Protein AF-0000000078831293 (afdb_homodimer)

Nearest PDB structures (foldseek):
  7wx5-assembly1_A  TM=5.987E-01  e=1.456E-10  Legionella pneumophila
  6wqb-assembly1_A  TM=5.644E-01  e=2.521E-11  Legionella hackeliae
  6wqc-assembly1_A  TM=5.379E-01  e=1.547E-10  Legionella hackeliae
  1q2y-assembly1_A  TM=7.445E-01  e=3.528E-05  Bacillus subtilis
  4crz-assembly1_B  TM=7.657E-01  e=1.798E-03  Escherichia coli K-12

Foldseek 3Di:
DPPPDDPDPPPPPPAFDPVVLLVLQLLVLQVLQLLQVLAPNWDWDDDPQKTWTCSQFQPAASTEIEGPAADEDLVSLLVHLVVSLVVQLVGFYKYKYKDFLVSYDPVNSVCVQVSNVVSQWHWDFKWFKKKFQAWDDDPCPDFQWDKDKPDDQVQQLLLQQQLCVQVVHDSVRSCNRRSGNSSDDLQKIKMFIDHPNHTFWIWIWGDRPQAIEIDSTGGDPVCPPRCRSVVHVVVNQVVCCVSPVGRMYMYIGGPVCVVVVVNGPMDTHTMMTMIMHGTPPPD/DPPPDDPDPPPPPPAFDPVVLLVLQLLVLQVLQLLQVLAPNWDWDDDPQKTWTCSQFQPAASTEIEGPAADEDLVSLLVHLVVSLVVQLVGFYKYKYKDFLVSYDPVNSVCVQVSNVVSQWHWDFKWFKKKFQAWDDDPCPDFQWDKDKPDDQVQQLLLQQQLCVQVVHDSVRSCNRRSGNSSDDLQKIKMFIDHPNHTFWIWIWGDRPQAIEIDSTGGDPVCPPRCRSVVHVVVNQVVCCVSPVGRMYMYIGGPVCVVVVVNGPMDTHTMMTMIMHGTPPPD

InterPro domains:
  IPR000182 GNAT domain [PF13673] (191-269)
  IPR000182 GNAT domain [PS51186] (145-283)
  IPR016181 Acyl-CoA N-acyltransferase [SSF55729] (156-279)
  IPR051554 Acetyltransferase Eis [PTHR37817] (186-275)

Radius of gyration: 26.4 Å; Cα contacts (8 Å, |Δi|>4): 1225; chains: 2; bounding box: 56×84×77 Å

Organism: Myxococcus xanthus (strain DK1622) (NCBI:txid246197)

Sequence (566 aa):
MLADSLPPPGAAMPAPSRVEIDESNAQFRGAWRLFALGSKSGEVVERPEVYITACHVAWSMMNSAFLRAPVETEQALAASAASAARYFSAGKHGWSFVICDDWLAPSVRDNAPSILAWYGLKSEMDVTGMVADRLAPSIHPRHPFAVRPVTDTWGRQAVADINANVYDVPRHFGREAFDEDTLYTPDCQGFVACRDEEAAASTVVLRVDAAAYVALVATQPQHRRQGAAEAVMRHALAKAHQDWGTERTVLHATSAGEPVYTRMGYRPVTRFRMYMAPPPGQGMLADSLPPPGAAMPAPSRVEIDESNAQFRGAWRLFALGSKSGEVVERPEVYITACHVAWSMMNSAFLRAPVETEQALAASAASAARYFSAGKHGWSFVICDDWLAPSVRDNAPSILAWYGLKSEMDVTGMVADRLAPSIHPRHPFAVRPVTDTWGRQAVADINANVYDVPRHFGREAFDEDTLYTPDCQGFVACRDEEAAASTVVLRVDAAAYVALVATQPQHRRQGAAEAVMRHALAKAHQDWGTERTVLHATSAGEPVYTRMGYRPVTRFRMYMAPPPGQG

Secondary structure (DSSP, 8-state):
--------TT-------HHHHHHHHHHHHHHHHHHHHHSTT-EEEE-SS-EEEE--SSSGGGEEEE-SS-B-SHHHHHHHHHHHHHHHHTSSS-EEEEEEGGGB-HHHHHHHHHHHHTTT-EEEEEEEEEEESSPPPPS-SS--PEEEE--SHHHHHHHHHHHHHHTT--HHHHHHHH--GGG-BTTEEEEEEEETTEEEEEEEEEEETTEEEEEEEEE-GGGTTTTHHHHHHHHHHHHHHHHH----EEEEE-TTTHHHHHHTT-EEEEEEEEEEEPPTT--/--------TT-------HHHHHHHHHHHHHHHHHHHHHSTT-EEEE-SS-EEEE--SSSGGGEEEE-SS-B-SHHHHHHHHHHHHHHHTTSSS-EEEEEEGGGB-HHHHHHHHHHHHTTT-EEEEEEEEEEESSPPPPS-SS--PEEEE--SHHHHHHHHHHHHHHTT--HHHHHHHH--GGG-BTTEEEEEEEETTEEEEEEEEEEETTEEEEEEEEE-GGGTTTTHHHHHHHHHHHHHHHHH----EEEEE-TTTHHHHHHTT-EEEEEEEEEEEPPTT--

Solvent-accessible surface area (backbone atoms only — not comparable to full-atom values): 29315 Å² total; per-residue (Å²): 132,82,77,79,73,72,78,73,93,74,66,70,76,71,77,58,48,71,66,53,45,53,47,48,54,51,47,53,52,43,50,44,40,51,52,5,44,19,27,97,71,13,28,32,40,39,39,75,57,28,36,34,20,29,26,77,38,69,44,25,78,52,18,32,30,32,66,80,63,70,38,77,44,58,66,57,50,46,50,21,51,50,54,47,46,60,59,48,58,76,46,74,38,22,29,25,43,45,42,49,56,86,38,33,32,70,72,36,52,72,43,40,64,64,59,39,43,79,69,54,26,41,81,75,45,58,31,35,27,28,40,23,70,52,72,43,73,74,90,55,82,79,56,82,59,50,71,40,72,46,84,47,70,66,39,26,40,46,45,9,41,42,43,12,57,68,70,71,47,60,53,67,36,20,33,68,64,42,52,39,74,68,41,56,43,98,51,28,43,38,34,34,14,20,45,96,87,37,80,30,16,23,32,33,39,28,66,38,88,80,28,38,31,52,42,69,72,31,53,36,78,94,43,55,95,58,48,38,58,59,53,33,47,52,51,49,49,52,49,43,26,71,76,69,69,34,62,32,31,37,39,67,29,39,79,85,46,39,62,62,42,42,66,38,39,33,43,79,51,46,48,32,40,34,19,39,22,66,26,62,89,71,114,132,82,76,78,72,72,78,72,91,71,65,71,74,72,78,59,49,71,66,53,46,52,46,45,53,50,47,54,52,43,51,43,40,50,52,5,44,19,26,95,70,12,27,33,40,38,40,76,57,29,36,33,22,30,25,78,39,71,43,24,78,53,19,30,30,32,66,80,63,70,36,79,41,58,66,57,50,46,51,23,51,50,54,47,47,59,58,47,59,76,46,74,38,20,29,26,42,44,41,50,56,86,38,33,34,71,71,35,50,73,43,40,63,66,60,39,41,78,69,56,26,39,80,74,46,60,31,36,26,30,40,23,69,53,71,44,75,72,90,55,83,80,55,83,60,48,72,39,71,46,84,48,70,68,42,26,39,45,44,9,41,41,41,11,58,69,70,70,47,59,54,67,36,21,34,68,65,42,52,39,74,68,40,55,42,98,51,26,43,38,36,34,13,21,46,96,87,38,80,31,16,26,31,32,38,28,64,39,90,81,27,38,33,52,43,70,72,30,51,34,80,94,44,55,93,58,47,39,57,58,54,30,48,53,50,49,49,52,50,42,26,72,75,68,69,31,62,31,33,37,36,67,30,40,80,84,47,38,64,62,40,42,65,39,38,33,44,80,51,46,48,33,39,34,20,38,23,65,26,62,89,70,115

pLDDT: mean 93.58, std 13.52, range [20.95, 98.94]

Structure (mmCIF, N/CA/C/O backbone):
data_AF-0000000078831293-model_v1
#
loop_
_entity.id
_entity.type
_entity.pdbx_description
1 polymer 'Acetyltransferase, GNAT family'
#
loop_
_atom_site.group_PDB
_atom_site.id
_atom_site.type_symbol
_atom_site.label_atom_id
_atom_site.label_alt_id
_atom_site.label_comp_id
_atom_site.label_asym_id
_atom_site.label_entity_id
_atom_site.label_seq_id
_atom_site.pdbx_PDB_ins_code
_atom_site.Cartn_x
_atom_site.Cartn_y
_atom_site.Cartn_z
_atom_site.occupancy
_atom_site.B_iso_or_equiv
_atom_site.auth_seq_id
_atom_site.auth_comp_id
_atom_site.auth_asym_id
_atom_site.auth_atom_id
_atom_site.pdbx_PDB_model_num
ATOM 1 N N . MET A 1 1 ? 23.156 8.898 50.531 1 20.95 1 MET A N 1
ATOM 2 C CA . MET A 1 1 ? 23.078 10.133 49.781 1 20.95 1 MET A CA 1
ATOM 3 C C . MET A 1 1 ? 23.469 9.883 48.312 1 20.95 1 MET A C 1
ATOM 5 O O . MET A 1 1 ? 24.609 10.078 47.906 1 20.95 1 MET A O 1
ATOM 9 N N . LEU A 1 2 ? 23.094 8.773 47.781 1 27.41 2 LEU A N 1
ATOM 10 C CA . LEU A 1 2 ? 23.5 8.203 46.5 1 27.41 2 LEU A CA 1
ATOM 11 C C . LEU A 1 2 ? 23.125 9.117 45.344 1 27.41 2 LEU A C 1
ATOM 13 O O . LEU A 1 2 ? 21.938 9.289 45.031 1 27.41 2 LEU A O 1
ATOM 17 N N . ALA A 1 3 ? 24 10.203 45.125 1 31.36 3 ALA A N 1
ATOM 18 C CA . ALA A 1 3 ? 23.938 11.219 44.094 1 31.36 3 ALA A CA 1
ATOM 19 C C . ALA A 1 3 ? 23.766 10.57 42.719 1 31.36 3 ALA A C 1
ATOM 21 O O . ALA A 1 3 ? 24.688 9.93 42.219 1 31.36 3 ALA A O 1
ATOM 22 N N . ASP A 1 4 ? 22.641 9.977 42.406 1 33.81 4 ASP A N 1
ATOM 23 C CA . ASP A 1 4 ? 22.297 9.414 41.094 1 33.81 4 ASP A CA 1
ATOM 24 C C . ASP A 1 4 ? 22.578 10.422 40 1 33.81 4 ASP A C 1
ATOM 26 O O . ASP A 1 4 ? 21.953 11.477 39.938 1 33.81 4 ASP A O 1
ATOM 30 N N . SER A 1 5 ? 23.875 10.656 39.625 1 34.56 5 SER A N 1
ATOM 31 C CA . SER A 1 5 ? 24.484 11.555 38.625 1 34.56 5 SER A CA 1
ATOM 32 C C . SER A 1 5 ? 23.734 11.508 37.312 1 34.56 5 SER A C 1
ATOM 34 O O . SER A 1 5 ? 23.516 10.43 36.75 1 34.56 5 SER A O 1
ATOM 36 N N . LEU A 1 6 ? 22.953 12.469 37 1 36.72 6 LEU A N 1
ATOM 37 C CA . LEU A 1 6 ? 22.375 12.789 35.688 1 36.72 6 LEU A CA 1
ATOM 38 C C . LEU A 1 6 ? 23.406 12.633 34.594 1 36.72 6 LEU A C 1
ATOM 40 O O . LEU A 1 6 ? 24.547 13.062 34.75 1 36.72 6 LEU A O 1
ATOM 44 N N . PRO A 1 7 ? 23.344 11.641 33.625 1 40.75 7 PRO A N 1
ATOM 45 C CA . PRO A 1 7 ? 24.422 11.602 32.656 1 40.75 7 PRO A CA 1
ATOM 46 C C . PRO A 1 7 ? 24.734 12.977 32.062 1 40.75 7 PRO A C 1
ATOM 48 O O . PRO A 1 7 ? 23.875 13.867 32.094 1 40.75 7 PRO A O 1
ATOM 51 N N . PRO A 1 8 ? 25.984 13.445 31.844 1 38.75 8 PRO A N 1
ATOM 52 C CA . PRO A 1 8 ? 26.359 14.781 31.391 1 38.75 8 PRO A CA 1
ATOM 53 C C . PRO A 1 8 ? 25.625 15.195 30.109 1 38.75 8 PRO A C 1
ATOM 55 O O . PRO A 1 8 ? 25.219 14.336 29.328 1 38.75 8 PRO A O 1
ATOM 58 N N . PRO A 1 9 ? 25.094 16.406 29.875 1 41.72 9 PRO A N 1
ATOM 59 C CA . PRO A 1 9 ? 24.266 17.031 28.828 1 41.72 9 PRO A CA 1
ATOM 60 C C . PRO A 1 9 ? 24.812 16.766 27.422 1 41.72 9 PRO A C 1
ATOM 62 O O . PRO A 1 9 ? 24.094 16.984 26.438 1 41.72 9 PRO A O 1
ATOM 65 N N . GLY A 1 10 ? 26.094 16.578 27.188 1 36.56 10 GLY A N 1
ATOM 66 C CA . GLY A 1 10 ? 26.812 16.562 25.938 1 36.56 10 GLY A CA 1
ATOM 67 C C . GLY A 1 10 ? 26.844 15.203 25.281 1 36.56 10 GLY A C 1
ATOM 68 O O . GLY A 1 10 ? 27.703 14.93 24.438 1 36.56 10 GLY A O 1
ATOM 69 N N . ALA A 1 11 ? 26.406 14.125 25.781 1 37.5 11 ALA A N 1
ATOM 70 C CA . ALA A 1 11 ? 26.594 12.875 25.031 1 37.5 11 ALA A CA 1
ATOM 71 C C . ALA A 1 11 ? 26 12.977 23.641 1 37.5 11 ALA A C 1
ATOM 73 O O . ALA A 1 11 ? 24.812 13.289 23.484 1 37.5 11 ALA A O 1
ATOM 74 N N . ALA A 1 12 ? 26.781 13.227 22.609 1 41.56 12 ALA A N 1
ATOM 75 C CA . ALA A 1 12 ? 26.422 13.172 21.203 1 41.56 12 ALA A CA 1
ATOM 76 C C . ALA A 1 12 ? 25.312 12.141 20.969 1 41.56 12 ALA A C 1
ATOM 78 O O . ALA A 1 12 ? 25.438 10.992 21.406 1 41.56 12 ALA A O 1
ATOM 79 N N . MET A 1 13 ? 24.062 12.711 20.844 1 50.72 13 MET A N 1
ATOM 80 C CA . MET A 1 13 ? 23.031 11.742 20.484 1 50.72 13 MET A CA 1
ATOM 81 C C . MET A 1 13 ? 23.578 10.688 19.531 1 50.72 13 MET A C 1
ATOM 83 O O . MET A 1 13 ? 24.266 11.016 18.562 1 50.72 13 MET A O 1
ATOM 87 N N . PRO A 1 14 ? 23.781 9.484 19.922 1 59.78 14 PRO A N 1
ATOM 88 C CA . PRO A 1 14 ? 24.281 8.469 18.984 1 59.78 14 PRO A CA 1
ATOM 89 C C . PRO A 1 14 ? 23.656 8.57 17.609 1 59.78 14 PRO A C 1
ATOM 91 O O . PRO A 1 14 ? 22.531 9.039 17.469 1 59.78 14 PRO A O 1
ATOM 94 N N . ALA A 1 15 ? 24.469 8.477 16.562 1 69.69 15 ALA A N 1
ATOM 95 C CA . ALA A 1 15 ? 24.062 8.422 15.164 1 69.69 15 ALA A CA 1
ATOM 96 C C . ALA A 1 15 ? 22.859 7.488 14.977 1 69.69 15 ALA A C 1
ATOM 98 O O . ALA A 1 15 ? 22.844 6.387 15.531 1 69.69 15 ALA A O 1
ATOM 99 N N . PRO A 1 16 ? 21.812 8.148 14.398 1 74.38 16 PRO A N 1
ATOM 100 C CA . PRO A 1 16 ? 20.641 7.293 14.188 1 74.38 16 PRO A CA 1
ATOM 101 C C . PRO A 1 16 ? 21 5.98 13.492 1 74.38 16 PRO A C 1
ATOM 103 O O . PRO A 1 16 ? 21.891 5.945 12.648 1 74.38 16 PRO A O 1
ATOM 106 N N . SER A 1 17 ? 20.359 4.973 13.922 1 89.31 17 SER A N 1
ATOM 107 C CA . SER A 1 17 ? 20.531 3.652 13.328 1 89.31 17 SER A CA 1
ATOM 108 C C . SER A 1 17 ? 19.844 3.561 11.969 1 89.31 17 SER A C 1
ATOM 110 O O . SER A 1 17 ? 18.969 4.363 11.656 1 89.31 17 SER A O 1
ATOM 112 N N . ARG A 1 18 ? 20.328 2.727 11.094 1 93.31 18 ARG A N 1
ATOM 113 C CA . ARG A 1 18 ? 19.688 2.447 9.812 1 93.31 18 ARG A CA 1
ATOM 114 C C . ARG A 1 18 ? 18.219 2.09 9.992 1 93.31 18 ARG A C 1
ATOM 116 O O . ARG A 1 18 ? 17.375 2.469 9.172 1 93.31 18 ARG A O 1
ATOM 123 N N . VAL A 1 19 ? 17.922 1.486 11.062 1 94.12 19 VAL A N 1
ATOM 124 C CA . VAL A 1 19 ? 16.562 1.065 11.367 1 94.12 19 VAL A CA 1
ATOM 125 C C . VAL A 1 19 ? 15.672 2.291 11.586 1 94.12 19 VAL A C 1
ATOM 127 O O . VAL A 1 19 ? 14.547 2.352 11.086 1 94.12 19 VAL A O 1
ATOM 130 N N . GLU A 1 20 ? 16.188 3.268 12.297 1 95.81 20 GLU A N 1
ATOM 131 C CA . GLU A 1 20 ? 15.414 4.473 12.57 1 95.81 20 GLU A CA 1
ATOM 132 C C . GLU A 1 20 ? 15.242 5.324 11.32 1 95.81 20 GLU A C 1
ATOM 134 O O . GLU A 1 20 ? 14.211 5.965 11.125 1 95.81 20 GLU A O 1
ATOM 139 N N . ILE A 1 21 ? 16.281 5.324 10.484 1 97.94 21 ILE A N 1
ATOM 140 C CA . ILE A 1 21 ? 16.203 6.051 9.219 1 97.94 21 ILE A CA 1
ATOM 141 C C . ILE A 1 21 ? 15.125 5.426 8.336 1 97.94 21 ILE A C 1
ATOM 143 O O . ILE A 1 21 ? 14.289 6.137 7.766 1 97.94 21 ILE A O 1
ATOM 147 N N . ASP A 1 22 ? 15.094 4.109 8.258 1 97.88 22 ASP A N 1
ATOM 148 C CA . ASP A 1 22 ? 14.094 3.389 7.48 1 97.88 22 ASP A CA 1
ATOM 149 C C . ASP A 1 22 ? 12.695 3.607 8.055 1 97.88 22 ASP A C 1
ATOM 151 O O . ASP A 1 22 ? 11.727 3.781 7.305 1 97.88 22 ASP A O 1
ATOM 155 N N . GLU A 1 23 ? 12.609 3.615 9.383 1 97.5 23 GLU A N 1
ATOM 156 C CA . GLU A 1 23 ? 11.32 3.875 10.023 1 97.5 23 GLU A CA 1
ATOM 157 C C . GLU A 1 23 ? 10.812 5.273 9.688 1 97.5 23 GLU A C 1
ATOM 159 O O . GLU A 1 23 ? 9.617 5.461 9.43 1 97.5 23 GLU A O 1
ATOM 164 N N . SER A 1 24 ? 11.727 6.234 9.742 1 98.5 24 SER A N 1
ATOM 165 C CA . SER A 1 24 ? 11.336 7.609 9.445 1 98.5 24 SER A CA 1
ATOM 166 C C . SER A 1 24 ? 10.766 7.73 8.039 1 98.5 24 SER A C 1
ATOM 168 O O . SER A 1 24 ? 9.766 8.414 7.824 1 98.5 24 SER A O 1
ATOM 170 N N . ASN A 1 25 ? 11.391 7.055 7.094 1 98.62 25 ASN A N 1
ATOM 171 C CA . ASN A 1 25 ? 10.883 7.035 5.727 1 98.62 25 ASN A CA 1
ATOM 172 C C . ASN A 1 25 ? 9.516 6.359 5.645 1 98.62 25 ASN A C 1
ATOM 174 O O . ASN A 1 25 ? 8.594 6.883 5.023 1 98.62 25 ASN A O 1
ATOM 178 N N . ALA A 1 26 ? 9.383 5.242 6.312 1 98.31 26 ALA A N 1
ATOM 179 C CA . ALA A 1 26 ? 8.125 4.496 6.293 1 98.31 26 ALA A CA 1
ATOM 180 C C . ALA A 1 26 ? 6.996 5.301 6.93 1 98.31 26 ALA A C 1
ATOM 182 O O . ALA A 1 26 ? 5.863 5.281 6.449 1 98.31 26 ALA A O 1
ATOM 183 N N . GLN A 1 27 ? 7.301 5.992 7.973 1 98.56 27 GLN A N 1
ATOM 184 C CA . GLN A 1 27 ? 6.32 6.789 8.695 1 98.56 27 GLN A CA 1
ATOM 185 C C . GLN A 1 27 ? 5.844 7.973 7.859 1 98.56 27 GLN A C 1
ATOM 187 O O . GLN A 1 27 ? 4.648 8.266 7.812 1 98.56 27 GLN A O 1
ATOM 192 N N . PHE A 1 28 ? 6.785 8.578 7.207 1 98.75 28 PHE A N 1
ATOM 193 C CA . PHE A 1 28 ? 6.43 9.711 6.355 1 98.75 28 PHE A CA 1
ATOM 194 C C . PHE A 1 28 ? 5.484 9.273 5.242 1 98.75 28 PHE A C 1
ATOM 196 O O . PHE A 1 28 ? 4.395 9.828 5.09 1 98.75 28 PHE A O 1
ATOM 203 N N . ARG A 1 29 ? 5.82 8.211 4.594 1 98.12 29 ARG A N 1
ATOM 204 C CA . ARG A 1 29 ? 4.992 7.648 3.529 1 98.12 29 ARG A CA 1
ATOM 205 C C . ARG A 1 29 ? 3.641 7.191 4.07 1 98.12 29 ARG A C 1
ATOM 207 O O . ARG A 1 29 ? 2.604 7.43 3.451 1 98.12 29 ARG A O 1
ATOM 214 N N . GLY A 1 30 ? 3.688 6.543 5.172 1 98.56 30 GLY A N 1
ATOM 215 C CA . GLY A 1 30 ? 2.473 6.012 5.766 1 98.56 30 GLY A CA 1
ATOM 216 C C . GLY A 1 30 ? 1.473 7.09 6.145 1 98.56 30 GLY A C 1
ATOM 217 O O . GLY A 1 30 ? 0.267 6.922 5.953 1 98.56 30 GLY A O 1
ATOM 218 N N . ALA A 1 31 ? 1.941 8.156 6.684 1 98.69 31 ALA A N 1
ATOM 219 C CA . ALA A 1 31 ? 1.062 9.258 7.062 1 98.69 31 ALA A CA 1
ATOM 220 C C . ALA A 1 31 ? 0.411 9.883 5.832 1 98.69 31 ALA A C 1
ATOM 222 O O . ALA A 1 31 ? -0.797 10.133 5.82 1 98.69 31 ALA A O 1
ATOM 223 N N . TRP A 1 32 ? 1.194 10.117 4.82 1 98.62 32 TRP A N 1
ATOM 224 C CA . TRP A 1 32 ? 0.677 10.734 3.605 1 98.62 32 TRP A CA 1
ATOM 225 C C . TRP A 1 32 ? -0.266 9.789 2.869 1 98.62 32 TRP A C 1
ATOM 227 O O . TRP A 1 32 ? -1.205 10.234 2.203 1 98.62 32 TRP A O 1
ATOM 237 N N . ARG A 1 33 ? -0.019 8.445 3.006 1 98.56 33 ARG A N 1
ATOM 238 C CA . ARG A 1 33 ? -0.983 7.48 2.496 1 98.56 33 ARG A CA 1
ATOM 239 C C . ARG A 1 33 ? -2.354 7.68 3.135 1 98.56 33 ARG A C 1
ATOM 241 O O . ARG A 1 33 ? -3.373 7.676 2.443 1 98.56 33 ARG A O 1
ATOM 248 N N . LEU A 1 34 ? -2.383 7.871 4.43 1 98.5 34 LEU A N 1
ATOM 249 C CA . LEU A 1 34 ? -3.646 8.062 5.133 1 98.5 34 LEU A CA 1
ATOM 250 C C . LEU A 1 34 ? -4.312 9.367 4.711 1 98.5 34 LEU A C 1
ATOM 252 O O . LEU A 1 34 ? -5.531 9.422 4.535 1 98.5 34 LEU A O 1
ATOM 256 N N . PHE A 1 35 ? -3.479 10.398 4.492 1 98.62 35 PHE A N 1
ATOM 257 C CA . PHE A 1 35 ? -4.035 11.648 3.99 1 98.62 35 PHE A CA 1
ATOM 258 C C . PHE A 1 35 ? -4.648 11.453 2.611 1 98.62 35 PHE A C 1
ATOM 260 O O . PHE A 1 35 ? -5.758 11.922 2.346 1 98.62 35 PHE A O 1
ATOM 267 N N . ALA A 1 36 ? -3.947 10.773 1.749 1 98.62 36 ALA A N 1
ATOM 268 C CA . ALA A 1 36 ? -4.43 10.57 0.387 1 98.62 36 ALA A CA 1
ATOM 269 C C . ALA A 1 36 ? -5.727 9.766 0.383 1 98.62 36 ALA A C 1
ATOM 271 O O . ALA A 1 36 ? -6.691 10.125 -0.296 1 98.62 36 ALA A O 1
ATOM 272 N N . LEU A 1 37 ? -5.789 8.711 1.172 1 97.94 37 LEU A N 1
ATOM 273 C CA . LEU A 1 37 ? -6.941 7.816 1.182 1 97.94 37 LEU A CA 1
ATOM 274 C C . LEU A 1 37 ? -8.133 8.469 1.869 1 97.94 37 LEU A C 1
ATOM 276 O O . LEU A 1 37 ? -9.273 8.039 1.691 1 97.94 37 LEU A O 1
ATOM 280 N N . GLY A 1 38 ? -7.871 9.484 2.668 1 97.69 38 GLY A N 1
ATOM 281 C CA . GLY A 1 38 ? -8.93 10.25 3.312 1 97.69 38 GLY A CA 1
ATOM 282 C C . GLY A 1 38 ? -9.453 11.383 2.455 1 97.69 38 GLY A C 1
ATOM 283 O O . GLY A 1 38 ? -10.445 12.023 2.807 1 97.69 38 GLY A O 1
ATOM 284 N N . SER A 1 39 ? -8.781 11.633 1.355 1 97.12 39 SER A N 1
ATOM 285 C CA . SER A 1 39 ? -9.172 12.703 0.443 1 97.12 39 SER A CA 1
ATOM 286 C C . SER A 1 39 ? -10.188 12.211 -0.582 1 97.12 39 SER A C 1
ATOM 288 O O . SER A 1 39 ? -10.125 11.062 -1.031 1 97.12 39 SER A O 1
ATOM 290 N N . LYS A 1 40 ? -11.031 13.102 -0.997 1 92.88 40 LYS A N 1
ATOM 291 C CA . LYS A 1 40 ? -12.141 12.766 -1.885 1 92.88 40 LYS A CA 1
ATOM 292 C C . LYS A 1 40 ? -11.633 12.125 -3.176 1 92.88 40 LYS A C 1
ATOM 294 O O . LYS A 1 40 ? -12.195 11.141 -3.648 1 92.88 40 LYS A O 1
ATOM 299 N N . SER A 1 41 ? -10.586 12.594 -3.738 1 94 41 SER A N 1
ATOM 300 C CA . SER A 1 41 ? -10.055 12.094 -5 1 94 41 SER A CA 1
ATOM 301 C C . SER A 1 41 ? -8.672 11.484 -4.809 1 94 41 SER A C 1
ATOM 303 O O . SER A 1 41 ? -7.895 11.391 -5.762 1 94 41 SER A O 1
ATOM 305 N N . GLY A 1 42 ? -8.406 11.172 -3.568 1 97.75 42 GLY A N 1
ATOM 306 C CA . GLY A 1 42 ? -7.047 10.734 -3.262 1 97.75 42 GLY A CA 1
ATOM 307 C C . GLY A 1 42 ? -6.773 9.305 -3.674 1 97.75 42 GLY A C 1
ATOM 308 O O . GLY A 1 42 ? -7.691 8.484 -3.734 1 97.75 42 GLY A O 1
ATOM 309 N N . GLU A 1 43 ? -5.566 8.992 -3.992 1 98.44 43 GLU A N 1
ATOM 310 C CA . GLU A 1 43 ? -5.129 7.625 -4.258 1 98.44 43 GLU A CA 1
ATOM 311 C C . GLU A 1 43 ? -3.639 7.457 -3.971 1 98.44 43 GLU A C 1
ATOM 313 O O . GLU A 1 43 ? -2.906 8.445 -3.861 1 98.44 43 GLU A O 1
ATOM 318 N N . VAL A 1 44 ? -3.266 6.277 -3.762 1 98.81 44 VAL A N 1
ATOM 319 C CA . VAL A 1 44 ? -1.875 5.863 -3.6 1 98.81 44 VAL A CA 1
ATOM 320 C C . VAL A 1 44 ? -1.454 4.988 -4.777 1 98.81 44 VAL A C 1
ATOM 322 O O . VAL A 1 44 ? -2.176 4.066 -5.16 1 98.81 44 VAL A O 1
ATOM 325 N N . VAL A 1 45 ? -0.342 5.312 -5.395 1 98.81 45 VAL A N 1
ATOM 326 C CA . VAL A 1 45 ? 0.197 4.551 -6.516 1 98.81 45 VAL A CA 1
ATOM 327 C C . VAL A 1 45 ? 1.603 4.059 -6.176 1 98.81 45 VAL A C 1
ATOM 329 O O . VAL A 1 45 ? 2.488 4.855 -5.867 1 98.81 45 VAL A O 1
ATOM 332 N N . GLU A 1 46 ? 1.754 2.766 -6.211 1 98.62 46 GLU A N 1
ATOM 333 C CA . GLU A 1 46 ? 3.055 2.148 -5.969 1 98.62 46 GLU A CA 1
ATOM 334 C C . GLU A 1 46 ? 3.6 1.497 -7.238 1 98.62 46 GLU A C 1
ATOM 336 O O . GLU A 1 46 ? 2.926 0.671 -7.855 1 98.62 46 GLU A O 1
ATOM 341 N N . ARG A 1 47 ? 4.742 1.923 -7.609 1 97.81 47 ARG A N 1
ATOM 342 C CA . ARG A 1 47 ? 5.523 1.346 -8.703 1 97.81 47 ARG A CA 1
ATOM 343 C C . ARG A 1 47 ? 6.867 0.828 -8.195 1 97.81 47 ARG A C 1
ATOM 345 O O . ARG A 1 47 ? 7.246 1.08 -7.051 1 97.81 47 ARG A O 1
ATOM 352 N N . PRO A 1 48 ? 7.594 0.067 -8.969 1 94.31 48 PRO A N 1
ATOM 353 C CA . PRO A 1 48 ? 8.859 -0.485 -8.492 1 94.31 48 PRO A CA 1
ATOM 354 C C . PRO A 1 48 ? 9.836 0.595 -8.031 1 94.31 48 PRO A C 1
ATOM 356 O O . PRO A 1 48 ? 10.594 0.384 -7.074 1 94.31 48 PRO A O 1
ATOM 359 N N . GLU A 1 49 ? 9.719 1.809 -8.648 1 94.69 49 GLU A N 1
ATOM 360 C CA . GLU A 1 49 ? 10.766 2.795 -8.406 1 94.69 49 GLU A CA 1
ATOM 361 C C . GLU A 1 49 ? 10.258 3.922 -7.508 1 94.69 49 GLU A C 1
ATOM 363 O O . GLU A 1 49 ? 11.047 4.742 -7.031 1 94.69 49 GLU A O 1
ATOM 368 N N . VAL A 1 50 ? 8.945 4.027 -7.27 1 98.19 50 VAL A N 1
ATOM 369 C CA . VAL A 1 50 ? 8.453 5.23 -6.605 1 98.19 50 VAL A CA 1
ATOM 370 C C . VAL A 1 50 ? 7.141 4.926 -5.887 1 98.19 50 VAL A C 1
ATOM 372 O O . VAL A 1 50 ? 6.398 4.023 -6.289 1 98.19 50 VAL A O 1
ATOM 375 N N . TYR A 1 51 ? 6.891 5.559 -4.816 1 98.75 51 TYR A N 1
ATOM 376 C CA . TYR A 1 51 ? 5.66 5.527 -4.035 1 98.75 51 TYR A CA 1
ATOM 377 C C . TYR A 1 51 ? 4.969 6.887 -4.047 1 98.75 51 TYR A C 1
ATOM 379 O O . TYR A 1 51 ? 5.523 7.871 -3.551 1 98.75 51 TYR A O 1
ATOM 387 N N . ILE A 1 52 ? 3.75 6.938 -4.598 1 98.88 52 ILE A N 1
ATOM 388 C CA . ILE A 1 52 ? 3.064 8.211 -4.801 1 98.88 52 ILE A CA 1
ATOM 389 C C . ILE A 1 52 ? 1.824 8.273 -3.912 1 98.88 52 ILE A C 1
ATOM 391 O O . ILE A 1 52 ? 1.047 7.32 -3.85 1 98.88 52 ILE A O 1
ATOM 395 N N . THR A 1 53 ? 1.687 9.312 -3.172 1 98.88 53 THR A N 1
ATOM 396 C CA . THR A 1 53 ? 0.471 9.672 -2.451 1 98.88 53 THR A CA 1
ATOM 397 C C . THR A 1 53 ? -0.126 10.961 -3.008 1 98.88 53 THR A C 1
ATOM 399 O O . THR A 1 53 ? 0.478 12.031 -2.9 1 98.88 53 THR A O 1
ATOM 402 N N . ALA A 1 54 ? -1.297 10.859 -3.635 1 98.75 54 ALA A N 1
ATOM 403 C CA . ALA A 1 54 ? -1.892 12.008 -4.305 1 98.75 54 ALA A CA 1
ATOM 404 C C . ALA A 1 54 ? -3.268 12.328 -3.727 1 98.75 54 ALA A C 1
ATOM 406 O O . ALA A 1 54 ? -4.207 11.547 -3.881 1 98.75 54 ALA A O 1
ATOM 407 N N . CYS A 1 55 ? -3.336 13.438 -3.076 1 98.38 55 CYS A N 1
ATOM 408 C CA . CYS A 1 55 ? -4.637 13.906 -2.607 1 98.38 55 CYS A CA 1
ATOM 409 C C . CYS A 1 55 ? -5.395 14.617 -3.723 1 98.38 55 CYS A C 1
ATOM 411 O O . CYS A 1 55 ? -6.605 14.82 -3.627 1 98.38 55 CYS A O 1
ATOM 413 N N . HIS A 1 56 ? -4.645 15.07 -4.742 1 97.88 56 HIS A N 1
ATOM 414 C CA . HIS A 1 56 ? -5.172 15.82 -5.875 1 97.88 56 HIS A CA 1
ATOM 415 C C . HIS A 1 56 ? -5.852 17.109 -5.414 1 97.88 56 HIS A C 1
ATOM 417 O O . HIS A 1 56 ? -6.973 17.406 -5.836 1 97.88 56 HIS A O 1
ATOM 423 N N . VAL A 1 57 ? -5.164 17.812 -4.57 1 98.06 57 VAL A N 1
ATOM 424 C CA . VAL A 1 57 ? -5.609 19.125 -4.086 1 98.06 57 VAL A CA 1
ATOM 425 C C . VAL A 1 57 ? -4.586 20.188 -4.461 1 98.06 57 VAL A C 1
ATOM 427 O O . VAL A 1 57 ? -3.479 19.875 -4.906 1 98.06 57 VAL A O 1
ATOM 430 N N . ALA A 1 58 ? -4.941 21.406 -4.25 1 97.5 58 ALA A N 1
ATOM 431 C CA . ALA A 1 58 ? -4.125 22.547 -4.695 1 97.5 58 ALA A CA 1
ATOM 432 C C . ALA A 1 58 ? -2.867 22.672 -3.842 1 97.5 58 ALA A C 1
ATOM 434 O O . ALA A 1 58 ? -1.851 23.203 -4.305 1 97.5 58 ALA A O 1
ATOM 435 N N . TRP A 1 59 ? -2.934 22.281 -2.613 1 97.31 59 TRP A N 1
ATOM 436 C CA . TRP A 1 59 ? -1.758 22.328 -1.751 1 97.31 59 TRP A CA 1
ATOM 437 C C . TRP A 1 59 ? -0.733 21.281 -2.17 1 97.31 59 TRP A C 1
ATOM 439 O O . TRP A 1 59 ? -0.801 20.125 -1.734 1 97.31 59 TRP A O 1
ATOM 449 N N . SER A 1 60 ? 0.252 21.641 -2.854 1 96.69 60 SER A N 1
ATOM 450 C CA . SER A 1 60 ? 1.167 20.781 -3.584 1 96.69 60 SER A CA 1
ATOM 451 C C . SER A 1 60 ? 1.813 19.75 -2.656 1 96.69 60 SER A C 1
ATOM 453 O O . SER A 1 60 ? 2.084 18.625 -3.066 1 96.69 60 SER A O 1
ATOM 455 N N . MET A 1 61 ? 2.004 20.094 -1.421 1 96.25 61 MET A N 1
ATOM 456 C CA . MET A 1 61 ? 2.67 19.203 -0.481 1 96.25 61 MET A CA 1
ATOM 457 C C . MET A 1 61 ? 1.842 17.938 -0.249 1 96.25 61 MET A C 1
ATOM 459 O O . MET A 1 61 ? 2.375 16.906 0.165 1 96.25 61 MET A O 1
ATOM 463 N N . MET A 1 62 ? 0.565 18 -0.524 1 98.12 62 MET A N 1
ATOM 464 C CA . MET A 1 62 ? -0.34 16.891 -0.276 1 98.12 62 MET A CA 1
ATOM 465 C C . MET A 1 62 ? -0.333 15.906 -1.448 1 98.12 62 MET A C 1
ATOM 467 O O . MET A 1 62 ? -0.952 14.844 -1.381 1 98.12 62 MET A O 1
ATOM 471 N N . ASN A 1 63 ? 0.326 16.281 -2.551 1 98.69 63 ASN A N 1
ATOM 472 C CA . ASN A 1 63 ? 0.636 15.422 -3.684 1 98.69 63 ASN A CA 1
ATOM 473 C C . ASN A 1 63 ? 2.119 15.062 -3.727 1 98.69 63 ASN A C 1
ATOM 475 O O . ASN A 1 63 ? 2.934 15.836 -4.238 1 98.69 63 ASN A O 1
ATOM 479 N N . SER A 1 64 ? 2.432 13.859 -3.246 1 98.75 64 SER A N 1
ATOM 480 C CA . SER A 1 64 ? 3.848 13.633 -2.979 1 98.75 64 SER A CA 1
ATOM 481 C C . SER A 1 64 ? 4.312 12.297 -3.557 1 98.75 64 SER A C 1
ATOM 483 O O . SER A 1 64 ? 3.535 11.344 -3.625 1 98.75 64 SER A O 1
ATOM 485 N N . ALA A 1 65 ? 5.547 12.305 -3.957 1 98.88 65 ALA A N 1
ATOM 486 C CA . ALA A 1 65 ? 6.254 11.086 -4.324 1 98.88 65 ALA A CA 1
ATOM 487 C C . ALA A 1 65 ? 7.406 10.805 -3.361 1 98.88 65 ALA A C 1
ATOM 489 O O . ALA A 1 65 ? 8.062 11.734 -2.881 1 98.88 65 ALA A O 1
ATOM 490 N N . PHE A 1 66 ? 7.598 9.531 -3.061 1 98.75 66 PHE A N 1
ATOM 491 C CA . PHE A 1 66 ? 8.633 9.07 -2.143 1 98.75 66 PHE A CA 1
ATOM 492 C C . PHE A 1 66 ? 9.477 7.973 -2.781 1 98.75 66 PHE A C 1
ATOM 494 O O . PHE A 1 66 ? 8.977 7.199 -3.604 1 98.75 66 PHE A O 1
ATOM 501 N N . LEU A 1 67 ? 10.742 7.949 -2.332 1 98.12 67 LEU A N 1
ATOM 502 C CA . LEU A 1 67 ? 11.523 6.754 -2.619 1 98.12 67 LEU A CA 1
ATOM 503 C C . LEU A 1 67 ? 11.039 5.57 -1.79 1 98.12 67 LEU A C 1
ATOM 505 O O . LEU A 1 67 ? 10.594 5.746 -0.654 1 98.12 67 LEU A O 1
ATOM 509 N N . ARG A 1 68 ? 11.172 4.371 -2.33 1 96.44 68 ARG A N 1
ATOM 510 C CA . ARG A 1 68 ? 10.734 3.164 -1.642 1 96.44 68 ARG A CA 1
ATOM 511 C C . ARG A 1 68 ? 11.883 2.516 -0.879 1 96.44 68 ARG A C 1
ATOM 513 O O . ARG A 1 68 ? 11.656 1.688 0.008 1 96.44 68 ARG A O 1
ATOM 520 N N . ALA A 1 69 ? 13.078 2.799 -1.296 1 95.88 69 ALA A N 1
ATOM 521 C CA . ALA A 1 69 ? 14.312 2.234 -0.76 1 95.88 69 ALA A CA 1
ATOM 522 C C . ALA A 1 69 ? 15.5 3.148 -1.042 1 95.88 69 ALA A C 1
ATOM 524 O O . ALA A 1 69 ? 15.391 4.098 -1.823 1 95.88 69 ALA A O 1
ATOM 525 N N . PRO A 1 70 ? 16.625 2.9 -0.366 1 97.31 70 PRO A N 1
ATOM 526 C CA . PRO A 1 70 ? 17.828 3.695 -0.661 1 97.31 70 PRO A CA 1
ATOM 527 C C . PRO A 1 70 ? 18.219 3.631 -2.133 1 97.31 70 PRO A C 1
ATOM 529 O O . PRO A 1 70 ? 18.062 2.594 -2.777 1 97.31 70 PRO A O 1
ATOM 532 N N . VAL A 1 71 ? 18.75 4.656 -2.605 1 97.81 71 VAL A N 1
ATOM 533 C CA . VAL A 1 71 ? 19.141 4.801 -4.004 1 97.81 71 VAL A CA 1
ATOM 534 C C . VAL A 1 71 ? 20.656 4.98 -4.094 1 97.81 71 VAL A C 1
ATOM 536 O O . VAL A 1 71 ? 21.219 5.891 -3.479 1 97.81 71 VAL A O 1
ATOM 539 N N . GLU A 1 72 ? 21.25 4.191 -4.984 1 97.31 72 GLU A N 1
ATOM 540 C CA . GLU A 1 72 ? 22.703 4.172 -5.047 1 97.31 72 GLU A CA 1
ATOM 541 C C . GLU A 1 72 ? 23.203 4.848 -6.32 1 97.31 72 GLU A C 1
ATOM 543 O O . GLU A 1 72 ? 24.391 5.188 -6.422 1 97.31 72 GLU A O 1
ATOM 548 N N . THR A 1 73 ? 22.375 4.988 -7.301 1 98.06 73 THR A N 1
ATOM 549 C CA . THR A 1 73 ? 22.844 5.539 -8.57 1 98.06 73 THR A CA 1
ATOM 550 C C . THR A 1 73 ? 21.969 6.727 -8.992 1 98.06 73 THR A C 1
ATOM 552 O O . THR A 1 73 ? 20.812 6.816 -8.609 1 98.06 73 THR A O 1
ATOM 555 N N . GLU A 1 74 ? 22.562 7.535 -9.773 1 97.94 74 GLU A N 1
ATOM 556 C CA . GLU A 1 74 ? 21.844 8.68 -10.312 1 97.94 74 GLU A CA 1
ATOM 557 C C . GLU A 1 74 ? 20.719 8.234 -11.258 1 97.94 74 GLU A C 1
ATOM 559 O O . GLU A 1 74 ? 19.656 8.859 -11.305 1 97.94 74 GLU A O 1
ATOM 564 N N . GLN A 1 75 ? 20.969 7.203 -11.945 1 97.5 75 GLN A N 1
ATOM 565 C CA . GLN A 1 75 ? 19.969 6.664 -12.867 1 97.5 75 GLN A CA 1
ATOM 566 C C . GLN A 1 75 ? 18.719 6.207 -12.117 1 97.5 75 GLN A C 1
ATOM 568 O O . GLN A 1 75 ? 17.594 6.426 -12.586 1 97.5 75 GLN A O 1
ATOM 573 N N . ALA A 1 76 ? 18.938 5.609 -11 1 97.75 76 ALA A N 1
ATOM 574 C CA . ALA A 1 76 ? 17.812 5.141 -10.203 1 97.75 76 ALA A CA 1
ATOM 575 C C . ALA A 1 76 ? 16.984 6.312 -9.672 1 97.75 76 ALA A C 1
ATOM 577 O O . ALA A 1 76 ? 15.75 6.262 -9.664 1 97.75 76 ALA A O 1
ATOM 578 N N . LEU A 1 77 ? 17.672 7.371 -9.227 1 98.38 77 LEU A N 1
ATOM 579 C CA . LEU A 1 77 ? 16.953 8.562 -8.773 1 98.38 77 LEU A CA 1
ATOM 580 C C . LEU A 1 77 ? 16.172 9.195 -9.914 1 98.38 77 LEU A C 1
ATOM 582 O O . LEU A 1 77 ? 15.016 9.562 -9.75 1 98.38 77 LEU A O 1
ATOM 586 N N . ALA A 1 78 ? 16.828 9.258 -11.062 1 98.19 78 ALA A N 1
ATOM 587 C CA . ALA A 1 78 ? 16.172 9.836 -12.234 1 98.19 78 ALA A CA 1
ATOM 588 C C . ALA A 1 78 ? 14.945 9.031 -12.641 1 98.19 78 ALA A C 1
ATOM 590 O O . ALA A 1 78 ? 13.914 9.602 -13.008 1 98.19 78 ALA A O 1
ATOM 591 N N . ALA A 1 79 ? 15.047 7.746 -12.555 1 97.75 79 ALA A N 1
ATOM 592 C CA . ALA A 1 79 ? 13.922 6.875 -12.906 1 97.75 79 ALA A CA 1
ATOM 593 C C . ALA A 1 79 ? 12.742 7.105 -11.969 1 97.75 79 ALA A C 1
ATOM 595 O O . ALA A 1 79 ? 11.594 7.152 -12.406 1 97.75 79 ALA A O 1
ATOM 596 N N . SER A 1 80 ? 13.016 7.238 -10.688 1 98.31 80 SER A N 1
ATOM 597 C CA . SER A 1 80 ? 11.969 7.512 -9.711 1 98.31 80 SER A CA 1
ATOM 598 C C . SER A 1 80 ? 11.305 8.859 -9.969 1 98.31 80 SER A C 1
ATOM 600 O O . SER A 1 80 ? 10.078 8.953 -9.984 1 98.31 80 SER A O 1
ATOM 602 N N . ALA A 1 81 ? 12.102 9.844 -10.234 1 98.44 81 ALA A N 1
ATOM 603 C CA . ALA A 1 81 ? 11.586 11.188 -10.5 1 98.44 81 ALA A CA 1
ATOM 604 C C . ALA A 1 81 ? 10.773 11.219 -11.797 1 98.44 81 ALA A C 1
ATOM 606 O O . ALA A 1 81 ? 9.711 11.836 -11.852 1 98.44 81 ALA A O 1
ATOM 607 N N . ALA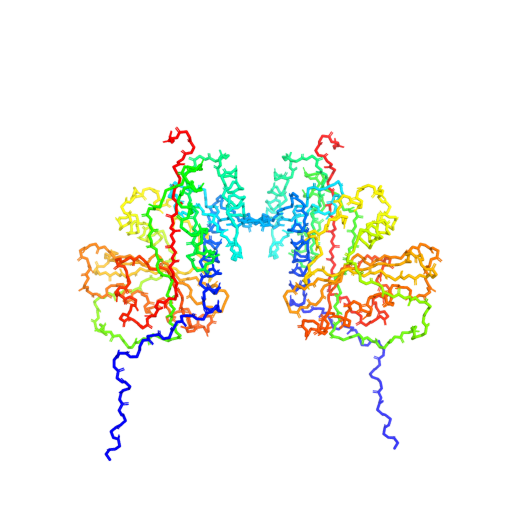 A 1 82 ? 11.281 10.531 -12.773 1 98.12 82 ALA A N 1
ATOM 608 C CA . ALA A 1 82 ? 10.586 10.477 -14.062 1 98.12 82 ALA A CA 1
ATOM 609 C C . ALA A 1 82 ? 9.227 9.805 -13.922 1 98.12 82 ALA A C 1
ATOM 611 O O . ALA A 1 82 ? 8.234 10.273 -14.477 1 98.12 82 ALA A O 1
ATOM 612 N N . SER A 1 83 ? 9.242 8.742 -13.211 1 98.19 83 SER A N 1
ATOM 613 C CA . SER A 1 83 ? 7.996 8.023 -12.977 1 98.19 83 SER A CA 1
ATOM 614 C C . SER A 1 83 ? 6.977 8.898 -12.258 1 98.19 83 SER A C 1
ATOM 616 O O . SER A 1 83 ? 5.812 8.961 -12.656 1 98.19 83 SER A O 1
ATOM 618 N N . ALA A 1 84 ? 7.391 9.594 -11.258 1 98.5 84 ALA A N 1
ATOM 619 C CA . ALA A 1 84 ? 6.516 10.5 -10.516 1 98.5 84 ALA A CA 1
ATOM 620 C C . ALA A 1 84 ? 6.039 11.648 -11.406 1 98.5 84 ALA A C 1
ATOM 622 O O . ALA A 1 84 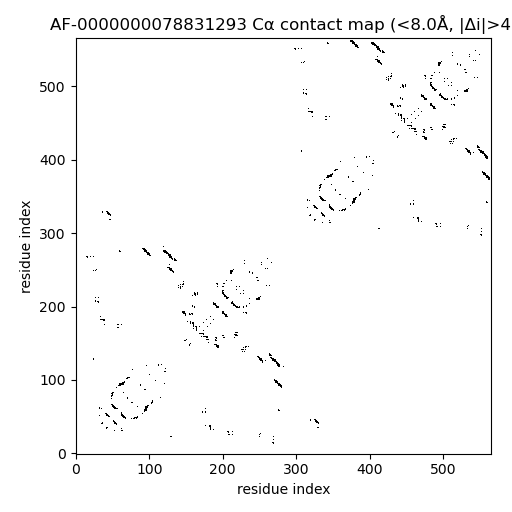? 4.855 11.992 -11.406 1 98.5 84 ALA A O 1
ATOM 623 N N . ALA A 1 85 ? 6.945 12.172 -12.148 1 98.06 85 ALA A N 1
ATOM 624 C CA . ALA A 1 85 ? 6.613 13.289 -13.023 1 98.06 85 ALA A CA 1
ATOM 625 C C . ALA A 1 85 ? 5.574 12.883 -14.062 1 98.06 85 ALA A C 1
ATOM 627 O O . ALA A 1 85 ? 4.633 13.633 -14.336 1 98.06 85 ALA A O 1
ATOM 628 N N . ARG A 1 86 ? 5.758 11.758 -14.586 1 96.81 86 ARG A N 1
ATOM 629 C CA . ARG A 1 86 ? 4.797 11.266 -15.562 1 96.81 86 ARG A CA 1
ATOM 630 C C . ARG A 1 86 ? 3.408 11.133 -14.953 1 96.81 86 ARG A C 1
ATOM 632 O O . ARG A 1 86 ? 2.41 11.492 -15.578 1 96.81 86 ARG A O 1
ATOM 639 N N . TYR A 1 87 ? 3.334 10.664 -13.789 1 97.69 87 TYR A N 1
ATOM 640 C CA . TYR A 1 87 ? 2.055 10.523 -13.109 1 97.69 87 TYR A CA 1
ATOM 641 C C . TYR A 1 87 ? 1.4 11.883 -12.891 1 97.69 87 TYR A C 1
ATOM 643 O O . TYR A 1 87 ? 0.237 12.078 -13.242 1 97.69 87 TYR A O 1
ATOM 651 N N . PHE A 1 88 ? 2.123 12.797 -12.328 1 97.75 88 PHE A N 1
ATOM 652 C CA . PHE A 1 88 ? 1.54 14.062 -11.898 1 97.75 88 PHE A CA 1
ATOM 653 C C . PHE A 1 88 ? 1.318 14.984 -13.094 1 97.75 88 PHE A C 1
ATOM 655 O O . PHE A 1 88 ? 0.536 15.938 -13.008 1 97.75 88 PHE A O 1
ATOM 662 N N . SER A 1 89 ? 1.992 14.719 -14.211 1 94.81 89 SER A N 1
ATOM 663 C CA . SER A 1 89 ? 1.822 15.539 -15.406 1 94.81 89 SER A CA 1
ATOM 664 C C . SER A 1 89 ? 0.406 15.43 -15.961 1 94.81 89 SER A C 1
ATOM 666 O O . SER A 1 89 ? -0.05 16.297 -16.703 1 94.81 89 SER A O 1
ATOM 668 N N . ALA A 1 90 ? -0.278 14.383 -15.617 1 92.56 90 ALA A N 1
ATOM 669 C CA . ALA A 1 90 ? -1.642 14.156 -16.094 1 92.56 90 ALA A CA 1
ATOM 670 C C . ALA A 1 90 ? -2.645 14.977 -15.289 1 92.56 90 ALA A C 1
ATOM 672 O O . ALA A 1 90 ? -3.809 15.102 -15.672 1 92.56 90 ALA A O 1
ATOM 673 N N . GLY A 1 91 ? -2.238 15.531 -14.188 1 93.81 91 GLY A N 1
ATOM 674 C CA . GLY A 1 91 ? -3.127 16.281 -13.32 1 93.81 91 GLY A CA 1
ATOM 675 C C . GLY A 1 91 ? -2.986 17.781 -13.484 1 93.81 91 GLY A C 1
ATOM 676 O O . GLY A 1 91 ? -2.369 18.25 -14.438 1 93.81 91 GLY A O 1
ATOM 677 N N . LYS A 1 92 ? -3.617 18.484 -12.594 1 94.81 92 LYS A N 1
ATOM 678 C CA . LYS A 1 92 ? -3.633 19.938 -12.727 1 94.81 92 LYS A CA 1
ATOM 679 C C . LYS A 1 92 ? -2.934 20.609 -11.547 1 94.81 92 LYS A C 1
ATOM 681 O O . LYS A 1 92 ? -2.857 21.844 -11.484 1 94.81 92 LYS A O 1
ATOM 686 N N . HIS A 1 93 ? -2.443 19.875 -10.633 1 97.25 93 HIS A N 1
ATOM 687 C CA . HIS A 1 93 ? -1.888 20.453 -9.414 1 97.25 93 HIS A CA 1
ATOM 688 C C . HIS A 1 93 ? -0.369 20.312 -9.383 1 97.25 93 HIS A C 1
ATOM 690 O O . HIS A 1 93 ? 0.201 19.5 -10.117 1 97.25 93 HIS A O 1
ATOM 696 N N . GLY A 1 94 ? 0.264 21.141 -8.531 1 97.56 94 GLY A N 1
ATOM 697 C CA . GLY A 1 94 ? 1.661 20.922 -8.188 1 97.56 94 GLY A CA 1
ATOM 698 C C . GLY A 1 94 ? 1.879 19.688 -7.32 1 97.56 94 GLY A C 1
ATOM 699 O O . GLY A 1 94 ? 0.918 19.094 -6.836 1 97.56 94 GLY A O 1
ATOM 700 N N . TRP A 1 95 ? 3.131 19.312 -7.191 1 98.31 95 TRP A N 1
ATOM 701 C CA . TRP A 1 95 ? 3.459 18.109 -6.422 1 98.31 95 TRP A CA 1
ATOM 702 C C . TRP A 1 95 ? 4.855 18.219 -5.82 1 98.31 95 TRP A C 1
ATOM 704 O O . TRP A 1 95 ? 5.582 19.172 -6.09 1 98.31 95 TRP A O 1
ATOM 714 N N . SER A 1 96 ? 5.145 17.297 -4.93 1 98.38 96 SER A N 1
ATOM 715 C CA . SER A 1 96 ? 6.449 17.281 -4.277 1 98.38 96 SER A CA 1
ATOM 716 C C . SER A 1 96 ? 7.121 15.922 -4.391 1 98.38 96 SER A C 1
ATOM 718 O O . SER A 1 96 ? 6.445 14.906 -4.602 1 98.38 96 SER A O 1
ATOM 720 N N . PHE A 1 97 ? 8.383 15.93 -4.438 1 98.69 97 PHE A N 1
ATOM 721 C CA . PHE A 1 97 ? 9.234 14.75 -4.324 1 98.69 97 PHE A CA 1
ATOM 722 C C . PHE A 1 97 ? 10.078 14.82 -3.061 1 98.69 97 PHE A C 1
ATOM 724 O O . PHE A 1 97 ? 10.906 15.719 -2.908 1 98.69 97 PHE A O 1
ATOM 731 N N . VAL A 1 98 ? 9.828 13.867 -2.146 1 98.5 98 VAL A N 1
ATOM 732 C CA . VAL A 1 98 ? 10.477 13.883 -0.84 1 98.5 98 VAL A CA 1
ATOM 733 C C . VAL A 1 98 ? 11.703 12.977 -0.867 1 98.5 98 VAL A C 1
ATOM 735 O O . VAL A 1 98 ? 11.609 11.797 -1.227 1 98.5 98 VAL A O 1
ATOM 738 N N . ILE A 1 99 ? 12.766 13.531 -0.46 1 97.44 99 ILE A N 1
ATOM 739 C CA . ILE A 1 99 ? 14.023 12.797 -0.483 1 97.44 99 ILE A CA 1
ATOM 740 C C . ILE A 1 99 ? 14.633 12.766 0.919 1 97.44 99 ILE A C 1
ATOM 742 O O . ILE A 1 99 ? 14.727 13.797 1.583 1 97.44 99 ILE A O 1
ATOM 746 N N . CYS A 1 100 ? 14.977 11.57 1.348 1 98.19 100 CYS A N 1
ATOM 747 C CA . CYS A 1 100 ? 15.758 11.398 2.566 1 98.19 100 CYS A CA 1
ATOM 748 C C . CYS A 1 100 ? 17.25 11.414 2.26 1 98.19 100 CYS A C 1
ATOM 750 O O . CYS A 1 100 ? 17.75 10.562 1.518 1 98.19 100 CYS A O 1
ATOM 752 N N . ASP A 1 101 ? 17.953 12.273 2.871 1 96.62 101 ASP A N 1
ATOM 753 C CA . ASP A 1 101 ? 19.375 12.422 2.586 1 96.62 101 ASP A CA 1
ATOM 754 C C . ASP A 1 101 ? 20.125 11.109 2.82 1 96.62 101 ASP A C 1
ATOM 756 O O . ASP A 1 101 ? 21.016 10.75 2.041 1 96.62 101 ASP A O 1
ATOM 760 N N . ASP A 1 102 ? 19.766 10.383 3.807 1 97.62 102 ASP A N 1
ATOM 761 C CA . ASP A 1 102 ? 20.5 9.195 4.219 1 97.62 102 ASP A CA 1
ATOM 762 C C . ASP A 1 102 ? 20.109 7.988 3.361 1 97.62 102 ASP A C 1
ATOM 764 O O . ASP A 1 102 ? 20.703 6.914 3.486 1 97.62 102 ASP A O 1
ATOM 768 N N . TRP A 1 103 ? 19.188 8.148 2.514 1 98.19 103 TRP A N 1
ATOM 769 C CA . TRP A 1 103 ? 18.812 7.086 1.584 1 98.19 103 TRP A CA 1
ATOM 770 C C . TRP A 1 103 ? 19.516 7.27 0.242 1 98.19 103 TRP A C 1
ATOM 772 O O . TRP A 1 103 ? 19.281 6.5 -0.696 1 98.19 103 TRP A O 1
ATOM 782 N N . LEU A 1 104 ? 20.359 8.281 0.115 1 98 104 LEU A N 1
ATOM 783 C CA . LEU A 1 104 ? 21.109 8.5 -1.117 1 98 104 LEU A CA 1
ATOM 784 C C . LEU A 1 104 ? 22.609 8.273 -0.897 1 98 104 LEU A C 1
ATOM 786 O O . LEU A 1 104 ? 23.156 8.703 0.118 1 98 104 LEU A O 1
ATOM 790 N N . ALA A 1 105 ? 23.203 7.645 -1.882 1 97.81 105 ALA A N 1
ATOM 791 C CA . ALA A 1 105 ? 24.656 7.66 -1.9 1 97.81 105 ALA A CA 1
ATOM 792 C C . ALA A 1 105 ? 25.188 9.086 -1.964 1 97.81 105 ALA A C 1
ATOM 794 O O . ALA A 1 105 ? 24.562 9.969 -2.545 1 97.81 105 ALA A O 1
ATOM 795 N N . PRO A 1 106 ? 26.375 9.297 -1.441 1 96.56 106 PRO A N 1
ATOM 796 C CA . PRO A 1 106 ? 26.906 10.664 -1.347 1 96.56 106 PRO A CA 1
ATOM 797 C C . PRO A 1 106 ? 26.938 11.375 -2.695 1 96.56 106 PRO A C 1
ATOM 799 O O . PRO A 1 106 ? 26.5 12.531 -2.801 1 96.56 106 PRO A O 1
ATOM 802 N N . SER A 1 107 ? 27.375 10.703 -3.68 1 96.44 107 SER A N 1
ATOM 803 C CA . SER A 1 107 ? 27.453 11.328 -4.996 1 96.44 107 SER A CA 1
ATOM 804 C C . SER A 1 107 ? 26.062 11.648 -5.539 1 96.44 107 SER A C 1
ATOM 806 O O . SER A 1 107 ? 25.859 12.68 -6.18 1 96.44 107 SER A O 1
ATOM 808 N N . VAL A 1 108 ? 25.109 10.734 -5.301 1 97.88 108 VAL A N 1
ATOM 809 C CA . VAL A 1 108 ? 23.734 10.945 -5.742 1 97.88 108 VAL A CA 1
ATOM 810 C C . VAL A 1 108 ? 23.125 12.125 -4.988 1 97.88 108 VAL A C 1
ATOM 812 O O . VAL A 1 108 ? 22.453 12.977 -5.582 1 97.88 108 VAL A O 1
ATOM 815 N N . ARG A 1 109 ? 23.391 12.18 -3.723 1 97.19 109 ARG A N 1
ATOM 816 C CA . ARG A 1 109 ? 22.891 13.258 -2.881 1 97.19 109 ARG A CA 1
ATOM 817 C C . ARG A 1 109 ? 23.375 14.617 -3.379 1 97.19 109 ARG A C 1
ATOM 819 O O . ARG A 1 109 ? 22.594 15.57 -3.469 1 97.19 109 ARG A O 1
ATOM 826 N N . ASP A 1 110 ? 24.609 14.695 -3.744 1 96.94 110 ASP A N 1
ATOM 827 C CA . ASP A 1 110 ? 25.203 15.945 -4.203 1 96.94 110 ASP A CA 1
ATOM 828 C C . ASP A 1 110 ? 24.594 16.391 -5.527 1 96.94 110 ASP A C 1
ATOM 830 O O . ASP A 1 110 ? 24.453 17.594 -5.777 1 96.94 110 ASP A O 1
ATOM 834 N N . ASN A 1 111 ? 24.172 15.477 -6.312 1 97.38 111 ASN A N 1
ATOM 835 C CA . ASN A 1 111 ? 23.688 15.812 -7.648 1 97.38 111 ASN A CA 1
ATOM 836 C C . ASN A 1 111 ? 22.156 15.805 -7.711 1 97.38 111 ASN A C 1
ATOM 838 O O . ASN A 1 111 ? 21.578 16.109 -8.75 1 97.38 111 ASN A O 1
ATOM 842 N N . ALA A 1 112 ? 21.516 15.453 -6.656 1 97.88 112 ALA A N 1
ATOM 843 C CA . ALA A 1 112 ? 20.062 15.305 -6.629 1 97.88 112 ALA A CA 1
ATOM 844 C C . ALA A 1 112 ? 19.375 16.578 -7.105 1 97.88 112 ALA A C 1
ATOM 846 O O . ALA A 1 112 ? 18.453 16.516 -7.934 1 97.88 112 ALA A O 1
ATOM 847 N N . PRO A 1 113 ? 19.844 17.781 -6.66 1 97.56 113 PRO A N 1
ATOM 848 C CA . PRO A 1 113 ? 19.172 18.984 -7.133 1 97.56 113 PRO A CA 1
ATOM 849 C C . PRO A 1 113 ? 19.188 19.125 -8.656 1 97.56 113 PRO A C 1
ATOM 851 O O . PRO A 1 113 ? 18.172 19.484 -9.258 1 97.56 113 PRO A O 1
ATOM 854 N N . SER A 1 114 ? 20.25 18.781 -9.25 1 97.56 114 SER A N 1
ATOM 855 C CA . SER A 1 114 ? 20.375 18.891 -10.703 1 97.56 114 SER A CA 1
ATOM 856 C C . SER A 1 114 ? 19.5 17.859 -11.406 1 97.56 114 SER A C 1
ATOM 858 O O . SER A 1 114 ? 18.859 18.172 -12.406 1 97.56 114 SER A O 1
ATOM 860 N N . ILE A 1 115 ? 19.469 16.688 -10.898 1 97.88 115 ILE A N 1
ATOM 861 C CA . ILE A 1 115 ? 18.672 15.625 -11.469 1 97.88 115 ILE A CA 1
ATOM 862 C C . ILE A 1 115 ? 17.188 15.992 -11.398 1 97.88 115 ILE A C 1
ATOM 864 O O . ILE A 1 115 ? 16.469 15.875 -12.391 1 97.88 115 ILE A O 1
ATOM 868 N N . LEU A 1 116 ? 16.766 16.5 -10.273 1 98.06 116 LEU A N 1
ATOM 869 C CA . LEU A 1 116 ? 15.352 16.781 -10.031 1 98.06 116 LEU A CA 1
ATOM 870 C C . LEU A 1 116 ? 14.906 18.031 -10.773 1 98.06 116 LEU A C 1
ATOM 872 O O . LEU A 1 116 ? 13.742 18.156 -11.148 1 98.06 116 LEU A O 1
ATOM 876 N N . ALA A 1 117 ? 15.859 18.906 -11.047 1 97.25 117 ALA A N 1
ATOM 877 C CA . ALA A 1 117 ? 15.547 20.141 -11.758 1 97.25 117 ALA A CA 1
ATOM 878 C C . ALA A 1 117 ? 15.039 19.844 -13.164 1 97.25 117 ALA A C 1
ATOM 880 O O . ALA A 1 117 ? 14.25 20.609 -13.727 1 97.25 117 ALA A O 1
ATOM 881 N N . TRP A 1 118 ? 15.406 18.703 -13.734 1 95 118 TRP A N 1
ATOM 882 C CA . TRP A 1 118 ? 14.961 18.297 -15.062 1 95 118 TRP A CA 1
ATOM 883 C C . TRP A 1 118 ? 13.453 18.078 -15.094 1 95 118 TRP A C 1
ATOM 885 O O . TRP A 1 118 ? 12.836 18.141 -16.156 1 95 118 TRP A O 1
ATOM 895 N N . TYR A 1 119 ? 12.93 17.969 -13.898 1 94.69 119 TYR A N 1
ATOM 896 C CA . TYR A 1 119 ? 11.5 17.688 -13.82 1 94.69 119 TYR A CA 1
ATOM 897 C C . TYR A 1 119 ? 10.758 18.828 -13.164 1 94.69 119 TYR A C 1
ATOM 899 O O . TYR A 1 119 ? 9.641 18.656 -12.656 1 94.69 119 TYR A O 1
ATOM 907 N N . GLY A 1 120 ? 11.445 19.984 -13.109 1 95.06 120 GLY A N 1
ATOM 908 C CA . GLY A 1 120 ? 10.836 21.188 -12.547 1 95.06 120 GLY A CA 1
ATOM 909 C C . GLY A 1 120 ? 10.797 21.172 -11.031 1 95.06 120 GLY A C 1
ATOM 910 O O . GLY A 1 120 ? 10.086 21.969 -10.414 1 95.06 120 GLY A O 1
ATOM 911 N N . LEU A 1 121 ? 11.508 20.266 -10.438 1 97.19 121 LEU A N 1
ATOM 912 C CA . LEU A 1 121 ? 11.516 20.125 -8.984 1 97.19 121 LEU A CA 1
ATOM 913 C C . LEU A 1 121 ? 12.633 20.969 -8.367 1 97.19 121 LEU A C 1
ATOM 915 O O . LEU A 1 121 ? 13.797 20.844 -8.758 1 97.19 121 LEU A O 1
ATOM 919 N N . LYS A 1 122 ? 12.25 21.781 -7.402 1 96.31 122 LYS A N 1
ATOM 920 C CA . LYS A 1 122 ? 13.188 22.609 -6.656 1 96.31 122 LYS A CA 1
ATOM 921 C C . LYS A 1 122 ? 13.016 22.422 -5.152 1 96.31 122 LYS A C 1
ATOM 923 O O . LYS A 1 122 ? 11.891 22.328 -4.66 1 96.31 122 LYS A O 1
ATOM 928 N N . SER A 1 123 ? 14.141 22.375 -4.504 1 93.56 123 SER A N 1
ATOM 929 C CA . SER A 1 123 ? 14.07 22.219 -3.053 1 93.56 123 SER A CA 1
ATOM 930 C C . SER A 1 123 ? 13.445 23.453 -2.4 1 93.56 123 SER A C 1
ATOM 932 O O . SER A 1 123 ? 13.953 24.562 -2.547 1 93.56 123 SER A O 1
ATOM 934 N N . GLU A 1 124 ? 12.375 23.203 -1.664 1 91.38 124 GLU A N 1
ATOM 935 C CA . GLU A 1 124 ? 11.68 24.344 -1.082 1 91.38 124 GLU A CA 1
ATOM 936 C C . GLU A 1 124 ? 11.539 24.203 0.43 1 91.38 124 GLU A C 1
ATOM 938 O O . GLU A 1 124 ? 11.266 25.172 1.132 1 91.38 124 GLU A O 1
ATOM 943 N N . MET A 1 125 ? 11.742 23.016 0.901 1 93.06 125 MET A N 1
ATOM 944 C CA . MET A 1 125 ? 11.508 22.797 2.324 1 93.06 125 MET A CA 1
ATOM 945 C C . MET A 1 125 ? 12.383 21.672 2.852 1 93.06 125 MET A C 1
ATOM 947 O O . MET A 1 125 ? 12.562 20.656 2.182 1 93.06 125 MET A O 1
ATOM 951 N N . ASP A 1 126 ? 12.945 21.906 4 1 96 126 ASP A N 1
ATOM 952 C CA . ASP A 1 126 ? 13.68 20.875 4.727 1 96 126 ASP A CA 1
ATOM 953 C C . ASP A 1 126 ? 12.945 20.484 6.012 1 96 126 ASP A C 1
ATOM 955 O O . ASP A 1 126 ? 12.445 21.359 6.73 1 96 126 ASP A O 1
ATOM 959 N N . VAL A 1 127 ? 12.883 19.203 6.176 1 97.44 127 VAL A N 1
ATOM 960 C CA . VAL A 1 127 ? 12.281 18.75 7.426 1 97.44 127 VAL A CA 1
ATOM 961 C C . VAL A 1 127 ? 13.164 17.703 8.086 1 97.44 127 VAL A C 1
ATOM 963 O O . VAL A 1 127 ? 13.93 17.016 7.402 1 97.44 127 VAL A O 1
ATOM 966 N N . THR A 1 128 ? 13.094 17.641 9.375 1 98.44 128 THR A N 1
ATOM 967 C CA . THR A 1 128 ? 13.852 16.656 10.156 1 98.44 128 THR A CA 1
ATOM 968 C C . THR A 1 128 ? 12.922 15.586 10.727 1 98.44 128 THR A C 1
ATOM 970 O O . THR A 1 128 ? 11.977 15.898 11.445 1 98.44 128 THR A O 1
ATOM 973 N N . GLY A 1 129 ? 13.242 14.367 10.305 1 98.69 129 GLY A N 1
ATOM 974 C CA . GLY A 1 129 ? 12.555 13.281 10.992 1 98.69 129 GLY A CA 1
ATOM 975 C C . GLY A 1 129 ? 12.953 13.156 12.445 1 98.69 129 GLY A C 1
ATOM 976 O O . GLY A 1 129 ? 14.141 13.133 12.773 1 98.69 129 GLY A O 1
ATOM 977 N N . MET A 1 130 ? 11.922 13.094 13.344 1 98.62 130 MET A N 1
ATOM 978 C CA . MET A 1 130 ? 12.188 13 14.781 1 98.62 130 MET A CA 1
ATOM 979 C C . MET A 1 130 ? 11.359 11.898 15.414 1 98.62 130 MET A C 1
ATOM 981 O O . MET A 1 130 ? 10.312 11.516 14.891 1 98.62 130 MET A O 1
ATOM 985 N N . VAL A 1 131 ? 11.898 11.398 16.5 1 98.44 131 VAL A N 1
ATOM 986 C CA . VAL A 1 131 ? 11.219 10.305 17.188 1 98.44 131 VAL A CA 1
ATOM 987 C C . VAL A 1 131 ? 11.32 10.492 18.703 1 98.44 131 VAL A C 1
ATOM 989 O O . VAL A 1 131 ? 12.266 11.102 19.203 1 98.44 131 VAL A O 1
ATOM 992 N N . ALA A 1 132 ? 10.32 10.078 19.422 1 98.19 132 ALA A N 1
ATOM 993 C CA . ALA A 1 132 ? 10.328 9.953 20.875 1 98.19 132 ALA A CA 1
ATOM 994 C C . ALA A 1 132 ? 9.688 8.633 21.312 1 98.19 132 ALA A C 1
ATOM 996 O O . ALA A 1 132 ? 8.562 8.328 20.938 1 98.19 132 ALA A O 1
ATOM 997 N N . ASP A 1 133 ? 10.398 7.879 22.094 1 96.88 133 ASP A N 1
ATOM 998 C CA . ASP A 1 133 ? 9.812 6.672 22.672 1 96.88 133 ASP A CA 1
ATOM 999 C C . ASP A 1 133 ? 8.812 7.016 23.781 1 96.88 133 ASP A C 1
ATOM 1001 O O . ASP A 1 133 ? 7.82 6.312 23.969 1 96.88 133 ASP A O 1
ATOM 1005 N N . ARG A 1 134 ? 9.156 8.031 24.5 1 95.75 134 ARG A N 1
ATOM 1006 C CA . ARG A 1 134 ? 8.32 8.633 25.531 1 95.75 134 ARG A CA 1
ATOM 1007 C C . ARG A 1 134 ? 8.523 10.141 25.594 1 95.75 134 ARG A C 1
ATOM 1009 O O . ARG A 1 134 ? 9.633 10.633 25.391 1 95.75 134 ARG A O 1
ATOM 1016 N N . LEU A 1 135 ? 7.445 10.812 25.906 1 96.62 135 LEU A N 1
ATOM 1017 C CA . LEU A 1 135 ? 7.566 12.266 26 1 96.62 135 LEU A CA 1
ATOM 1018 C C . LEU A 1 135 ? 8.258 12.672 27.297 1 96.62 135 LEU A C 1
ATOM 1020 O O . LEU A 1 135 ? 8.07 12.031 28.328 1 96.62 135 LEU A O 1
ATOM 1024 N N . ALA A 1 136 ? 8.992 13.719 27.234 1 96.06 136 ALA A N 1
ATOM 1025 C CA . ALA A 1 136 ? 9.492 14.383 28.438 1 96.06 136 ALA A CA 1
ATOM 1026 C C . ALA A 1 136 ? 8.359 15.047 29.203 1 96.06 136 ALA A C 1
ATOM 1028 O O . ALA A 1 136 ? 7.281 15.281 28.656 1 96.06 136 ALA A O 1
ATOM 1029 N N . PRO A 1 137 ? 8.594 15.258 30.484 1 94.06 137 PRO A N 1
ATOM 1030 C CA . PRO A 1 137 ? 7.57 15.977 31.25 1 94.06 137 PRO A CA 1
ATOM 1031 C C . PRO A 1 137 ? 7.223 17.328 30.641 1 94.06 137 PRO A C 1
ATOM 1033 O O . PRO A 1 137 ? 8.078 17.969 30.016 1 94.06 137 PRO A O 1
ATOM 1036 N N . SER A 1 138 ? 6.02 17.781 30.891 1 92.56 138 SER A N 1
ATOM 1037 C CA . SER A 1 138 ? 5.547 19.031 30.328 1 92.56 138 SER A CA 1
ATOM 1038 C C . SER A 1 138 ? 6.328 20.219 30.891 1 92.56 138 SER A C 1
ATOM 1040 O O . SER A 1 138 ? 6.629 20.266 32.094 1 92.56 138 SER A O 1
ATOM 1042 N N . ILE A 1 139 ? 6.617 21.109 30.078 1 85.06 139 ILE A N 1
ATOM 1043 C CA . ILE A 1 139 ? 7.262 22.344 30.531 1 85.06 139 ILE A CA 1
ATOM 1044 C C . ILE A 1 139 ? 6.203 23.406 30.828 1 85.06 139 ILE A C 1
ATOM 1046 O O . ILE A 1 139 ? 6.504 24.438 31.438 1 85.06 139 ILE A O 1
ATOM 1050 N N . HIS A 1 140 ? 4.996 23.188 30.344 1 87.19 140 HIS A N 1
ATOM 1051 C CA . HIS A 1 140 ? 3.859 24.062 30.609 1 87.19 140 HIS A CA 1
ATOM 1052 C C . HIS A 1 140 ? 2.707 23.281 31.25 1 87.19 140 HIS A C 1
ATOM 1054 O O . HIS A 1 140 ? 1.62 23.203 30.672 1 87.19 140 HIS A O 1
ATOM 1060 N N . PRO A 1 141 ? 2.85 22.859 32.375 1 84.38 141 PRO A N 1
ATOM 1061 C CA . PRO A 1 141 ? 1.798 22.016 32.969 1 84.38 141 PRO A CA 1
ATOM 1062 C C . PRO A 1 141 ? 0.495 22.781 33.188 1 84.38 141 PRO A C 1
ATOM 1064 O O . PRO A 1 141 ? -0.583 22.188 33.188 1 84.38 141 PRO A O 1
ATOM 1067 N N . ARG A 1 142 ? 0.659 24.062 33.375 1 85.88 142 ARG A N 1
ATOM 1068 C CA . ARG A 1 142 ? -0.526 24.906 33.469 1 85.88 142 ARG A CA 1
ATOM 1069 C C . ARG A 1 142 ? -0.682 25.797 32.25 1 85.88 142 ARG A C 1
ATOM 1071 O O . ARG A 1 142 ? 0.212 26.578 31.922 1 85.88 142 ARG A O 1
ATOM 1078 N N . HIS A 1 143 ? -1.516 25.438 31.328 1 88.5 143 HIS A N 1
ATOM 1079 C CA . HIS A 1 143 ? -1.834 26.234 30.156 1 88.5 143 HIS A CA 1
ATOM 1080 C C . HIS A 1 143 ? -3.326 26.547 30.078 1 88.5 143 HIS A C 1
ATOM 1082 O O . HIS A 1 143 ? -4.141 25.812 30.656 1 88.5 143 HIS A O 1
ATOM 1088 N N . PRO A 1 144 ? -3.67 27.609 29.453 1 92.88 144 PRO A N 1
ATOM 1089 C CA . PRO A 1 144 ? -5.07 28.047 29.453 1 92.88 144 PRO A CA 1
ATOM 1090 C C . PRO A 1 144 ? -5.875 27.453 28.312 1 92.88 144 PRO A C 1
ATOM 1092 O O . PRO A 1 144 ? -6.961 27.938 27.984 1 92.88 144 PRO A O 1
ATOM 1095 N N . PHE A 1 145 ? -5.383 26.406 27.672 1 97.19 145 PHE A N 1
ATOM 1096 C CA . PHE A 1 145 ? -6.004 25.906 26.438 1 97.19 145 PHE A CA 1
ATOM 1097 C C . PHE A 1 145 ? -6.887 24.703 26.734 1 97.19 145 PHE A C 1
ATOM 1099 O O . PHE A 1 145 ? -6.504 23.812 27.516 1 97.19 145 PHE A O 1
ATOM 1106 N N . ALA A 1 146 ? -8.07 24.766 26.188 1 97.38 146 ALA A N 1
ATOM 1107 C CA . ALA A 1 146 ? -8.938 23.578 26.141 1 97.38 146 ALA A CA 1
ATOM 1108 C C . ALA A 1 146 ? -8.781 22.844 24.812 1 97.38 146 ALA A C 1
ATOM 1110 O O . ALA A 1 146 ? -8.773 23.469 23.75 1 97.38 146 ALA A O 1
ATOM 1111 N N . VAL A 1 147 ? -8.609 21.562 24.828 1 98.31 147 VAL A N 1
ATOM 1112 C CA . VAL A 1 147 ? -8.391 20.812 23.594 1 98.31 147 VAL A CA 1
ATOM 1113 C C . VAL A 1 147 ? -9.672 20.078 23.203 1 98.31 147 VAL A C 1
ATOM 1115 O O . VAL A 1 147 ? -10.289 19.406 24.031 1 98.31 147 VAL A O 1
ATOM 1118 N N . ARG A 1 148 ? -10.039 20.266 21.969 1 98.06 148 ARG A N 1
ATOM 1119 C CA . ARG A 1 148 ? -11.242 19.656 21.422 1 98.06 148 ARG A CA 1
ATOM 1120 C C . ARG A 1 148 ? -10.898 18.688 20.281 1 98.06 148 ARG A C 1
ATOM 1122 O O . ARG A 1 148 ? -10.094 19.016 19.406 1 98.06 148 ARG A O 1
ATOM 1129 N N . PRO A 1 149 ? -11.539 17.5 20.328 1 98.56 149 PRO A N 1
ATOM 1130 C CA . PRO A 1 149 ? -11.383 16.625 19.156 1 98.56 149 PRO A CA 1
ATOM 1131 C C . PRO A 1 149 ? -12.094 17.156 17.922 1 98.56 149 PRO A C 1
ATOM 1133 O O . PRO A 1 149 ? -13.086 17.891 18.031 1 98.56 149 PRO A O 1
ATOM 1136 N N . VAL A 1 150 ? -11.602 16.859 16.781 1 98.69 150 VAL A N 1
ATOM 1137 C CA . VAL A 1 150 ? -12.242 17.219 15.523 1 98.69 150 VAL A CA 1
ATOM 1138 C C . VAL A 1 150 ? -13.352 16.219 15.195 1 98.69 150 VAL A C 1
ATOM 1140 O O . VAL A 1 150 ? -13.07 15.094 14.781 1 98.69 150 VAL A O 1
ATOM 1143 N N . THR A 1 151 ? -14.578 16.656 15.352 1 97.75 151 THR A N 1
ATOM 1144 C CA . THR A 1 151 ? -15.711 15.773 15.094 1 97.75 151 THR A CA 1
ATOM 1145 C C . THR A 1 151 ? -16.766 16.484 14.266 1 97.75 151 THR A C 1
ATOM 1147 O O . THR A 1 151 ? -17.844 15.922 14.008 1 97.75 151 THR A O 1
ATOM 1150 N N . ASP A 1 152 ? -16.5 17.75 13.945 1 97.88 152 ASP A N 1
ATOM 1151 C CA . ASP A 1 152 ? -17.469 18.516 13.195 1 97.88 152 ASP A CA 1
ATOM 1152 C C . ASP A 1 152 ? -16.781 19.484 12.227 1 97.88 152 ASP A C 1
ATOM 1154 O O . ASP A 1 152 ? -15.562 19.5 12.133 1 97.88 152 ASP A O 1
ATOM 1158 N N . THR A 1 153 ? -17.594 20.203 11.547 1 98.12 153 THR A N 1
ATOM 1159 C CA . THR A 1 153 ? -17.109 21.109 10.516 1 98.12 153 THR A CA 1
ATOM 1160 C C . THR A 1 153 ? -16.188 22.172 11.109 1 98.12 153 THR A C 1
ATOM 1162 O O . THR A 1 153 ? -15.148 22.5 10.523 1 98.12 153 THR A O 1
ATOM 1165 N N . TRP A 1 154 ? -16.562 22.641 12.25 1 98 154 TRP A N 1
ATOM 1166 C CA . TRP A 1 154 ? -15.734 23.672 12.875 1 98 154 TRP A CA 1
ATOM 1167 C C . TRP A 1 154 ? -14.32 23.156 13.109 1 98 154 TRP A C 1
ATOM 1169 O O . TRP A 1 154 ? -13.344 23.844 12.805 1 98 154 TRP A O 1
ATOM 1179 N N . GLY A 1 155 ? -14.219 22 13.703 1 98.44 155 GLY A N 1
ATOM 1180 C CA . GLY A 1 155 ? -12.914 21.422 13.977 1 98.44 155 GLY A CA 1
ATOM 1181 C C . GLY A 1 155 ? -12.078 21.219 12.734 1 98.44 155 GLY A C 1
ATOM 1182 O O . GLY A 1 155 ? -10.891 21.531 12.711 1 98.44 155 GLY A O 1
ATOM 1183 N N . ARG A 1 156 ? -12.734 20.656 11.695 1 98.75 156 ARG A N 1
ATOM 1184 C CA . ARG A 1 156 ? -12.031 20.406 10.445 1 98.75 156 ARG A CA 1
ATOM 1185 C C . ARG A 1 156 ? -11.523 21.719 9.836 1 98.75 156 ARG A C 1
ATOM 1187 O O . ARG A 1 156 ? -10.367 21.797 9.398 1 98.75 156 ARG A O 1
ATOM 1194 N N . GLN A 1 157 ? -12.328 22.688 9.898 1 98.69 157 GLN A N 1
ATOM 1195 C CA . GLN A 1 157 ? -11.969 23.984 9.336 1 98.69 157 GLN A CA 1
ATOM 1196 C C . GLN A 1 157 ? -10.883 24.672 10.172 1 98.69 157 GLN A C 1
ATOM 1198 O O . GLN A 1 157 ? -10.023 25.359 9.625 1 98.69 157 GLN A O 1
ATOM 1203 N N . ALA A 1 158 ? -10.953 24.469 11.477 1 98.75 158 ALA A N 1
ATOM 1204 C CA . ALA A 1 158 ? -9.898 25.016 12.328 1 98.75 158 ALA A CA 1
ATOM 1205 C C . ALA A 1 158 ? -8.539 24.438 11.961 1 98.75 158 ALA A C 1
ATOM 1207 O O . ALA A 1 158 ? -7.57 25.188 11.789 1 98.75 158 ALA A O 1
ATOM 1208 N N . VAL A 1 159 ? -8.461 23.141 11.797 1 98.81 159 VAL A N 1
ATOM 1209 C CA . VAL A 1 159 ? -7.219 22.484 11.391 1 98.81 159 VAL A CA 1
ATOM 1210 C C . VAL A 1 159 ? -6.758 23.062 10.055 1 98.81 159 VAL A C 1
ATOM 1212 O O . VAL A 1 159 ? -5.598 23.453 9.906 1 98.81 159 VAL A O 1
ATOM 1215 N N . ALA A 1 160 ? -7.703 23.188 9.117 1 98.81 160 ALA A N 1
ATOM 1216 C CA . ALA A 1 160 ? -7.406 23.641 7.762 1 98.81 160 ALA A CA 1
ATOM 1217 C C . ALA A 1 160 ? -6.879 25.078 7.781 1 98.81 160 ALA A C 1
ATOM 1219 O O . ALA A 1 160 ? -5.82 25.359 7.219 1 98.81 160 ALA A O 1
ATOM 1220 N N . ASP A 1 161 ? -7.562 25.906 8.461 1 98.69 161 ASP A N 1
ATOM 1221 C CA . ASP A 1 161 ? -7.273 27.344 8.445 1 98.69 161 ASP A CA 1
ATOM 1222 C C . ASP A 1 161 ? -5.977 27.656 9.188 1 98.69 161 ASP A C 1
ATOM 1224 O O . ASP A 1 161 ? -5.168 28.469 8.727 1 98.69 161 ASP A O 1
ATOM 1228 N N . ILE A 1 162 ? -5.77 27.047 10.336 1 98.69 162 ILE A N 1
ATOM 1229 C CA . ILE A 1 162 ? -4.555 27.266 11.109 1 98.69 162 ILE A CA 1
ATOM 1230 C C . ILE A 1 162 ? -3.334 26.875 10.281 1 98.69 162 ILE A C 1
ATOM 1232 O O . ILE A 1 162 ? -2.365 27.625 10.188 1 98.69 162 ILE A O 1
ATOM 1236 N N . ASN A 1 163 ? -3.391 25.75 9.648 1 98.31 163 ASN A N 1
ATOM 1237 C CA . ASN A 1 163 ? -2.246 25.266 8.883 1 98.31 163 ASN A CA 1
ATOM 1238 C C . ASN A 1 163 ? -2.035 26.094 7.613 1 98.31 163 ASN A C 1
ATOM 1240 O O . ASN A 1 163 ? -0.899 26.406 7.258 1 98.31 163 ASN A O 1
ATOM 1244 N N . ALA A 1 164 ? -3.15 26.422 6.938 1 98.19 164 ALA A N 1
ATOM 1245 C CA . ALA A 1 164 ? -3.008 27.281 5.762 1 98.19 164 ALA A CA 1
ATOM 1246 C C . ALA A 1 164 ? -2.303 28.578 6.117 1 98.19 164 ALA A C 1
ATOM 1248 O O . ALA A 1 164 ? -1.398 29.016 5.406 1 98.19 164 ALA A O 1
ATOM 1249 N N . ASN A 1 165 ? -2.68 29.141 7.227 1 97.75 165 ASN A N 1
ATOM 1250 C CA . ASN A 1 165 ? -2.09 30.391 7.688 1 97.75 165 ASN A CA 1
ATOM 1251 C C . ASN A 1 165 ? -0.607 30.234 8.008 1 97.75 165 ASN A C 1
ATOM 1253 O O . ASN A 1 165 ? 0.221 31.016 7.555 1 97.75 165 ASN A O 1
ATOM 1257 N N . VAL A 1 166 ? -0.305 29.219 8.711 1 95.75 166 VAL A N 1
ATOM 1258 C CA . VAL A 1 166 ? 1.052 29.031 9.219 1 95.75 166 VAL A CA 1
ATOM 1259 C C . VAL A 1 166 ? 1.982 28.656 8.07 1 95.75 166 VAL A C 1
ATOM 1261 O O . VAL A 1 166 ? 3.146 29.062 8.047 1 95.75 166 VAL A O 1
ATOM 1264 N N . TYR A 1 167 ? 1.503 27.906 7.105 1 94.69 167 TYR A N 1
ATOM 1265 C CA . TYR A 1 167 ? 2.312 27.5 5.965 1 94.69 167 TYR A CA 1
ATOM 1266 C C . TYR A 1 167 ? 2.246 28.531 4.852 1 94.69 167 TYR A C 1
ATOM 1268 O O . TYR A 1 167 ? 2.855 28.359 3.793 1 94.69 167 TYR A O 1
ATOM 1276 N N . ASP A 1 168 ? 1.516 29.625 5.102 1 95.19 168 ASP A N 1
ATOM 1277 C CA . ASP A 1 168 ? 1.418 30.766 4.199 1 95.19 168 ASP A CA 1
ATOM 1278 C C . ASP A 1 168 ? 0.883 30.344 2.832 1 95.19 168 ASP A C 1
ATOM 1280 O O . ASP A 1 168 ? 1.492 30.641 1.802 1 95.19 168 ASP A O 1
ATOM 1284 N N . VAL A 1 169 ? -0.245 29.547 2.842 1 96.06 169 VAL A N 1
ATOM 1285 C CA . VAL A 1 169 ? -0.976 29.203 1.626 1 96.06 169 VAL A CA 1
ATOM 1286 C C . VAL A 1 169 ? -2.41 29.719 1.723 1 96.06 169 VAL A C 1
ATOM 1288 O O . VAL A 1 169 ? -2.898 30.016 2.816 1 96.06 169 VAL A O 1
ATOM 1291 N N . PRO A 1 170 ? -3.064 29.875 0.55 1 97.62 170 PRO A N 1
ATOM 1292 C CA . PRO A 1 170 ? -4.449 30.359 0.599 1 97.62 170 PRO A CA 1
ATOM 1293 C C . PRO A 1 170 ? -5.352 29.453 1.447 1 97.62 170 PRO A C 1
ATOM 1295 O O . PRO A 1 170 ? -5.203 28.234 1.435 1 97.62 170 PRO A O 1
ATOM 1298 N N . ARG A 1 171 ? -6.227 30.109 2.143 1 97.94 171 ARG A N 1
ATOM 1299 C CA . ARG A 1 171 ? -7.137 29.422 3.053 1 97.94 171 ARG A CA 1
ATOM 1300 C C . ARG A 1 171 ? -7.879 28.297 2.338 1 97.94 171 ARG A C 1
ATOM 1302 O O . ARG A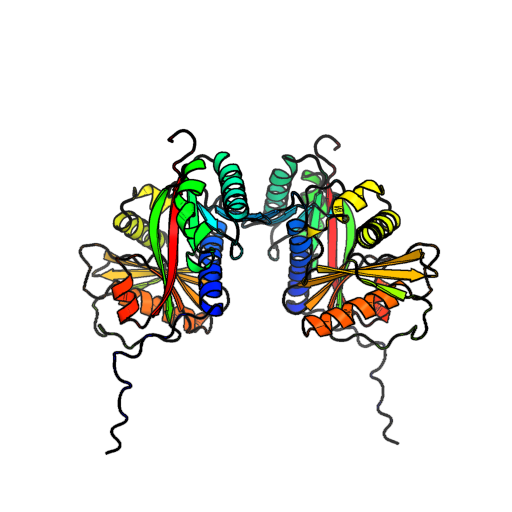 1 171 ? -8.07 27.219 2.902 1 97.94 171 ARG A O 1
ATOM 1309 N N . HIS A 1 172 ? -8.266 28.562 1.112 1 97.75 172 HIS A N 1
ATOM 1310 C CA . HIS A 1 172 ? -9.062 27.578 0.396 1 97.75 172 HIS A CA 1
ATOM 1311 C C . HIS A 1 172 ? -8.234 26.344 0.06 1 97.75 172 HIS A C 1
ATOM 1313 O O . HIS A 1 172 ? -8.781 25.25 -0.107 1 97.75 172 HIS A O 1
ATOM 1319 N N . PHE A 1 173 ? -6.883 26.422 -0.039 1 97.81 173 PHE A N 1
ATOM 1320 C CA . PHE A 1 173 ? -6.031 25.25 -0.212 1 97.81 173 PHE A CA 1
ATOM 1321 C C . PHE A 1 173 ? -6.121 24.328 1.001 1 97.81 173 PHE A C 1
ATOM 1323 O O . PHE A 1 173 ? -6.273 23.109 0.858 1 97.81 173 PHE A O 1
ATOM 1330 N N . GLY A 1 174 ? -6.066 25 2.168 1 98.31 174 GLY A N 1
ATOM 1331 C CA . GLY A 1 174 ? -6.195 24.219 3.395 1 98.31 174 GLY A CA 1
ATOM 1332 C C . GLY A 1 174 ? -7.543 23.531 3.527 1 98.31 174 GLY A C 1
ATOM 1333 O O . GLY A 1 174 ? -7.613 22.359 3.908 1 98.31 174 GLY A O 1
ATOM 1334 N N . ARG A 1 175 ? -8.539 24.234 3.236 1 98.56 175 ARG A N 1
ATOM 1335 C CA . ARG A 1 175 ? -9.891 23.672 3.354 1 98.56 175 ARG A CA 1
ATOM 1336 C C . ARG A 1 175 ? -10.102 22.531 2.363 1 98.56 175 ARG A C 1
ATOM 1338 O O . ARG A 1 175 ? -10.727 21.531 2.693 1 98.56 175 ARG A O 1
ATOM 1345 N N . GLU A 1 176 ? -9.562 22.703 1.178 1 98.12 176 GLU A N 1
ATOM 1346 C CA . GLU A 1 176 ? -9.641 21.625 0.195 1 98.12 176 GLU A CA 1
ATOM 1347 C C . GLU A 1 176 ? -8.961 20.359 0.705 1 98.12 176 GLU A C 1
ATOM 1349 O O . GLU A 1 176 ? -9.445 19.25 0.47 1 98.12 176 GLU A O 1
ATOM 1354 N N . ALA A 1 177 ? -7.941 20.5 1.453 1 98.12 177 ALA A N 1
ATOM 1355 C CA . ALA A 1 177 ? -7.109 19.375 1.884 1 98.12 177 ALA A CA 1
ATOM 1356 C C . ALA A 1 177 ? -7.652 18.75 3.166 1 98.12 177 ALA A C 1
ATOM 1358 O O . ALA A 1 177 ? -7.625 17.531 3.328 1 98.12 177 ALA A O 1
ATOM 1359 N N . PHE A 1 178 ? -8.234 19.609 4.066 1 98.5 178 PHE A N 1
ATOM 1360 C CA . PHE A 1 178 ? -8.383 19.078 5.414 1 98.5 178 PHE A CA 1
ATOM 1361 C C . PHE A 1 178 ? -9.82 19.219 5.898 1 98.5 178 PHE A C 1
ATOM 1363 O O . PHE A 1 178 ? -10.18 18.672 6.945 1 98.5 178 PHE A O 1
ATOM 1370 N N . ASP A 1 179 ? -10.617 19.984 5.156 1 98.31 179 ASP A N 1
ATOM 1371 C CA . ASP A 1 179 ? -12.031 20.062 5.512 1 98.31 179 ASP A CA 1
ATOM 1372 C C . ASP A 1 179 ? -12.82 18.922 4.852 1 98.31 179 ASP A C 1
ATOM 1374 O O . ASP A 1 179 ? -13.797 19.172 4.145 1 98.31 179 ASP A O 1
ATOM 1378 N N . GLU A 1 180 ? -12.352 17.703 5.055 1 96.94 180 GLU A N 1
ATOM 1379 C CA . GLU A 1 180 ? -12.945 16.469 4.543 1 96.94 180 GLU A CA 1
ATOM 1380 C C . GLU A 1 180 ? -13.266 15.492 5.676 1 96.94 180 GLU A C 1
ATOM 1382 O O . GLU A 1 180 ? -12.367 15.062 6.402 1 96.94 180 GLU A O 1
ATOM 1387 N N . ASP A 1 181 ? -14.469 15.141 5.773 1 96.44 181 ASP A N 1
ATOM 1388 C CA . ASP A 1 181 ? -14.898 14.312 6.895 1 96.44 181 ASP A CA 1
ATOM 1389 C C . ASP A 1 181 ? -14.258 12.93 6.828 1 96.44 181 ASP A C 1
ATOM 1391 O O . ASP A 1 181 ? -13.945 12.328 7.859 1 96.44 181 ASP A O 1
ATOM 1395 N N . THR A 1 182 ? -14.016 12.438 5.625 1 96.25 182 THR A N 1
ATOM 1396 C CA . THR A 1 182 ? -13.492 11.094 5.441 1 96.25 182 THR A CA 1
ATOM 1397 C C . THR A 1 182 ? -12.023 11.023 5.871 1 96.25 182 THR A C 1
ATOM 1399 O O . THR A 1 182 ? -11.469 9.93 6.023 1 96.25 182 THR A O 1
ATOM 1402 N N . LEU A 1 183 ? -11.453 12.156 6.086 1 97.62 183 LEU A N 1
ATOM 1403 C CA . LEU A 1 183 ? -10.062 12.195 6.527 1 97.62 183 LEU A CA 1
ATOM 1404 C C . LEU A 1 183 ? -9.945 11.758 7.98 1 97.62 183 LEU A C 1
ATOM 1406 O O . LEU A 1 183 ? -8.945 11.148 8.375 1 97.62 183 LEU A O 1
ATOM 1410 N N . TYR A 1 184 ? -10.945 12.078 8.719 1 98.06 184 TYR A N 1
ATOM 1411 C CA . TYR A 1 184 ? -10.891 11.844 10.156 1 98.06 184 TYR A CA 1
ATOM 1412 C C . TYR A 1 184 ? -11.547 10.523 10.523 1 98.06 184 TYR A C 1
ATOM 1414 O O . TYR A 1 184 ? -12.766 10.367 10.422 1 98.06 184 TYR A O 1
ATOM 1422 N N . THR A 1 185 ? -10.727 9.602 10.844 1 96.62 185 THR A N 1
ATOM 1423 C CA . THR A 1 185 ? -11.078 8.227 11.18 1 96.62 185 THR A CA 1
ATOM 1424 C C . THR A 1 185 ? -10.492 7.828 12.531 1 96.62 185 THR A C 1
ATOM 1426 O O . THR A 1 185 ? -9.781 8.609 13.156 1 96.62 185 THR A O 1
ATOM 1429 N N . PRO A 1 186 ? -10.727 6.637 13.008 1 96.06 186 PRO A N 1
ATOM 1430 C CA . PRO A 1 186 ? -10.086 6.172 14.242 1 96.06 186 PRO A CA 1
ATOM 1431 C C . PRO A 1 186 ? -8.562 6.113 14.133 1 96.06 186 PRO A C 1
ATOM 1433 O O . PRO A 1 186 ? -7.859 6.191 15.141 1 96.06 186 PRO A O 1
ATOM 1436 N N . ASP A 1 187 ? -8.039 6.098 12.922 1 97.31 187 ASP A N 1
ATOM 1437 C CA . ASP A 1 187 ? -6.602 6.004 12.711 1 97.31 187 ASP A CA 1
ATOM 1438 C C . ASP A 1 187 ? -6.016 7.355 12.305 1 97.31 187 ASP A C 1
ATOM 1440 O O . ASP A 1 187 ? -4.816 7.465 12.047 1 97.31 187 ASP A O 1
ATOM 1444 N N . CYS A 1 188 ? -6.855 8.352 12.148 1 98.44 188 CYS A N 1
ATOM 1445 C CA . CYS A 1 188 ? -6.492 9.734 11.852 1 98.44 188 CYS A CA 1
ATOM 1446 C C . CYS A 1 188 ? -7.34 10.711 12.656 1 98.44 188 CYS A C 1
ATOM 1448 O O . CYS A 1 188 ? -8.422 11.102 12.227 1 98.44 188 CYS A O 1
ATOM 1450 N N . GLN A 1 189 ? -6.777 11.148 13.797 1 98.75 189 GLN A N 1
ATOM 1451 C CA . GLN A 1 189 ? -7.559 11.922 14.758 1 98.75 189 GLN A CA 1
ATOM 1452 C C . GLN A 1 189 ? -7.047 13.359 14.852 1 98.75 189 GLN A C 1
ATOM 1454 O O . GLN A 1 189 ? -5.848 13.586 15.039 1 98.75 189 GLN A O 1
ATOM 1459 N N . GLY A 1 190 ? -7.957 14.289 14.734 1 98.81 190 GLY A N 1
ATOM 1460 C CA . GLY A 1 190 ? -7.605 15.695 14.852 1 98.81 190 GLY A CA 1
ATOM 1461 C C . GLY A 1 190 ? -7.988 16.297 16.188 1 98.81 190 GLY A C 1
ATOM 1462 O O . GLY A 1 190 ? -8.961 15.875 16.812 1 98.81 190 GLY A O 1
ATOM 1463 N N . PHE A 1 191 ? -7.25 17.312 16.531 1 98.94 191 PHE A N 1
ATOM 1464 C CA . PHE A 1 191 ? -7.512 18.047 17.766 1 98.94 191 PHE A CA 1
ATOM 1465 C C . PHE A 1 191 ? -7.215 19.531 17.578 1 98.94 191 PHE A C 1
ATOM 1467 O O . PHE A 1 191 ? -6.312 19.906 16.828 1 98.94 191 PHE A O 1
ATOM 1474 N N . VAL A 1 192 ? -7.961 20.344 18.297 1 98.88 192 VAL A N 1
ATOM 1475 C CA . VAL A 1 192 ? -7.781 21.781 18.281 1 98.88 192 VAL A CA 1
ATOM 1476 C C . VAL A 1 192 ? -7.672 22.297 19.719 1 98.88 192 VAL A C 1
ATOM 1478 O O . VAL A 1 192 ? -8.523 22 20.562 1 98.88 192 VAL A O 1
ATOM 1481 N N . ALA A 1 193 ? -6.602 22.984 20 1 98.75 193 ALA A N 1
ATOM 1482 C CA . ALA A 1 193 ? -6.484 23.734 21.25 1 98.75 193 ALA A CA 1
ATOM 1483 C C . ALA A 1 193 ? -7.168 25.094 21.125 1 98.75 193 ALA A C 1
ATOM 1485 O O . ALA A 1 193 ? -6.895 25.859 20.203 1 98.75 193 ALA A O 1
ATOM 1486 N N . CYS A 1 194 ? -7.992 25.375 22.109 1 98.44 194 CYS A N 1
ATOM 1487 C CA . CYS A 1 194 ? -8.766 26.625 22.078 1 98.44 194 CYS A CA 1
ATOM 1488 C C . CYS A 1 194 ? -8.453 27.5 23.281 1 98.44 194 CYS A C 1
ATOM 1490 O O . CYS A 1 194 ? -8.273 27 24.391 1 98.44 194 CYS A O 1
ATOM 1492 N N . ARG A 1 195 ? -8.32 28.75 22.984 1 96.75 195 ARG A N 1
ATOM 1493 C CA . ARG A 1 195 ? -8.305 29.781 24.016 1 96.75 195 ARG A CA 1
ATOM 1494 C C . ARG A 1 195 ? -9.562 30.641 23.953 1 96.75 195 ARG A C 1
ATOM 1496 O O . ARG A 1 195 ? -9.812 31.312 22.953 1 96.75 195 ARG A O 1
ATOM 1503 N N . ASP A 1 196 ? -10.328 30.75 25.016 1 92.88 196 ASP A N 1
ATOM 1504 C CA . ASP A 1 196 ? -11.57 31.516 25.047 1 92.88 196 ASP A CA 1
ATOM 1505 C C . ASP A 1 196 ? -12.406 31.25 23.797 1 92.88 196 ASP A C 1
ATOM 1507 O O . ASP A 1 196 ? -12.812 32.188 23.109 1 92.88 196 ASP A O 1
ATOM 1511 N N . GLU A 1 197 ? -12.508 30.016 23.25 1 91.38 197 GLU A N 1
ATOM 1512 C CA . GLU A 1 197 ? -13.336 29.5 22.172 1 91.38 197 GLU A CA 1
ATOM 1513 C C . GLU A 1 197 ? -12.703 29.766 20.812 1 91.38 197 GLU A C 1
ATOM 1515 O O . GLU A 1 197 ? -13.234 29.344 19.781 1 91.38 197 GLU A O 1
ATOM 1520 N N . GLU A 1 198 ? -11.57 30.438 20.891 1 96.06 198 GLU A N 1
ATOM 1521 C CA . GLU A 1 198 ? -10.836 30.688 19.656 1 96.06 198 GLU A CA 1
ATOM 1522 C C . GLU A 1 198 ? -9.82 29.578 19.375 1 96.06 198 GLU A C 1
ATOM 1524 O O . GLU A 1 198 ? -9.086 29.172 20.266 1 96.06 198 GLU A O 1
ATOM 1529 N N . ALA A 1 199 ? -9.828 29.109 18.141 1 98.31 199 ALA A N 1
ATOM 1530 C CA . ALA A 1 199 ? -8.844 28.094 17.766 1 98.31 199 ALA A CA 1
ATOM 1531 C C . ALA A 1 199 ? -7.43 28.672 17.797 1 98.31 199 ALA A C 1
ATOM 1533 O O . ALA A 1 199 ? -7.129 29.641 17.094 1 98.31 199 ALA A O 1
ATOM 1534 N N . ALA A 1 200 ? -6.578 28.078 18.594 1 98.5 200 ALA A N 1
ATOM 1535 C CA . ALA A 1 200 ? -5.23 28.594 18.812 1 98.5 200 ALA A CA 1
ATOM 1536 C C . ALA A 1 200 ? -4.191 27.719 18.109 1 98.5 200 ALA A C 1
ATOM 1538 O O . ALA A 1 200 ? -3.266 28.234 17.484 1 98.5 200 ALA A O 1
ATOM 1539 N N . ALA A 1 201 ? -4.367 26.391 18.188 1 98.75 201 ALA A N 1
ATOM 1540 C CA . ALA A 1 201 ? -3.424 25.453 17.594 1 98.75 201 ALA A CA 1
ATOM 1541 C C . ALA A 1 201 ? -4.125 24.156 17.203 1 98.75 201 ALA A C 1
ATOM 1543 O O . ALA A 1 201 ? -5.227 23.859 17.672 1 98.75 201 ALA A O 1
ATOM 1544 N N . SER A 1 202 ? -3.533 23.438 16.312 1 98.81 202 SER A N 1
ATOM 1545 C CA . SER A 1 202 ? -4.117 22.172 15.883 1 98.81 202 SER A CA 1
ATOM 1546 C C . SER A 1 202 ? -3.049 21.094 15.703 1 98.81 202 SER A C 1
ATOM 1548 O O . SER A 1 202 ? -1.856 21.406 15.641 1 98.81 202 SER A O 1
ATOM 1550 N N . THR A 1 203 ? -3.473 19.875 15.734 1 98.88 203 THR A N 1
ATOM 1551 C CA . THR A 1 203 ? -2.648 18.734 15.32 1 98.88 203 THR A CA 1
ATOM 1552 C C . THR A 1 203 ? -3.52 17.578 14.844 1 98.88 203 THR A C 1
ATOM 1554 O O . THR A 1 203 ? -4.723 17.547 15.109 1 98.88 203 THR A O 1
ATOM 1557 N N . VAL A 1 204 ? -2.904 16.734 14.078 1 98.88 204 VAL A N 1
ATOM 1558 C CA . VAL A 1 204 ? -3.492 15.453 13.68 1 98.88 204 VAL A CA 1
ATOM 1559 C C . VAL A 1 204 ? -2.541 14.312 14.031 1 98.88 204 VAL A C 1
ATOM 1561 O O . VAL A 1 204 ? -1.339 14.398 13.773 1 98.88 204 VAL A O 1
ATOM 1564 N N . VAL A 1 205 ? -3.068 13.328 14.695 1 98.88 205 VAL A N 1
ATOM 1565 C CA . VAL A 1 205 ? -2.277 12.141 15.023 1 98.88 205 VAL A CA 1
ATOM 1566 C C . VAL A 1 205 ? -2.775 10.945 14.219 1 98.88 205 VAL A C 1
ATOM 1568 O O . VAL A 1 205 ? -3.984 10.734 14.094 1 98.88 205 VAL A O 1
ATOM 1571 N N . LEU A 1 206 ? -1.839 10.258 13.586 1 98.81 206 LEU A N 1
ATOM 1572 C CA . LEU A 1 206 ? -2.158 9.148 12.695 1 98.81 206 LEU A CA 1
ATOM 1573 C C . LEU A 1 206 ? -1.535 7.848 13.203 1 98.81 206 LEU A C 1
ATOM 1575 O O . LEU A 1 206 ? -0.392 7.844 13.664 1 98.81 206 LEU A O 1
ATOM 1579 N N . ARG A 1 207 ? -2.291 6.781 13.133 1 98.5 207 ARG A N 1
ATOM 1580 C CA . ARG A 1 207 ? -1.751 5.461 13.445 1 98.5 207 ARG A CA 1
ATOM 1581 C C . ARG A 1 207 ? -1.008 4.879 12.242 1 98.5 207 ARG A C 1
ATOM 1583 O O . ARG A 1 207 ? -1.63 4.445 11.273 1 98.5 207 ARG A O 1
ATOM 1590 N N . VAL A 1 208 ? 0.26 4.918 12.32 1 98.25 208 VAL A N 1
ATOM 1591 C CA . VAL A 1 208 ? 1.095 4.34 11.273 1 98.25 208 VAL A CA 1
ATOM 1592 C C . VAL A 1 208 ? 1.989 3.254 11.867 1 98.25 208 VAL A C 1
ATOM 1594 O O . VAL A 1 208 ? 2.891 3.547 12.656 1 98.25 208 VAL A O 1
ATOM 1597 N N . ASP A 1 209 ? 1.763 2.01 11.43 1 94.25 209 ASP A N 1
ATOM 1598 C CA . ASP A 1 209 ? 2.471 0.86 11.984 1 94.25 209 ASP A CA 1
ATOM 1599 C C . ASP A 1 209 ? 2.379 0.843 13.508 1 94.25 209 ASP A C 1
ATOM 1601 O O . ASP A 1 209 ? 1.285 0.907 14.07 1 94.25 209 ASP A O 1
ATOM 1605 N N . ALA A 1 210 ? 3.412 0.811 14.164 1 93.44 210 ALA A N 1
ATOM 1606 C CA . ALA A 1 210 ? 3.398 0.655 15.617 1 93.44 210 ALA A CA 1
ATOM 1607 C C . ALA A 1 210 ? 3.668 1.985 16.312 1 93.44 210 ALA A C 1
ATOM 1609 O O . ALA A 1 210 ? 3.99 2.016 17.5 1 93.44 210 ALA A O 1
ATOM 1610 N N . ALA A 1 211 ? 3.502 3.113 15.625 1 97.75 211 ALA A N 1
ATOM 1611 C CA . ALA A 1 211 ? 3.783 4.422 16.203 1 97.75 211 ALA A CA 1
ATOM 1612 C C . ALA A 1 211 ? 2.654 5.406 15.922 1 97.75 211 ALA A C 1
ATOM 1614 O O . ALA A 1 211 ? 1.86 5.199 15 1 97.75 211 ALA A O 1
ATOM 1615 N N . ALA A 1 212 ? 2.557 6.359 16.797 1 98.69 212 ALA A N 1
ATOM 1616 C CA . ALA A 1 212 ? 1.723 7.527 16.516 1 98.69 212 ALA A CA 1
ATOM 1617 C C . ALA A 1 212 ? 2.49 8.57 15.719 1 98.69 212 ALA A C 1
ATOM 1619 O O . ALA A 1 212 ? 3.555 9.031 16.141 1 98.69 212 ALA A O 1
ATOM 1620 N N . TYR A 1 213 ? 2 8.859 14.594 1 98.88 213 TYR A N 1
ATOM 1621 C CA . TYR A 1 213 ? 2.582 9.914 13.766 1 98.88 213 TYR A CA 1
ATOM 1622 C C . TYR A 1 213 ? 1.875 11.242 14.008 1 98.88 213 TYR A C 1
ATOM 1624 O O . TYR A 1 213 ? 0.645 11.312 13.961 1 98.88 213 TYR A O 1
ATOM 1632 N N . VAL A 1 214 ? 2.664 12.289 14.234 1 98.81 214 VAL A N 1
ATOM 1633 C CA . VAL A 1 214 ? 2.07 13.594 14.5 1 98.81 214 VAL A CA 1
ATOM 1634 C C . VAL A 1 214 ? 2.285 14.508 13.297 1 98.81 214 VAL A C 1
ATOM 1636 O O . VAL A 1 214 ? 3.408 14.641 12.805 1 98.81 214 VAL A O 1
ATOM 1639 N N . ALA A 1 215 ? 1.213 15.094 12.852 1 98.62 215 ALA A N 1
ATOM 1640 C CA . ALA A 1 215 ? 1.253 16.016 11.719 1 98.62 215 ALA A CA 1
ATOM 1641 C C . ALA A 1 215 ? 0.422 17.266 12 1 98.62 215 ALA A C 1
ATOM 1643 O O . ALA A 1 215 ? -0.341 17.312 12.969 1 98.62 215 ALA A O 1
ATOM 1644 N N . LEU A 1 216 ? 0.669 18.281 11.211 1 98.31 216 LEU A N 1
ATOM 1645 C CA . LEU A 1 216 ? -0.153 19.484 11.164 1 98.31 216 LEU A CA 1
ATOM 1646 C C . LEU A 1 216 ? -0.188 20.172 12.523 1 98.31 216 LEU A C 1
ATOM 1648 O O . LEU A 1 216 ? -1.262 20.516 13.016 1 98.31 216 LEU A O 1
ATOM 1652 N N . VAL A 1 217 ? 0.945 20.203 13.086 1 98.5 217 VAL A N 1
ATOM 1653 C CA . VAL A 1 217 ? 1.077 21.016 14.289 1 98.5 217 VAL A CA 1
ATOM 1654 C C . VAL A 1 217 ? 1.31 22.484 13.898 1 98.5 217 VAL A C 1
ATOM 1656 O O . VAL A 1 217 ? 2.318 22.797 13.266 1 98.5 217 VAL A O 1
ATOM 1659 N N . ALA A 1 218 ? 0.391 23.266 14.219 1 98.19 218 ALA A N 1
ATOM 1660 C CA . ALA A 1 218 ? 0.482 24.688 13.891 1 98.19 218 ALA A CA 1
ATOM 1661 C C . ALA A 1 218 ? -0.211 25.531 14.953 1 98.19 218 ALA A C 1
ATOM 1663 O O . ALA A 1 218 ? -1.233 25.125 15.508 1 98.19 218 ALA A O 1
ATOM 1664 N N . THR A 1 219 ? 0.352 26.641 15.227 1 98.06 219 THR A N 1
ATOM 1665 C CA . THR A 1 219 ? -0.18 27.578 16.203 1 98.06 219 THR A CA 1
ATOM 1666 C C . THR A 1 219 ? -0.377 28.953 15.578 1 98.06 219 THR A C 1
ATOM 1668 O O . THR A 1 219 ? 0.532 29.484 14.938 1 98.06 219 THR A O 1
ATOM 1671 N N . GLN A 1 220 ? -1.562 29.516 15.812 1 97.5 220 GLN A N 1
ATOM 1672 C CA . GLN A 1 220 ? -1.802 30.875 15.359 1 97.5 220 GLN A CA 1
ATOM 1673 C C . GLN A 1 220 ? -0.792 31.844 15.969 1 97.5 220 GLN A C 1
ATOM 1675 O O . GLN A 1 220 ? -0.436 31.719 17.141 1 97.5 220 GLN A O 1
ATOM 1680 N N . PRO A 1 221 ? -0.408 32.812 15.195 1 95.38 221 PRO A N 1
ATOM 1681 C CA . PRO A 1 221 ? 0.649 33.719 15.648 1 95.38 221 PRO A CA 1
ATOM 1682 C C . PRO A 1 221 ? 0.331 34.375 17 1 95.38 221 PRO A C 1
ATOM 1684 O O . PRO A 1 221 ? 1.21 34.5 17.844 1 95.38 221 PRO A O 1
ATOM 1687 N N . GLN A 1 222 ? -0.856 34.75 17.266 1 94.31 222 GLN A N 1
ATOM 1688 C CA . GLN A 1 222 ? -1.225 35.469 18.469 1 94.31 222 GLN A CA 1
ATOM 1689 C C . GLN A 1 222 ? -1.198 34.562 19.688 1 94.31 222 GLN A C 1
ATOM 1691 O O . GLN A 1 222 ? -1.278 35.031 20.828 1 94.31 222 GLN A O 1
ATOM 1696 N N . HIS A 1 223 ? -1.031 33.281 19.469 1 95.12 223 HIS A N 1
ATOM 1697 C CA . HIS A 1 223 ? -1.055 32.344 20.578 1 95.12 223 HIS A CA 1
ATOM 1698 C C . HIS A 1 223 ? 0.281 31.625 20.719 1 95.12 223 HIS A C 1
ATOM 1700 O O . HIS A 1 223 ? 0.376 30.609 21.406 1 95.12 223 HIS A O 1
ATOM 1706 N N . ARG A 1 224 ? 1.282 32.062 20.047 1 93.94 224 ARG A N 1
ATOM 1707 C CA . ARG A 1 224 ? 2.59 31.406 20.094 1 93.94 224 ARG A CA 1
ATOM 1708 C C . ARG A 1 224 ? 3.275 31.656 21.438 1 93.94 224 ARG A C 1
ATOM 1710 O O . ARG A 1 224 ? 2.939 32.594 22.141 1 93.94 224 ARG A O 1
ATOM 1717 N N . ARG A 1 225 ? 4.055 30.766 21.812 1 91.75 225 ARG A N 1
ATOM 1718 C CA . ARG A 1 225 ? 4.891 30.844 23.016 1 91.75 225 ARG A CA 1
ATOM 1719 C C . ARG A 1 225 ? 4.035 30.844 24.281 1 91.75 225 ARG A C 1
ATOM 1721 O O . ARG A 1 225 ? 4.375 31.516 25.25 1 91.75 225 ARG A O 1
ATOM 1728 N N . GLN A 1 226 ? 2.922 30.188 24.156 1 92.88 226 GLN A N 1
ATOM 1729 C CA . GLN A 1 226 ? 2.027 30.094 25.297 1 92.88 226 GLN A CA 1
ATOM 1730 C C . GLN A 1 226 ? 1.722 28.641 25.641 1 92.88 226 GLN A C 1
ATOM 1732 O O . GLN A 1 226 ? 0.871 28.359 26.484 1 92.88 226 GLN A O 1
ATOM 1737 N N . GLY A 1 227 ? 2.365 27.75 24.875 1 94.75 227 GLY A N 1
ATOM 1738 C CA . GLY A 1 227 ? 2.223 26.328 25.172 1 94.75 227 GLY A CA 1
ATOM 1739 C C . GLY A 1 227 ? 1.104 25.656 24.406 1 94.75 227 GLY A C 1
ATOM 1740 O O . GLY A 1 227 ? 0.741 24.516 24.688 1 94.75 227 GLY A O 1
ATOM 1741 N N . ALA A 1 228 ? 0.514 26.328 23.438 1 96.94 228 ALA A N 1
ATOM 1742 C CA . ALA A 1 228 ? -0.632 25.812 22.703 1 96.94 228 ALA A CA 1
ATOM 1743 C C . ALA A 1 228 ? -0.258 24.547 21.938 1 96.94 228 ALA A C 1
ATOM 1745 O O . ALA A 1 228 ? -0.99 23.547 21.969 1 96.94 228 ALA A O 1
ATOM 1746 N N . ALA A 1 229 ? 0.852 24.531 21.281 1 97.56 229 ALA A N 1
ATOM 1747 C CA . ALA A 1 229 ? 1.291 23.375 20.5 1 97.56 229 ALA A CA 1
ATOM 1748 C C . ALA A 1 229 ? 1.531 22.156 21.406 1 97.56 229 ALA A C 1
ATOM 1750 O O . ALA A 1 229 ? 1.081 21.047 21.094 1 97.56 229 ALA A O 1
ATOM 1751 N N . GLU A 1 230 ? 2.221 22.391 22.5 1 97.06 230 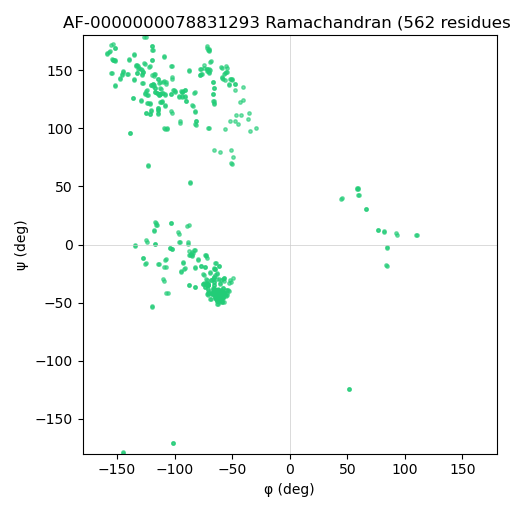GLU A N 1
ATOM 1752 C CA . GLU A 1 230 ? 2.461 21.312 23.438 1 97.06 230 GLU A CA 1
ATOM 1753 C C . GLU A 1 230 ? 1.148 20.75 23.984 1 97.06 230 GLU A C 1
ATOM 1755 O O . GLU A 1 230 ? 0.982 19.531 24.094 1 97.06 230 GLU A O 1
ATOM 1760 N N . ALA A 1 231 ? 0.246 21.656 24.328 1 97.25 231 ALA A N 1
ATOM 1761 C CA . ALA A 1 231 ? -1.031 21.234 24.906 1 97.25 231 ALA A CA 1
ATOM 1762 C C . ALA A 1 231 ? -1.785 20.312 23.969 1 97.25 231 ALA A C 1
ATOM 1764 O O . ALA A 1 231 ? -2.242 19.234 24.375 1 97.25 231 ALA A O 1
ATOM 1765 N N . VAL A 1 232 ? -1.88 20.719 22.75 1 98.31 232 VAL A N 1
ATOM 1766 C CA . VAL A 1 232 ? -2.674 19.938 21.797 1 98.31 232 VAL A CA 1
ATOM 1767 C C . VAL A 1 232 ? -1.948 18.641 21.453 1 98.31 232 VAL A C 1
ATOM 1769 O O . VAL A 1 232 ? -2.578 17.594 21.297 1 98.31 232 VAL A O 1
ATOM 1772 N N . MET A 1 233 ? -0.63 18.609 21.391 1 98.25 233 MET A N 1
ATOM 1773 C CA . MET A 1 233 ? 0.141 17.406 21.078 1 98.25 233 MET A CA 1
ATOM 1774 C C . MET A 1 233 ? 0.04 16.391 22.219 1 98.25 233 MET A C 1
ATOM 1776 O O . MET A 1 233 ? -0.18 15.203 21.969 1 98.25 233 MET A O 1
ATOM 1780 N N . ARG A 1 234 ? 0.214 16.859 23.406 1 97.94 234 ARG A N 1
ATOM 1781 C CA . ARG A 1 234 ? 0.138 15.953 24.547 1 97.94 234 ARG A CA 1
ATOM 1782 C C . ARG A 1 234 ? -1.239 15.305 24.641 1 97.94 234 ARG A C 1
ATOM 1784 O O . ARG A 1 234 ? -1.353 14.109 24.938 1 97.94 234 ARG A O 1
ATOM 1791 N N . HIS A 1 235 ? -2.24 16.094 24.406 1 97.94 235 HIS A N 1
ATOM 1792 C CA . HIS A 1 235 ? -3.588 15.531 24.422 1 97.94 235 HIS A CA 1
ATOM 1793 C C . HIS A 1 235 ? -3.756 14.477 23.328 1 97.94 235 HIS A C 1
ATOM 1795 O O . HIS A 1 235 ? -4.258 13.383 23.594 1 97.94 235 HIS A O 1
ATOM 1801 N N . ALA A 1 236 ? -3.352 14.828 22.109 1 98.56 236 ALA A N 1
ATOM 1802 C CA . ALA A 1 236 ? -3.48 13.922 20.969 1 98.56 236 ALA A CA 1
ATOM 1803 C C . ALA A 1 236 ? -2.732 12.617 21.219 1 98.56 236 ALA A C 1
ATOM 1805 O O . ALA A 1 236 ? -3.248 11.531 20.922 1 98.56 236 ALA A O 1
ATOM 1806 N N . LEU A 1 237 ? -1.563 12.703 21.781 1 98.44 237 LEU A N 1
ATOM 1807 C CA . LEU A 1 237 ? -0.729 11.523 21.984 1 98.44 237 LEU A CA 1
ATOM 1808 C C . LEU A 1 237 ? -1.254 10.688 23.141 1 98.44 237 LEU A C 1
ATOM 1810 O O . LEU A 1 237 ? -1.148 9.461 23.125 1 98.44 237 LEU A O 1
ATOM 1814 N N . ALA A 1 238 ? -1.815 11.359 24.172 1 97.88 238 ALA A N 1
ATOM 1815 C CA . ALA A 1 238 ? -2.486 10.609 25.234 1 97.88 238 ALA A CA 1
ATOM 1816 C C . ALA A 1 238 ? -3.658 9.805 24.672 1 97.88 238 ALA A C 1
ATOM 1818 O O . ALA A 1 238 ? -3.855 8.648 25.062 1 97.88 238 ALA A O 1
ATOM 1819 N N . LYS A 1 239 ? -4.383 10.43 23.812 1 97.81 239 LYS A N 1
ATOM 1820 C CA . LYS A 1 239 ? -5.5 9.742 23.188 1 97.81 239 LYS A CA 1
ATOM 1821 C C . LYS A 1 239 ? -5.012 8.578 22.328 1 97.81 239 LYS A C 1
ATOM 1823 O O . LYS A 1 239 ? -5.625 7.508 22.312 1 97.81 239 LYS A O 1
ATOM 1828 N N . ALA A 1 240 ? -3.955 8.812 21.562 1 97.31 240 ALA A N 1
ATOM 1829 C CA . ALA A 1 240 ? -3.369 7.746 20.766 1 97.31 240 ALA A CA 1
ATOM 1830 C C . ALA A 1 240 ? -2.943 6.566 21.625 1 97.31 240 ALA A C 1
ATOM 1832 O O . ALA A 1 240 ? -3.158 5.41 21.266 1 97.31 240 ALA A O 1
ATOM 1833 N N . HIS A 1 241 ? -2.354 6.891 22.75 1 97.5 241 HIS A N 1
ATOM 1834 C CA . HIS A 1 241 ? -1.951 5.84 23.688 1 97.5 241 HIS A CA 1
ATOM 1835 C C . HIS A 1 241 ? -3.158 5.055 24.188 1 97.5 241 HIS A C 1
ATOM 1837 O O . HIS A 1 241 ? -3.113 3.826 24.266 1 97.5 241 HIS A O 1
ATOM 1843 N N . GLN A 1 242 ? -4.148 5.715 24.5 1 97.69 242 GLN A N 1
ATOM 1844 C CA . GLN A 1 242 ? -5.367 5.09 25 1 97.69 242 GLN A CA 1
ATOM 1845 C C . GLN A 1 242 ? -6.008 4.203 23.938 1 97.69 242 GLN A C 1
ATOM 1847 O O . GLN A 1 242 ? -6.41 3.074 24.219 1 97.69 242 GLN A O 1
ATOM 1852 N N . ASP A 1 243 ? -6.062 4.754 22.734 1 97.56 243 ASP A N 1
ATOM 1853 C CA . ASP A 1 243 ? -6.816 4.098 21.672 1 97.56 243 ASP A CA 1
ATOM 1854 C C . ASP A 1 243 ? -5.992 2.99 21.016 1 97.56 243 ASP A C 1
ATOM 1856 O O . ASP A 1 243 ? -6.535 1.964 20.609 1 97.56 243 ASP A O 1
ATOM 1860 N N . TRP A 1 244 ? -4.699 3.238 20.891 1 97.19 244 TRP A N 1
ATOM 1861 C CA . TRP A 1 244 ? -3.887 2.354 20.062 1 97.19 244 TRP A CA 1
ATOM 1862 C C . TRP A 1 244 ? -2.871 1.595 20.906 1 97.19 244 TRP A C 1
ATOM 1864 O O . TRP A 1 244 ? -2.219 0.668 20.422 1 97.19 244 TRP A O 1
ATOM 1874 N N . GLY A 1 245 ? -2.598 2.008 22.078 1 96.62 245 GLY A N 1
ATOM 1875 C CA . GLY A 1 245 ? -1.646 1.358 22.969 1 96.62 245 GLY A CA 1
ATOM 1876 C C . GLY A 1 245 ? -0.207 1.744 22.688 1 96.62 245 GLY A C 1
ATOM 1877 O O . GLY A 1 245 ? 0.722 1.114 23.188 1 96.62 245 GLY A O 1
ATOM 1878 N N . THR A 1 246 ? -0.027 2.738 21.875 1 95 246 THR A N 1
ATOM 1879 C CA . THR A 1 246 ? 1.335 3.094 21.5 1 95 246 THR A CA 1
ATOM 1880 C C . THR A 1 246 ? 1.809 4.328 22.266 1 95 246 THR A C 1
ATOM 1882 O O . THR A 1 246 ? 1.025 5.242 22.516 1 95 246 THR A O 1
ATOM 1885 N N . GLU A 1 247 ? 3.092 4.371 22.625 1 95.31 247 GLU A N 1
ATOM 1886 C CA . GLU A 1 247 ? 3.721 5.539 23.234 1 95.31 247 GLU A CA 1
ATOM 1887 C C . GLU A 1 247 ? 4.707 6.199 22.281 1 95.31 247 GLU A C 1
ATOM 1889 O O . GLU A 1 247 ? 4.969 7.402 22.375 1 95.31 247 GLU A O 1
ATOM 1894 N N . ARG A 1 248 ? 5.246 5.285 21.438 1 97.25 248 ARG A N 1
ATOM 1895 C CA . ARG A 1 248 ? 6.234 5.781 20.484 1 97.25 248 ARG A CA 1
ATOM 1896 C C . ARG A 1 248 ? 5.594 6.738 19.484 1 97.25 248 ARG A C 1
ATOM 1898 O O . ARG A 1 248 ? 4.496 6.484 18.984 1 97.25 248 ARG A O 1
ATOM 1905 N N . THR A 1 249 ? 6.262 7.828 19.266 1 98.56 249 THR A N 1
ATOM 1906 C CA . THR A 1 249 ? 5.73 8.836 18.359 1 98.56 249 THR A CA 1
ATOM 1907 C C . THR A 1 249 ? 6.816 9.344 17.422 1 98.56 249 THR A C 1
ATOM 1909 O O . THR A 1 249 ? 7.988 9.406 17.797 1 98.56 249 THR A O 1
ATOM 1912 N N . VAL A 1 250 ? 6.43 9.594 16.156 1 98.75 250 VAL A N 1
ATOM 1913 C CA . VAL A 1 250 ? 7.301 10.039 15.078 1 98.75 250 VAL A CA 1
ATOM 1914 C C . VAL A 1 250 ? 6.703 11.273 14.406 1 98.75 250 VAL A C 1
ATOM 1916 O O . VAL A 1 250 ? 5.48 11.438 14.375 1 98.75 250 VAL A O 1
ATOM 1919 N N . LEU A 1 251 ? 7.531 12.148 13.961 1 98.81 251 LEU A N 1
ATOM 1920 C CA . LEU A 1 251 ? 7.078 13.305 13.188 1 98.81 251 LEU A CA 1
ATOM 1921 C C . LEU A 1 251 ? 8.188 13.805 12.266 1 98.81 251 LEU A C 1
ATOM 1923 O O . LEU A 1 251 ? 9.312 13.305 12.312 1 98.81 251 LEU A O 1
ATOM 1927 N N . HIS A 1 252 ? 7.871 14.727 11.414 1 98.75 252 HIS A N 1
ATOM 1928 C CA . HIS A 1 252 ? 8.805 15.445 10.555 1 98.75 252 HIS A CA 1
ATOM 1929 C C . HIS A 1 252 ? 8.68 16.953 10.734 1 98.75 252 HIS A C 1
ATOM 1931 O O . HIS A 1 252 ? 7.68 17.547 10.328 1 98.75 252 HIS A O 1
ATOM 1937 N N . ALA A 1 253 ? 9.719 17.5 11.266 1 98.25 253 ALA A N 1
ATOM 1938 C CA . ALA A 1 253 ? 9.672 18.859 11.781 1 98.25 253 ALA A CA 1
ATOM 1939 C C . ALA A 1 253 ? 10.305 19.844 10.805 1 98.25 253 ALA A C 1
ATOM 1941 O O . ALA A 1 253 ? 11.398 19.594 10.297 1 98.25 253 ALA A O 1
ATOM 1942 N N . THR A 1 254 ? 9.555 20.953 10.594 1 95.69 254 THR A N 1
ATOM 1943 C CA . THR A 1 254 ? 10.242 22.109 10.023 1 95.69 254 THR A CA 1
ATOM 1944 C C . THR A 1 254 ? 11.172 22.734 11.047 1 95.69 254 THR A C 1
ATOM 1946 O O . THR A 1 254 ? 11.141 22.391 12.227 1 95.69 254 THR A O 1
ATOM 1949 N N . SER A 1 255 ? 11.992 23.672 10.562 1 94.31 255 SER A N 1
ATOM 1950 C CA . SER A 1 255 ? 12.898 24.359 11.469 1 94.31 255 SER A CA 1
ATOM 1951 C C . SER A 1 255 ? 12.133 25.125 12.547 1 94.31 255 SER A C 1
ATOM 1953 O O . SER A 1 255 ? 12.602 25.25 13.68 1 94.31 255 SER A O 1
ATOM 1955 N N . ALA A 1 256 ? 10.961 25.562 12.195 1 90.81 256 ALA A N 1
ATOM 1956 C CA . ALA A 1 256 ? 10.148 26.344 13.125 1 90.81 256 ALA A CA 1
ATOM 1957 C C . ALA A 1 256 ? 9.609 25.469 14.258 1 90.81 256 ALA A C 1
ATOM 1959 O O . ALA A 1 256 ? 9.461 25.938 15.391 1 90.81 256 ALA A O 1
ATOM 1960 N N . GLY A 1 257 ? 9.336 24.234 13.945 1 94.19 257 GLY A N 1
ATOM 1961 C CA . GLY A 1 257 ? 8.727 23.359 14.93 1 94.19 257 GLY A CA 1
ATOM 1962 C C . GLY A 1 257 ? 9.742 22.578 15.75 1 94.19 257 GLY A C 1
ATOM 1963 O O . GLY A 1 257 ? 9.438 22.125 16.859 1 94.19 257 GLY A O 1
ATOM 1964 N N . GLU A 1 258 ? 10.945 22.422 15.273 1 96.19 258 GLU A N 1
ATOM 1965 C CA . GLU A 1 258 ? 11.93 21.516 15.836 1 96.19 258 GLU A CA 1
ATOM 1966 C C . GLU A 1 258 ? 12.188 21.828 17.312 1 96.19 258 GLU A C 1
ATOM 1968 O O . GLU A 1 258 ? 12.25 20.906 18.141 1 96.19 258 GLU A O 1
ATOM 1973 N N . PRO A 1 259 ? 12.305 23.078 17.734 1 94.06 259 PRO A N 1
ATOM 1974 C CA . PRO A 1 259 ? 12.57 23.359 19.141 1 94.06 259 PRO A CA 1
ATOM 1975 C C . PRO A 1 259 ? 11.453 22.875 20.062 1 94.06 259 PRO A C 1
ATOM 1977 O O . PRO A 1 259 ? 11.719 22.406 21.172 1 94.06 259 PRO A O 1
ATOM 1980 N N . VAL A 1 260 ? 10.258 23.016 19.641 1 94.75 260 VAL A N 1
ATOM 1981 C CA . VAL A 1 260 ? 9.117 22.562 20.422 1 94.75 260 VAL A CA 1
ATOM 1982 C C . VAL A 1 260 ? 9.227 21.062 20.656 1 94.75 260 VAL A C 1
ATOM 1984 O O . VAL A 1 260 ? 9.07 20.594 21.797 1 94.75 260 VAL A O 1
ATOM 1987 N N . TYR A 1 261 ? 9.555 20.297 19.625 1 98.06 261 TYR A N 1
ATOM 1988 C CA . TYR A 1 261 ? 9.609 18.844 19.703 1 98.06 261 TYR A CA 1
ATOM 1989 C C . TYR A 1 261 ? 10.805 18.391 20.531 1 98.06 261 TYR A C 1
ATOM 1991 O O . TYR A 1 261 ? 10.703 17.422 21.297 1 98.06 261 TYR A O 1
ATOM 1999 N N . THR A 1 262 ? 11.883 19.125 20.344 1 97.5 262 THR A N 1
ATOM 2000 C CA . THR A 1 262 ? 13.062 18.797 21.141 1 97.5 262 THR A CA 1
ATOM 2001 C C . THR A 1 262 ? 12.75 18.922 22.625 1 97.5 262 THR A C 1
ATOM 2003 O O . THR A 1 262 ? 13.109 18.047 23.422 1 97.5 262 THR A O 1
ATOM 2006 N N . ARG A 1 263 ? 12.062 19.969 23.016 1 96 263 ARG A N 1
ATOM 2007 C CA . ARG A 1 263 ? 11.695 20.172 24.422 1 96 263 ARG A CA 1
ATOM 2008 C C . ARG A 1 263 ? 10.75 19.094 24.906 1 96 263 ARG A C 1
ATOM 2010 O O . ARG A 1 263 ? 10.734 18.766 26.094 1 96 263 ARG A O 1
ATOM 2017 N N . MET A 1 264 ? 10.008 18.531 23.984 1 97.06 264 MET A N 1
ATOM 2018 C CA . MET A 1 264 ? 9.039 17.5 24.344 1 97.06 264 MET A CA 1
ATOM 2019 C C . MET A 1 264 ? 9.703 16.141 24.406 1 97.06 264 MET A C 1
ATOM 2021 O O . MET A 1 264 ? 9.055 15.133 24.719 1 97.06 264 MET A O 1
ATOM 2025 N N . GLY A 1 265 ? 10.969 16.062 24.016 1 97.31 265 GLY A N 1
ATOM 2026 C CA . GLY A 1 265 ? 11.711 14.828 24.172 1 97.31 265 GLY A CA 1
ATOM 2027 C C . GLY A 1 265 ? 12.008 14.125 22.859 1 97.31 265 GLY A C 1
ATOM 2028 O O . GLY A 1 265 ? 12.531 13.008 22.859 1 97.31 265 GLY A O 1
ATOM 2029 N N . TYR A 1 266 ? 11.727 14.773 21.766 1 98.06 266 TYR A N 1
ATOM 2030 C CA . TYR A 1 266 ? 12.055 14.18 20.484 1 98.06 266 TYR A CA 1
ATOM 2031 C C . TYR A 1 266 ? 13.539 14.328 20.172 1 98.06 266 TYR A C 1
ATOM 2033 O O . TYR A 1 266 ? 14.148 15.344 20.5 1 98.06 266 TYR A O 1
ATOM 2041 N N . ARG A 1 267 ? 14.07 13.367 19.531 1 97.56 267 ARG A N 1
ATOM 2042 C CA . ARG A 1 267 ? 15.43 13.469 19 1 97.56 267 ARG A CA 1
ATOM 2043 C C . ARG A 1 267 ? 15.43 13.375 17.469 1 97.56 267 ARG A C 1
ATOM 2045 O O . ARG A 1 267 ? 14.633 12.641 16.891 1 97.56 267 ARG A O 1
ATOM 2052 N N . PRO A 1 268 ? 16.312 14.047 16.844 1 97.94 268 PRO A N 1
ATOM 2053 C CA . PRO A 1 268 ? 16.422 13.969 15.391 1 97.94 268 PRO A CA 1
ATOM 2054 C C . PRO A 1 268 ? 16.953 12.625 14.906 1 97.94 268 PRO A C 1
ATOM 2056 O O . PRO A 1 268 ? 17.797 12.016 15.586 1 97.94 268 PRO A O 1
ATOM 2059 N N . VAL A 1 269 ? 16.516 12.188 13.742 1 98.19 269 VAL A N 1
ATOM 2060 C CA . VAL A 1 269 ? 16.938 10.914 13.164 1 98.19 269 VAL A CA 1
ATOM 2061 C C . VAL A 1 269 ? 17.625 11.156 11.828 1 98.19 269 VAL A C 1
ATOM 2063 O O . VAL A 1 269 ? 18.734 10.68 11.602 1 98.19 269 VAL A O 1
ATOM 2066 N N . THR A 1 270 ? 16.984 11.836 10.961 1 97.94 270 THR A N 1
ATOM 2067 C CA . THR A 1 270 ? 17.453 12.031 9.594 1 97.94 270 THR A CA 1
ATOM 2068 C C . THR A 1 270 ? 16.797 13.266 8.969 1 97.94 270 THR A C 1
ATOM 2070 O O . THR A 1 270 ? 15.828 13.797 9.508 1 97.94 270 THR A O 1
ATOM 2073 N N . ARG A 1 271 ? 17.406 13.703 7.879 1 97.56 271 ARG A N 1
ATOM 2074 C CA . ARG A 1 271 ? 16.938 14.906 7.199 1 97.56 271 ARG A CA 1
ATOM 2075 C C . ARG A 1 271 ? 16.25 14.555 5.883 1 97.56 271 ARG A C 1
ATOM 2077 O O . ARG A 1 271 ? 16.719 13.695 5.137 1 97.56 271 ARG A O 1
ATOM 2084 N N . PHE A 1 272 ? 15.18 15.281 5.676 1 98.31 272 PHE A N 1
ATOM 2085 C CA . PHE A 1 272 ? 14.445 15.172 4.418 1 98.31 272 PHE A CA 1
ATOM 2086 C C . PHE A 1 272 ? 14.422 16.516 3.691 1 98.31 272 PHE A C 1
ATOM 2088 O O . PHE A 1 272 ? 14.406 17.562 4.328 1 98.31 272 PHE A O 1
ATOM 2095 N N . ARG A 1 273 ? 14.461 16.406 2.393 1 97.62 273 ARG A N 1
ATOM 2096 C CA . ARG A 1 273 ? 14.242 17.562 1.526 1 97.62 273 ARG A CA 1
ATOM 2097 C C . ARG A 1 273 ? 13 17.359 0.659 1 97.62 273 ARG A C 1
ATOM 2099 O O . ARG A 1 273 ? 12.797 16.281 0.093 1 97.62 273 ARG A O 1
ATOM 2106 N N . MET A 1 274 ? 12.188 18.391 0.67 1 97.69 274 MET A N 1
ATOM 2107 C CA . MET A 1 274 ? 11.008 18.359 -0.193 1 97.69 274 MET A CA 1
ATOM 2108 C C . MET A 1 274 ? 11.219 19.234 -1.424 1 97.69 274 MET A C 1
ATOM 2110 O O . MET A 1 274 ? 11.398 20.453 -1.304 1 97.69 274 MET A O 1
ATOM 2114 N N . TYR A 1 275 ? 11.258 18.578 -2.592 1 98.19 275 TYR A N 1
ATOM 2115 C CA . TYR A 1 275 ? 11.359 19.266 -3.875 1 98.19 275 TYR A CA 1
ATOM 2116 C C . TYR A 1 275 ? 9.984 19.5 -4.484 1 98.19 275 TYR A C 1
ATOM 2118 O O . TYR A 1 275 ? 9.203 18.547 -4.648 1 98.19 275 TYR A O 1
ATOM 2126 N N . MET A 1 276 ? 9.68 20.688 -4.828 1 97.44 276 MET A N 1
ATOM 2127 C CA . MET A 1 276 ? 8.344 21.031 -5.301 1 97.44 276 MET A CA 1
ATOM 2128 C C . MET A 1 276 ? 8.352 21.344 -6.793 1 97.44 276 MET A C 1
ATOM 2130 O O . MET A 1 276 ? 9.289 21.969 -7.301 1 97.44 276 MET A O 1
ATOM 2134 N N . ALA A 1 277 ? 7.352 20.906 -7.438 1 97.38 277 ALA A N 1
ATOM 2135 C CA . ALA A 1 277 ? 7.066 21.266 -8.828 1 97.38 277 ALA A CA 1
ATOM 2136 C C . ALA A 1 277 ? 5.727 21.984 -8.945 1 97.38 277 ALA A C 1
ATOM 2138 O O . ALA A 1 277 ? 4.746 21.594 -8.305 1 97.38 277 ALA A O 1
ATOM 2139 N N . PRO A 1 278 ? 5.676 23.016 -9.703 1 95.06 278 PRO A N 1
ATOM 2140 C CA . PRO A 1 278 ? 4.414 23.734 -9.906 1 95.06 278 PRO A CA 1
ATOM 2141 C C . PRO A 1 278 ? 3.412 22.922 -10.742 1 95.06 278 PRO A C 1
ATOM 2143 O O . PRO A 1 278 ? 3.766 21.891 -11.312 1 95.06 278 PRO A O 1
ATOM 2146 N N . PRO A 1 279 ? 2.158 23.438 -10.703 1 94.31 279 PRO A N 1
ATOM 2147 C CA . PRO A 1 279 ? 1.185 22.797 -11.586 1 94.31 279 PRO A CA 1
ATOM 2148 C C . PRO A 1 279 ? 1.64 22.766 -13.047 1 94.31 279 PRO A C 1
ATOM 2150 O O . PRO A 1 279 ? 2.381 23.656 -13.477 1 94.31 279 PRO A O 1
ATOM 2153 N N . PRO A 1 280 ? 1.185 21.672 -13.727 1 88.75 280 PRO A N 1
ATOM 2154 C CA . PRO A 1 280 ? 1.548 21.625 -15.148 1 88.75 280 PRO A CA 1
ATOM 2155 C C . PRO A 1 280 ? 1.188 22.906 -15.891 1 88.75 280 PRO A C 1
ATOM 2157 O O . PRO A 1 280 ? 0.146 23.516 -15.617 1 88.75 280 PRO A O 1
ATOM 2160 N N . GLY A 1 281 ? 2.006 23.344 -16.812 1 80.56 281 GLY A N 1
ATOM 2161 C CA . GLY A 1 281 ? 1.791 24.531 -17.625 1 80.56 281 GLY A CA 1
ATOM 2162 C C . GLY A 1 281 ? 2.248 25.797 -16.938 1 80.56 281 GLY A C 1
ATOM 2163 O O . GLY A 1 281 ? 2.27 26.875 -17.547 1 80.56 281 GLY A O 1
ATOM 2164 N N . GLN A 1 282 ? 2.434 25.828 -15.633 1 71.44 282 GLN A N 1
ATOM 2165 C CA . GLN A 1 282 ? 2.861 27.016 -14.906 1 71.44 282 GLN A CA 1
ATOM 2166 C C . GLN A 1 282 ? 4.367 27.016 -14.672 1 71.44 282 GLN A C 1
ATOM 2168 O O . GLN A 1 282 ? 4.91 27.922 -14.047 1 71.44 282 GLN A O 1
ATOM 2173 N N . GLY A 1 283 ? 5.109 26.078 -15.305 1 53.75 283 GLY A N 1
ATOM 2174 C CA . GLY A 1 283 ? 6.559 26.125 -15.18 1 53.75 283 GLY A CA 1
ATOM 2175 C C . GLY A 1 283 ? 7.219 26.953 -16.266 1 53.75 283 GLY A C 1
ATOM 2176 O O . GLY A 1 283 ? 6.625 27.188 -17.328 1 53.75 283 GLY A O 1
ATOM 2177 N N . MET B 1 1 ? 0.203 -48.5 28.531 1 22.94 1 MET B N 1
ATOM 2178 C CA . MET B 1 1 ? -0.347 -48.656 27.188 1 22.94 1 MET B CA 1
ATOM 2179 C C . MET B 1 1 ? -1.253 -47.5 26.828 1 22.94 1 MET B C 1
ATOM 2181 O O . MET B 1 1 ? -2.473 -47.562 26.984 1 22.94 1 MET B O 1
ATOM 2185 N N . LEU B 1 2 ? -0.905 -46.281 27.203 1 27.28 2 LEU B N 1
ATOM 2186 C CA . LEU B 1 2 ? -1.709 -45.062 27.203 1 27.28 2 LEU B CA 1
ATOM 2187 C C . LEU B 1 2 ? -2.066 -44.656 25.766 1 27.28 2 LEU B C 1
ATOM 2189 O O . LEU B 1 2 ? -1.192 -44.25 25 1 27.28 2 LEU B O 1
ATOM 2193 N N . ALA B 1 3 ? -3.178 -45.375 25.25 1 32.97 3 ALA B N 1
ATOM 2194 C CA . ALA B 1 3 ? -3.812 -45.188 23.938 1 32.97 3 ALA B CA 1
ATOM 2195 C C . ALA B 1 3 ? -4.148 -43.719 23.703 1 32.97 3 ALA B C 1
ATOM 2197 O O . ALA B 1 3 ? -5.051 -43.156 24.344 1 32.97 3 ALA B O 1
ATOM 2198 N N . ASP B 1 4 ? -3.201 -42.844 23.5 1 34.16 4 ASP B N 1
ATOM 2199 C CA . ASP B 1 4 ? -3.424 -41.438 23.141 1 34.16 4 ASP B CA 1
ATOM 2200 C C . ASP B 1 4 ? -4.363 -41.344 21.953 1 34.16 4 ASP B C 1
ATOM 2202 O O . ASP B 1 4 ? -4.047 -41.781 20.859 1 34.16 4 ASP B O 1
ATOM 2206 N N . SER B 1 5 ? -5.715 -41.438 22.156 1 35.28 5 SER B N 1
ATOM 2207 C CA . SER B 1 5 ? -6.871 -41.406 21.266 1 35.28 5 SER B CA 1
ATOM 2208 C C . SER B 1 5 ? -6.801 -40.25 20.281 1 35.28 5 SER B C 1
ATOM 2210 O O . SER B 1 5 ? -6.602 -39.094 20.672 1 35.28 5 SER B O 1
ATOM 2212 N N . LEU B 1 6 ? -6.527 -40.469 19.047 1 37.28 6 LEU B N 1
ATOM 2213 C CA . LEU B 1 6 ? -6.652 -39.594 17.875 1 37.28 6 LEU B CA 1
ATOM 2214 C C . LEU B 1 6 ? -8 -38.906 17.875 1 37.28 6 LEU B C 1
ATOM 2216 O O . LEU B 1 6 ? -9.031 -39.5 18.141 1 37.28 6 LEU B O 1
ATOM 2220 N N . PRO B 1 7 ? -8.148 -37.5 18.094 1 40.22 7 PRO B N 1
ATOM 2221 C CA . PRO B 1 7 ? -9.508 -36.969 18.078 1 40.22 7 PRO B CA 1
ATOM 2222 C C . PRO B 1 7 ? -10.336 -37.438 16.891 1 40.22 7 PRO B C 1
ATOM 2224 O O . PRO B 1 7 ? -9.773 -37.844 15.867 1 40.22 7 PRO B O 1
ATOM 2227 N N . PRO B 1 8 ? -11.656 -37.812 17.031 1 38.88 8 PRO B N 1
ATOM 2228 C CA . PRO B 1 8 ? -12.492 -38.375 15.977 1 38.88 8 PRO B CA 1
ATOM 2229 C C . PRO B 1 8 ? -12.508 -37.531 14.703 1 38.88 8 PRO B C 1
ATOM 2231 O O . PRO B 1 8 ? -12.297 -36.344 14.758 1 38.88 8 PRO B O 1
ATOM 2234 N N . PRO B 1 9 ? -12.445 -38.094 13.438 1 43.34 9 PRO B N 1
ATOM 2235 C CA . PRO B 1 9 ? -12.312 -37.531 12.094 1 43.34 9 PRO B CA 1
ATOM 2236 C C . PRO B 1 9 ? -13.352 -36.438 11.805 1 43.34 9 PRO B C 1
ATOM 2238 O O . PRO B 1 9 ? -13.203 -35.656 10.852 1 43.34 9 PRO B O 1
ATOM 2241 N N . GLY B 1 10 ? -14.555 -36.5 12.383 1 35.28 10 GLY B N 1
ATOM 2242 C CA . GLY B 1 10 ? -15.734 -35.719 12.047 1 35.28 10 GLY B CA 1
ATOM 2243 C C . GLY B 1 10 ? -15.773 -34.375 12.734 1 35.28 10 GLY B C 1
ATOM 2244 O O . GLY B 1 10 ? -16.828 -33.75 12.844 1 35.28 10 GLY B O 1
ATOM 2245 N N . ALA B 1 11 ? -14.953 -34.062 13.656 1 40.09 11 ALA B N 1
ATOM 2246 C CA . ALA B 1 11 ? -15.195 -32.781 14.266 1 40.09 11 ALA B CA 1
ATOM 2247 C C . ALA B 1 11 ? -15.305 -31.688 13.195 1 40.09 11 ALA B C 1
ATOM 2249 O O . ALA B 1 11 ? -14.414 -31.547 12.352 1 40.09 11 ALA B O 1
ATOM 2250 N N . ALA B 1 12 ? -16.453 -31.203 12.922 1 42.47 12 ALA B N 1
ATOM 2251 C CA . ALA B 1 12 ? -16.719 -30.031 12.094 1 42.47 12 ALA B CA 1
ATOM 2252 C C . ALA B 1 12 ? -15.633 -28.984 12.258 1 42.47 12 ALA B C 1
ATOM 2254 O O . ALA B 1 12 ? -15.328 -28.562 13.375 1 42.47 12 ALA B O 1
ATOM 2255 N N . MET B 1 13 ? -14.664 -29.047 11.234 1 49.72 13 MET B N 1
ATOM 2256 C CA . MET B 1 13 ? -13.719 -27.938 11.305 1 49.72 13 MET B CA 1
ATOM 2257 C C . MET B 1 13 ? -14.406 -26.656 11.781 1 49.72 13 MET B C 1
ATOM 2259 O O . MET B 1 13 ? -15.484 -26.312 11.289 1 49.72 13 MET B O 1
ATOM 2263 N N . PRO B 1 14 ? -14.117 -26.141 12.906 1 57.16 14 PRO B N 1
ATOM 2264 C CA . PRO B 1 14 ? -14.789 -24.906 13.359 1 57.16 14 PRO B CA 1
ATOM 2265 C C . PRO B 1 14 ? -14.828 -23.828 12.281 1 57.16 14 PRO B C 1
ATOM 2267 O O . PRO B 1 14 ? -13.961 -23.797 11.406 1 57.16 14 PRO B O 1
ATOM 2270 N N . ALA B 1 15 ? -16 -23.203 12.07 1 68.12 15 ALA B N 1
ATOM 2271 C CA . ALA B 1 15 ? -16.203 -22.062 11.188 1 68.12 15 ALA B CA 1
ATOM 2272 C C . ALA B 1 15 ? -15.047 -21.078 11.312 1 68.12 15 ALA B C 1
ATOM 2274 O O . ALA B 1 15 ? -14.578 -20.797 12.414 1 68.12 15 ALA B O 1
ATOM 2275 N N . PRO B 1 16 ? -14.43 -20.797 10.078 1 75.31 16 PRO B N 1
ATOM 2276 C CA . PRO B 1 16 ? -13.32 -19.859 10.133 1 75.31 16 PRO B CA 1
ATOM 2277 C C . PRO B 1 16 ? -13.664 -18.578 10.898 1 75.31 16 PRO B C 1
ATOM 2279 O O . PRO B 1 16 ? -14.812 -18.125 10.859 1 75.31 16 PRO B O 1
ATOM 2282 N N . SER B 1 17 ? -12.703 -18.109 11.617 1 89.25 17 SER B N 1
ATOM 2283 C CA . SER B 1 17 ? -12.852 -16.875 12.367 1 89.25 17 SER B CA 1
ATOM 2284 C C . SER B 1 17 ? -12.797 -15.664 11.453 1 89.25 17 SER B C 1
ATOM 2286 O O . SER B 1 17 ? -12.312 -15.75 10.32 1 89.25 17 SER B O 1
ATOM 2288 N N . ARG B 1 18 ? -13.383 -14.586 11.82 1 93.25 18 ARG B N 1
ATOM 2289 C CA . ARG B 1 18 ? -13.305 -13.32 11.102 1 93.25 18 ARG B CA 1
ATOM 2290 C C . ARG B 1 18 ? -11.852 -12.93 10.852 1 93.25 18 ARG B C 1
ATOM 2292 O O . ARG B 1 18 ? -11.531 -12.375 9.797 1 93.25 18 ARG B O 1
ATOM 2299 N N . VAL B 1 19 ? -11.031 -13.273 11.734 1 94 19 VAL B N 1
ATOM 2300 C CA . VAL B 1 19 ? -9.609 -12.945 11.633 1 94 19 VAL B CA 1
ATOM 2301 C C . VAL B 1 19 ? -8.992 -13.703 10.461 1 94 19 VAL B C 1
ATOM 2303 O O . VAL B 1 19 ? -8.211 -13.133 9.695 1 94 19 VAL B O 1
ATOM 2306 N N . GLU B 1 20 ? -9.344 -14.961 10.312 1 95.75 20 GLU B N 1
ATOM 2307 C CA . GLU B 1 20 ? -8.789 -15.766 9.227 1 95.75 20 GLU B CA 1
ATOM 2308 C C . GLU B 1 20 ? -9.336 -15.328 7.875 1 95.75 20 GLU B C 1
ATOM 2310 O O . GLU B 1 20 ? -8.633 -15.383 6.867 1 95.75 20 GLU B O 1
ATOM 2315 N N . ILE B 1 21 ? -10.602 -14.914 7.867 1 97.88 21 ILE B N 1
ATOM 2316 C CA . ILE B 1 21 ? -11.203 -14.406 6.641 1 97.88 21 ILE B CA 1
ATOM 2317 C C . ILE B 1 21 ? -10.484 -13.133 6.207 1 97.88 21 ILE B C 1
ATOM 2319 O O . ILE B 1 21 ? -10.125 -12.977 5.035 1 97.88 21 ILE B O 1
ATOM 2323 N N . ASP B 1 22 ? -10.227 -12.234 7.148 1 97.81 22 ASP B N 1
ATOM 2324 C CA . ASP B 1 22 ? -9.508 -10.992 6.871 1 97.81 22 ASP B CA 1
ATOM 2325 C C . ASP B 1 22 ? -8.078 -11.273 6.422 1 97.81 22 ASP B C 1
ATOM 2327 O O . ASP B 1 22 ? -7.57 -10.625 5.504 1 97.81 22 ASP B O 1
ATOM 2331 N N . GLU B 1 23 ? -7.457 -12.258 7.062 1 97.44 23 GLU B N 1
ATOM 2332 C CA . GLU B 1 23 ? -6.105 -12.633 6.664 1 97.44 23 GLU B CA 1
ATOM 2333 C C . GLU B 1 23 ? -6.078 -13.156 5.23 1 97.44 23 GLU B C 1
ATOM 2335 O O . GLU B 1 23 ? -5.168 -12.836 4.465 1 97.44 23 GLU B O 1
ATOM 2340 N N . SER B 1 24 ? -7.074 -13.992 4.922 1 98.44 24 SER B N 1
ATOM 2341 C CA . SER B 1 24 ? -7.129 -14.555 3.576 1 98.44 24 SER B CA 1
ATOM 2342 C C . SER B 1 24 ? -7.234 -13.461 2.521 1 98.44 24 SER B C 1
ATOM 2344 O O . SER B 1 24 ? -6.578 -13.531 1.481 1 98.44 24 SER B O 1
ATOM 2346 N N . ASN B 1 25 ? -8.031 -12.461 2.801 1 98.62 25 ASN B N 1
ATOM 2347 C CA . ASN B 1 25 ? -8.148 -11.32 1.899 1 98.62 25 ASN B CA 1
ATOM 2348 C C . ASN B 1 25 ? -6.832 -10.555 1.799 1 98.62 25 ASN B C 1
ATOM 2350 O O . ASN B 1 25 ? -6.383 -10.227 0.699 1 98.62 25 ASN B O 1
ATOM 2354 N N . ALA B 1 26 ? -6.207 -10.32 2.926 1 98.31 26 ALA B N 1
ATOM 2355 C CA . ALA B 1 26 ? -4.945 -9.578 2.953 1 98.31 26 ALA B CA 1
ATOM 2356 C C . ALA B 1 26 ? -3.85 -10.328 2.209 1 98.31 26 ALA B C 1
ATOM 2358 O O . ALA B 1 26 ? -3.041 -9.727 1.502 1 98.31 26 ALA B O 1
ATOM 2359 N N . GLN B 1 27 ? -3.83 -11.602 2.355 1 98.56 27 GLN B N 1
ATOM 2360 C CA . GLN B 1 27 ? -2.82 -12.445 1.724 1 98.56 27 GLN B CA 1
ATOM 2361 C C . GLN B 1 27 ? -2.99 -12.461 0.207 1 98.56 27 GLN B C 1
ATOM 2363 O O . GLN B 1 27 ? -2.01 -12.367 -0.533 1 98.56 27 GLN B O 1
ATOM 2368 N N . PHE B 1 28 ? -4.227 -12.562 -0.199 1 98.75 28 PHE B N 1
ATOM 2369 C CA . PHE B 1 28 ? -4.496 -12.562 -1.633 1 98.75 28 PHE B CA 1
ATOM 2370 C C . PHE B 1 28 ? -4.031 -11.258 -2.271 1 98.75 28 PHE B C 1
ATOM 2372 O O . PHE B 1 28 ? -3.242 -11.273 -3.219 1 98.75 28 PHE B O 1
ATOM 2379 N N . ARG B 1 29 ? -4.383 -10.164 -1.672 1 98.12 29 ARG B N 1
ATOM 2380 C CA . ARG B 1 29 ? -3.977 -8.852 -2.148 1 98.12 29 ARG B CA 1
ATOM 2381 C C . ARG B 1 29 ? -2.461 -8.688 -2.088 1 98.12 29 ARG B C 1
ATOM 2383 O O . ARG B 1 29 ? -1.849 -8.164 -3.02 1 98.12 29 ARG B O 1
ATOM 2390 N N . GLY B 1 30 ? -1.902 -9.117 -1.005 1 98.5 30 GLY B N 1
ATOM 2391 C CA . GLY B 1 30 ? -0.469 -8.977 -0.805 1 98.5 30 GLY B CA 1
ATOM 2392 C C . GLY B 1 30 ? 0.353 -9.734 -1.833 1 98.5 30 GLY B C 1
ATOM 2393 O O . GLY B 1 30 ? 1.373 -9.234 -2.309 1 98.5 30 GLY B O 1
ATOM 2394 N N . ALA B 1 31 ? -0.067 -10.906 -2.154 1 98.69 31 ALA B N 1
ATOM 2395 C CA . ALA B 1 31 ? 0.642 -11.703 -3.152 1 98.69 31 ALA B CA 1
ATOM 2396 C C . ALA B 1 31 ? 0.579 -11.039 -4.527 1 98.69 31 ALA B C 1
ATOM 2398 O O . ALA B 1 31 ? 1.592 -10.945 -5.223 1 98.69 31 ALA B O 1
ATOM 2399 N N . TRP B 1 32 ? -0.583 -10.594 -4.906 1 98.62 32 TRP B N 1
ATOM 2400 C CA . TRP B 1 32 ? -0.758 -9.969 -6.215 1 98.62 32 TRP B CA 1
ATOM 2401 C C . TRP B 1 32 ? -0.031 -8.633 -6.277 1 98.62 32 TRP B C 1
ATOM 2403 O O . TRP B 1 32 ? 0.437 -8.227 -7.344 1 98.62 32 TRP B O 1
ATOM 2413 N N . ARG B 1 33 ? 0.072 -7.934 -5.094 1 98.56 33 ARG B N 1
ATOM 2414 C CA . ARG B 1 33 ? 0.911 -6.742 -5.031 1 98.56 33 ARG B CA 1
ATOM 2415 C C . ARG B 1 33 ? 2.35 -7.062 -5.422 1 98.56 33 ARG B C 1
ATOM 2417 O O . ARG B 1 33 ? 2.967 -6.332 -6.199 1 98.56 33 ARG B O 1
ATOM 2424 N N . LEU B 1 34 ? 2.879 -8.148 -4.906 1 98.5 34 LEU B N 1
ATOM 2425 C CA . LEU B 1 34 ? 4.254 -8.531 -5.211 1 98.5 34 LEU B CA 1
ATOM 2426 C C . LEU B 1 34 ? 4.398 -8.906 -6.684 1 98.5 34 LEU B C 1
ATOM 2428 O O . LEU B 1 34 ? 5.395 -8.555 -7.32 1 98.5 34 LEU B O 1
ATOM 2432 N N . PHE B 1 35 ? 3.363 -9.562 -7.234 1 98.62 35 PHE B N 1
ATOM 2433 C CA . PHE B 1 35 ? 3.389 -9.859 -8.664 1 98.62 35 PHE B CA 1
ATOM 2434 C C . PHE B 1 35 ? 3.398 -8.578 -9.484 1 98.62 35 PHE B C 1
ATOM 2436 O O . PHE B 1 35 ? 4.176 -8.445 -10.43 1 98.62 35 PHE B O 1
ATOM 2443 N N . ALA B 1 36 ? 2.553 -7.648 -9.117 1 98.62 36 ALA B N 1
ATOM 2444 C CA . ALA B 1 36 ? 2.455 -6.398 -9.867 1 98.62 36 ALA B CA 1
ATOM 2445 C C . ALA B 1 36 ? 3.768 -5.621 -9.812 1 98.62 36 ALA B C 1
ATOM 2447 O O . ALA B 1 36 ? 4.258 -5.141 -10.836 1 98.62 36 ALA B O 1
ATOM 2448 N N . LEU B 1 37 ? 4.371 -5.535 -8.648 1 98 37 LEU B N 1
ATOM 2449 C CA . LEU B 1 37 ? 5.578 -4.742 -8.453 1 98 37 LEU B CA 1
ATOM 2450 C C . LEU B 1 37 ? 6.785 -5.422 -9.086 1 98 37 LEU B C 1
ATOM 2452 O O . LEU B 1 37 ? 7.812 -4.777 -9.328 1 98 37 LEU B O 1
ATOM 2456 N N . GLY B 1 38 ? 6.676 -6.715 -9.336 1 97.69 38 GLY B N 1
ATOM 2457 C CA . GLY B 1 38 ? 7.723 -7.457 -10.016 1 97.69 38 GLY B CA 1
ATOM 2458 C C . GLY B 1 38 ? 7.598 -7.422 -11.523 1 97.69 38 GLY B C 1
ATOM 2459 O O . GLY B 1 38 ? 8.484 -7.883 -12.242 1 97.69 38 GLY B O 1
ATOM 2460 N N . SER B 1 39 ? 6.492 -6.902 -12 1 97.19 39 SER B N 1
ATOM 2461 C CA . SER B 1 39 ? 6.234 -6.816 -13.43 1 97.19 39 SER B CA 1
ATOM 2462 C C . SER B 1 39 ? 6.812 -5.531 -14.016 1 97.19 39 SER B C 1
ATOM 2464 O O . SER B 1 39 ? 6.809 -4.488 -13.367 1 97.19 39 SER B O 1
ATOM 2466 N N . LYS B 1 40 ? 7.188 -5.613 -15.25 1 92.88 40 LYS B N 1
ATOM 2467 C CA . LYS B 1 40 ? 7.871 -4.512 -15.922 1 92.88 40 LYS B CA 1
ATOM 2468 C C . LYS B 1 40 ? 7.023 -3.244 -15.898 1 92.88 40 LYS B C 1
ATOM 2470 O O . LYS B 1 40 ? 7.539 -2.152 -15.648 1 92.88 40 LYS B O 1
ATOM 2475 N N . SER B 1 41 ? 5.773 -3.33 -16.094 1 94.06 41 SER B N 1
ATOM 2476 C CA . SER B 1 41 ? 4.883 -2.176 -16.141 1 94.06 41 SER B CA 1
ATOM 2477 C C . SER B 1 41 ? 3.859 -2.219 -15.016 1 94.06 41 SER B C 1
ATOM 2479 O O . SER B 1 41 ? 2.797 -1.601 -15.109 1 94.06 41 SER B O 1
ATOM 2481 N N . GLY B 1 42 ? 4.207 -3.004 -14.031 1 97.81 42 GLY B N 1
ATOM 2482 C CA . GLY B 1 42 ? 3.227 -3.24 -12.984 1 97.81 42 GLY B CA 1
ATOM 2483 C C . GLY B 1 42 ? 3.105 -2.086 -12.008 1 97.81 42 GLY B C 1
ATOM 2484 O O . GLY B 1 42 ? 4.062 -1.336 -11.805 1 97.81 42 GLY B O 1
ATOM 2485 N N . GLU B 1 43 ? 1.972 -1.914 -11.43 1 98.5 43 GLU B N 1
ATOM 2486 C CA . GLU B 1 43 ? 1.756 -0.941 -10.359 1 98.5 43 GLU B CA 1
ATOM 2487 C C . GLU B 1 43 ? 0.592 -1.355 -9.461 1 98.5 43 GLU B C 1
ATOM 2489 O O . GLU B 1 43 ? -0.214 -2.211 -9.836 1 98.5 43 GLU B O 1
ATOM 2494 N N . VAL B 1 44 ? 0.581 -0.837 -8.32 1 98.81 44 VAL B N 1
ATOM 2495 C CA . VAL B 1 44 ? -0.499 -0.984 -7.352 1 98.81 44 VAL B CA 1
ATOM 2496 C C . VAL B 1 44 ? -1.181 0.364 -7.129 1 98.81 44 VAL B C 1
ATOM 2498 O O . VAL B 1 44 ? -0.511 1.382 -6.941 1 98.81 44 VAL B O 1
ATOM 2501 N N . VAL B 1 45 ? -2.488 0.39 -7.227 1 98.81 45 VAL B N 1
ATOM 2502 C CA . VAL B 1 45 ? -3.275 1.6 -7.008 1 98.81 45 VAL B CA 1
ATOM 2503 C C . VAL B 1 45 ? -4.281 1.368 -5.883 1 98.81 45 VAL B C 1
ATOM 2505 O O . VAL B 1 45 ? -5.094 0.445 -5.949 1 98.81 45 VAL B O 1
ATOM 2508 N N . GLU B 1 46 ? -4.168 2.186 -4.875 1 98.62 46 GLU B N 1
ATOM 2509 C CA . GLU B 1 46 ? -5.094 2.127 -3.748 1 98.62 46 GLU B CA 1
ATOM 2510 C C . GLU B 1 46 ? -5.969 3.377 -3.686 1 98.62 46 GLU B C 1
ATOM 2512 O O . GLU B 1 46 ? -5.457 4.5 -3.672 1 98.62 46 GLU B O 1
ATOM 2517 N N . ARG B 1 47 ? -7.219 3.156 -3.727 1 97.75 47 ARG B N 1
ATOM 2518 C CA . ARG B 1 47 ? -8.242 4.176 -3.533 1 97.75 47 ARG B CA 1
ATOM 2519 C C . ARG B 1 47 ? -9.117 3.852 -2.324 1 97.75 47 ARG B C 1
ATOM 2521 O O . ARG B 1 47 ? -9.031 2.758 -1.764 1 97.75 47 ARG B O 1
ATOM 2528 N N . PRO B 1 48 ? -9.922 4.758 -1.848 1 94.25 48 PRO B N 1
ATOM 2529 C CA . PRO B 1 48 ? -10.734 4.488 -0.659 1 94.25 48 PRO B CA 1
ATOM 2530 C C . PRO B 1 48 ? -11.633 3.26 -0.823 1 94.25 48 PRO B C 1
ATOM 2532 O O . PRO B 1 48 ? -11.859 2.525 0.142 1 94.25 48 PRO B O 1
ATOM 2535 N N . GLU B 1 49 ? -12.023 2.986 -2.1 1 94.69 49 GLU B N 1
ATOM 2536 C CA . GLU B 1 49 ? -13.055 1.966 -2.271 1 94.69 49 GLU B CA 1
ATOM 2537 C C . GLU B 1 49 ? -12.469 0.685 -2.859 1 94.69 49 GLU B C 1
ATOM 2539 O O . GLU B 1 49 ? -13.141 -0.35 -2.895 1 94.69 49 GLU B O 1
ATOM 2544 N N . VAL B 1 50 ? -11.234 0.712 -3.379 1 98.19 50 VAL B N 1
ATOM 2545 C CA . VAL B 1 50 ? -10.766 -0.443 -4.141 1 98.19 50 VAL B CA 1
ATOM 2546 C C . VAL B 1 50 ? -9.242 -0.518 -4.094 1 98.19 50 VAL B C 1
ATOM 2548 O O . VAL B 1 50 ? -8.57 0.503 -3.934 1 98.19 50 VAL B O 1
ATOM 2551 N N . TYR B 1 51 ? -8.711 -1.676 -4.113 1 98.75 51 TYR B N 1
ATOM 2552 C CA . TYR B 1 51 ? -7.285 -1.984 -4.195 1 98.75 51 TYR B CA 1
ATOM 2553 C C . TYR B 1 51 ? -6.961 -2.695 -5.504 1 98.75 51 TYR B C 1
ATOM 2555 O O . TYR B 1 51 ? -7.449 -3.799 -5.758 1 98.75 51 TYR B O 1
ATOM 2563 N N . ILE B 1 52 ? -6.121 -2.064 -6.336 1 98.88 52 ILE B N 1
ATOM 2564 C CA . ILE B 1 52 ? -5.855 -2.576 -7.676 1 98.88 52 ILE B CA 1
ATOM 2565 C C . ILE B 1 52 ? -4.402 -3.027 -7.777 1 98.88 52 ILE B C 1
ATOM 2567 O O . ILE B 1 52 ? -3.492 -2.316 -7.344 1 98.88 52 ILE B O 1
ATOM 2571 N N . THR B 1 53 ? -4.184 -4.199 -8.227 1 98.88 53 THR B N 1
ATOM 2572 C CA . THR B 1 53 ? -2.881 -4.715 -8.633 1 98.88 53 THR B CA 1
ATOM 2573 C C . THR B 1 53 ? -2.852 -4.988 -10.133 1 98.88 53 THR B C 1
ATOM 2575 O O . THR B 1 53 ? -3.57 -5.863 -10.625 1 98.88 53 THR B O 1
ATOM 2578 N N . ALA B 1 54 ? -2.051 -4.219 -10.867 1 98.75 54 ALA B N 1
ATOM 2579 C CA . ALA B 1 54 ? -2.039 -4.328 -12.32 1 98.75 54 ALA B CA 1
ATOM 2580 C C . ALA B 1 54 ? -0.646 -4.68 -12.836 1 98.75 54 ALA B C 1
ATOM 2582 O O . ALA B 1 54 ? 0.287 -3.883 -12.711 1 98.75 54 ALA B O 1
ATOM 2583 N N . CYS B 1 55 ? -0.553 -5.855 -13.359 1 98.38 55 CYS B N 1
ATOM 2584 C CA . CYS B 1 55 ? 0.695 -6.234 -14.008 1 98.38 55 CYS B CA 1
ATOM 2585 C C . CYS B 1 55 ? 0.754 -5.691 -15.438 1 98.38 55 CYS B C 1
ATOM 2587 O O . CYS B 1 55 ? 1.826 -5.641 -16.047 1 98.38 55 CYS B O 1
ATOM 2589 N N . HIS B 1 56 ? -0.421 -5.355 -15.984 1 97.88 56 HIS B N 1
ATOM 2590 C CA . HIS B 1 56 ? -0.581 -4.871 -17.359 1 97.88 56 HIS B CA 1
ATOM 2591 C C . HIS B 1 56 ? -0.056 -5.887 -18.359 1 97.88 56 HIS B C 1
ATOM 2593 O O . HIS B 1 56 ? 0.695 -5.535 -19.266 1 97.88 56 HIS B O 1
ATOM 2599 N N . VAL B 1 57 ? -0.464 -7.102 -18.172 1 98.06 57 VAL B N 1
ATOM 2600 C CA . VAL B 1 57 ? -0.137 -8.195 -19.078 1 98.06 57 VAL B CA 1
ATOM 2601 C C . VAL B 1 57 ? -1.42 -8.797 -19.656 1 98.06 57 VAL B C 1
ATOM 2603 O O . VAL B 1 57 ? -2.518 -8.492 -19.172 1 98.06 57 VAL B O 1
ATOM 2606 N N . ALA B 1 58 ? -1.266 -9.656 -20.609 1 97.44 58 ALA B N 1
ATOM 2607 C CA . ALA B 1 58 ? -2.404 -10.203 -21.344 1 97.44 58 ALA B CA 1
ATOM 2608 C C . ALA B 1 58 ? -3.188 -11.188 -20.484 1 97.44 58 ALA B C 1
ATOM 2610 O O . ALA B 1 58 ? -4.387 -11.391 -20.688 1 97.44 58 ALA B O 1
ATOM 2611 N N . TRP B 1 59 ? -2.537 -11.844 -19.578 1 97.31 59 TRP B N 1
ATOM 2612 C CA . TRP B 1 59 ? -3.229 -12.758 -18.672 1 97.31 59 TRP B CA 1
ATOM 2613 C C . TRP B 1 59 ? -4.094 -11.992 -17.672 1 97.31 59 TRP B C 1
ATOM 2615 O O . TRP B 1 59 ? -3.615 -11.578 -16.625 1 97.31 59 TRP B O 1
ATOM 2625 N N . SER B 1 60 ? -5.324 -11.922 -17.891 1 96.62 60 SER B N 1
ATOM 2626 C CA . SER B 1 60 ? -6.258 -11.016 -17.25 1 96.62 60 SER B CA 1
ATOM 2627 C C . SER B 1 60 ? -6.238 -11.203 -15.727 1 96.62 60 SER B C 1
ATOM 2629 O O . SER B 1 60 ? -6.418 -10.234 -14.977 1 96.62 60 SER B O 1
ATOM 2631 N N . MET B 1 61 ? -5.957 -12.375 -15.266 1 96.25 61 MET B N 1
ATOM 2632 C CA . MET B 1 61 ? -5.973 -12.656 -13.836 1 96.25 61 MET B CA 1
ATOM 2633 C C . MET B 1 61 ? -4.883 -11.867 -13.117 1 96.25 61 MET B C 1
ATOM 2635 O O . MET B 1 61 ? -4.973 -11.633 -11.906 1 96.25 61 MET B O 1
ATOM 2639 N N . MET B 1 62 ? -3.881 -11.438 -13.844 1 98.12 62 MET B N 1
ATOM 2640 C CA . MET B 1 62 ? -2.746 -10.727 -13.25 1 98.12 62 MET B CA 1
ATOM 2641 C C . MET B 1 62 ? -3.043 -9.242 -13.125 1 98.12 62 MET B C 1
ATOM 2643 O O . MET B 1 62 ? -2.246 -8.492 -12.555 1 98.12 62 MET B O 1
ATOM 2647 N N . ASN B 1 63 ? -4.164 -8.789 -13.703 1 98.69 63 ASN B N 1
ATOM 2648 C CA . ASN B 1 63 ? -4.73 -7.457 -13.516 1 98.69 63 ASN B CA 1
ATOM 2649 C C . ASN B 1 63 ? -5.988 -7.504 -12.648 1 98.69 63 ASN B C 1
ATOM 2651 O O . ASN B 1 63 ? -7.082 -7.77 -13.156 1 98.69 63 ASN B O 1
ATOM 2655 N N . SER B 1 64 ? -5.816 -7.168 -11.367 1 98.75 64 SER B N 1
ATOM 2656 C CA . SER B 1 64 ? -6.91 -7.516 -10.469 1 98.75 64 SER B CA 1
ATOM 2657 C C . SER B 1 64 ? -7.289 -6.34 -9.578 1 98.75 64 SER B C 1
ATOM 2659 O O . SER B 1 64 ? -6.438 -5.52 -9.227 1 98.75 64 SER B O 1
ATOM 2661 N N . ALA B 1 65 ? -8.547 -6.297 -9.281 1 98.88 65 ALA B N 1
ATOM 2662 C CA . ALA B 1 65 ? -9.078 -5.402 -8.258 1 98.88 65 ALA B CA 1
ATOM 2663 C C . ALA B 1 65 ? -9.633 -6.188 -7.07 1 98.88 65 ALA B C 1
ATOM 2665 O O . ALA B 1 65 ? -10.195 -7.27 -7.246 1 98.88 65 ALA B O 1
ATOM 2666 N N . PHE B 1 66 ? -9.422 -5.641 -5.879 1 98.75 66 PHE B N 1
ATOM 2667 C CA . PHE B 1 66 ? -9.867 -6.25 -4.633 1 98.75 66 PHE B CA 1
ATOM 2668 C C . PHE B 1 66 ? -10.648 -5.25 -3.787 1 98.75 66 PHE B C 1
ATOM 2670 O O . PHE B 1 66 ? -10.398 -4.047 -3.852 1 98.75 66 PHE B O 1
ATOM 2677 N N . LEU B 1 67 ? -11.562 -5.836 -2.998 1 98.12 67 LEU B N 1
ATOM 2678 C CA . LEU B 1 67 ? -12.133 -5.027 -1.926 1 98.12 67 LEU B CA 1
ATOM 2679 C C . LEU B 1 67 ? -11.117 -4.793 -0.815 1 98.12 67 LEU B C 1
ATOM 2681 O O . LEU B 1 67 ? -10.281 -5.66 -0.539 1 98.12 67 LEU B O 1
ATOM 2685 N N . ARG B 1 68 ? -11.219 -3.66 -0.152 1 96.31 68 ARG B N 1
ATOM 2686 C CA . ARG B 1 68 ? -10.289 -3.318 0.92 1 96.31 68 ARG B CA 1
ATOM 2687 C C . ARG B 1 68 ? -10.852 -3.717 2.279 1 96.31 68 ARG B C 1
ATOM 2689 O O . ARG B 1 68 ? -10.109 -3.812 3.262 1 96.31 68 ARG B O 1
ATOM 2696 N N . ALA B 1 69 ? -12.141 -3.824 2.355 1 95.81 69 ALA B N 1
ATOM 2697 C CA . ALA B 1 69 ? -12.891 -4.129 3.57 1 95.81 69 ALA B CA 1
ATOM 2698 C C . ALA B 1 69 ? -14.25 -4.742 3.238 1 95.81 69 ALA B C 1
ATOM 2700 O O . ALA B 1 69 ? -14.672 -4.738 2.078 1 95.81 69 ALA B O 1
ATOM 2701 N N . PRO B 1 70 ? -14.914 -5.324 4.242 1 97.31 70 PRO B N 1
ATOM 2702 C CA . PRO B 1 70 ? -16.25 -5.852 3.994 1 97.31 70 PRO B CA 1
ATOM 2703 C C . PRO B 1 70 ? -17.219 -4.793 3.451 1 97.31 70 PRO B C 1
ATOM 2705 O O . PRO B 1 70 ? -17.125 -3.621 3.824 1 97.31 70 PRO B O 1
ATOM 2708 N N . VAL B 1 71 ? -18.078 -5.199 2.648 1 97.81 71 VAL B N 1
ATOM 2709 C CA . VAL B 1 71 ? -19.047 -4.328 1.985 1 97.81 71 VAL B CA 1
ATOM 2710 C C . VAL B 1 71 ? -20.469 -4.684 2.436 1 97.81 71 VAL B C 1
ATOM 2712 O O . VAL B 1 71 ? -20.891 -5.832 2.303 1 97.81 71 VAL B O 1
ATOM 2715 N N . GLU B 1 72 ? -21.188 -3.629 2.836 1 97.38 72 GLU B N 1
ATOM 2716 C CA . GLU B 1 72 ? -22.5 -3.869 3.426 1 97.38 72 GLU B CA 1
ATOM 2717 C C . GLU B 1 72 ? -23.625 -3.453 2.473 1 97.38 72 GLU B C 1
ATOM 2719 O O . GLU B 1 72 ? -24.781 -3.836 2.658 1 97.38 72 GLU B O 1
ATOM 2724 N N . THR B 1 73 ? -23.328 -2.627 1.511 1 98.06 73 THR B N 1
ATOM 2725 C CA . THR B 1 73 ? -24.375 -2.125 0.636 1 98.06 73 THR B CA 1
ATOM 2726 C C . THR B 1 73 ? -24.031 -2.383 -0.828 1 98.06 73 THR B C 1
ATOM 2728 O O . THR B 1 73 ? -22.859 -2.486 -1.187 1 98.06 73 THR B O 1
ATOM 2731 N N . GLU B 1 74 ? -25.047 -2.438 -1.596 1 97.88 74 GLU B N 1
ATOM 2732 C CA . GLU B 1 74 ? -24.859 -2.605 -3.035 1 97.88 74 GLU B CA 1
ATOM 2733 C C . GLU B 1 74 ? -24.172 -1.392 -3.652 1 97.88 74 GLU B C 1
ATOM 2735 O O . GLU B 1 74 ? -23.375 -1.528 -4.586 1 97.88 74 GLU B O 1
ATOM 2740 N N . GLN B 1 75 ? -24.469 -0.265 -3.141 1 97.5 75 GLN B N 1
ATOM 2741 C CA . GLN B 1 75 ? -23.859 0.97 -3.623 1 97.5 75 GLN B CA 1
ATOM 2742 C C . GLN B 1 75 ? -22.344 0.956 -3.42 1 97.5 75 GLN B C 1
ATOM 2744 O O . GLN B 1 75 ? -21.594 1.396 -4.289 1 97.5 75 GLN B O 1
ATOM 2749 N N . ALA B 1 76 ? -21.953 0.438 -2.297 1 97.75 76 ALA B N 1
ATOM 2750 C CA . ALA B 1 76 ? -20.531 0.37 -2.008 1 97.75 76 ALA B CA 1
ATOM 2751 C C . ALA B 1 76 ? -19.812 -0.597 -2.953 1 97.75 76 ALA B C 1
ATOM 2753 O O . ALA B 1 76 ? -18.719 -0.316 -3.428 1 97.75 76 ALA B O 1
ATOM 2754 N N . LEU B 1 77 ? -20.453 -1.737 -3.227 1 98.38 77 LEU B N 1
ATOM 2755 C CA . LEU B 1 77 ? -19.875 -2.682 -4.18 1 98.38 77 LEU B CA 1
ATOM 2756 C C . LEU B 1 77 ? -19.797 -2.068 -5.57 1 98.38 77 LEU B C 1
ATOM 2758 O O . LEU B 1 77 ? -18.766 -2.18 -6.246 1 98.38 77 LEU B O 1
ATOM 2762 N N . ALA B 1 78 ? -20.859 -1.385 -5.945 1 98.19 78 ALA B N 1
ATOM 2763 C CA . ALA B 1 78 ? -20.891 -0.739 -7.254 1 98.19 78 ALA B CA 1
ATOM 2764 C C . ALA B 1 78 ? -19.812 0.326 -7.375 1 98.19 78 ALA B C 1
ATOM 2766 O O . ALA B 1 78 ? -19.156 0.453 -8.414 1 98.19 78 ALA B O 1
ATOM 2767 N N . ALA B 1 79 ? -19.594 1.063 -6.328 1 97.75 79 ALA B N 1
ATOM 2768 C CA . ALA B 1 79 ? -18.562 2.104 -6.328 1 97.75 79 ALA B CA 1
ATOM 2769 C C . ALA B 1 79 ? -17.172 1.501 -6.508 1 97.75 79 ALA B C 1
ATOM 2771 O O . ALA B 1 79 ? -16.359 2.039 -7.25 1 97.75 79 ALA B O 1
ATOM 2772 N N . SER B 1 80 ? -16.922 0.396 -5.824 1 98.31 80 SER B N 1
ATOM 2773 C CA . SER B 1 80 ? -15.641 -0.288 -5.961 1 98.31 80 SER B CA 1
ATOM 2774 C C . SER B 1 80 ? -15.438 -0.805 -7.379 1 98.31 80 SER B C 1
ATOM 2776 O O . SER B 1 80 ? -14.375 -0.608 -7.973 1 98.31 80 SER B O 1
ATOM 2778 N N . ALA B 1 81 ? -16.453 -1.392 -7.93 1 98.44 81 ALA B N 1
ATOM 2779 C CA . ALA B 1 81 ? -16.391 -1.932 -9.289 1 98.44 81 ALA B CA 1
ATOM 2780 C C . ALA B 1 81 ? -16.219 -0.815 -10.312 1 98.44 81 ALA B C 1
ATOM 2782 O O . ALA B 1 81 ? -15.43 -0.946 -11.25 1 98.44 81 ALA B O 1
ATOM 2783 N N . ALA B 1 82 ? -16.922 0.245 -10.094 1 98.12 82 ALA B N 1
ATOM 2784 C CA . ALA B 1 82 ? -16.828 1.385 -11 1 98.12 82 ALA B CA 1
ATOM 2785 C C . ALA B 1 82 ? -15.43 1.982 -10.992 1 98.12 82 ALA B C 1
ATOM 2787 O O . ALA B 1 82 ? -14.883 2.311 -12.047 1 98.12 82 ALA B O 1
ATOM 2788 N N . SER B 1 83 ? -14.93 2.119 -9.836 1 98.12 83 SER B N 1
ATOM 2789 C CA . SER B 1 83 ? -13.578 2.656 -9.688 1 98.12 83 SER B CA 1
ATOM 2790 C C . SER B 1 83 ? -12.555 1.775 -10.398 1 98.12 83 SER B C 1
ATOM 2792 O O . SER B 1 83 ? -11.711 2.273 -11.141 1 98.12 83 SER B O 1
ATOM 2794 N N . ALA B 1 84 ? -12.656 0.5 -10.234 1 98.5 84 ALA B N 1
ATOM 2795 C CA . ALA B 1 84 ? -11.766 -0.443 -10.898 1 98.5 84 ALA B CA 1
ATOM 2796 C C . ALA B 1 84 ? -11.945 -0.402 -12.414 1 98.5 84 ALA B C 1
ATOM 2798 O O . ALA B 1 84 ? -10.969 -0.368 -13.156 1 98.5 84 ALA B O 1
ATOM 2799 N N . ALA B 1 85 ? -13.164 -0.356 -12.805 1 98.06 85 ALA B N 1
ATOM 2800 C CA . ALA B 1 85 ? -13.469 -0.336 -14.234 1 98.06 85 ALA B CA 1
ATOM 2801 C C . ALA B 1 85 ? -12.898 0.913 -14.898 1 98.06 85 ALA B C 1
ATOM 2803 O O . ALA B 1 85 ? -12.328 0.838 -15.992 1 98.06 85 ALA B O 1
ATOM 2804 N N . ARG B 1 86 ? -13.039 1.964 -14.25 1 96.75 86 ARG B N 1
ATOM 2805 C CA . ARG B 1 86 ? -12.5 3.207 -14.789 1 96.75 86 ARG B CA 1
ATOM 2806 C C . ARG B 1 86 ? -10.984 3.119 -14.953 1 96.75 86 ARG B C 1
ATOM 2808 O O . ARG B 1 86 ? -10.438 3.574 -15.953 1 96.75 86 ARG B O 1
ATOM 2815 N N . TYR B 1 87 ? -10.344 2.559 -14.023 1 97.69 87 TYR B N 1
ATOM 2816 C CA . TYR B 1 87 ? -8.898 2.396 -14.102 1 97.69 87 TYR B CA 1
ATOM 2817 C C . TYR B 1 87 ? -8.508 1.514 -15.281 1 97.69 87 TYR B C 1
ATOM 2819 O O . TYR B 1 87 ? -7.668 1.896 -16.094 1 97.69 87 TYR B O 1
ATOM 2827 N N . PHE B 1 88 ? -9.109 0.371 -15.375 1 97.75 88 PHE B N 1
ATOM 2828 C CA . PHE B 1 88 ? -8.68 -0.626 -16.344 1 97.75 88 PHE B CA 1
ATOM 2829 C C . PHE B 1 88 ? -9.164 -0.269 -17.75 1 97.75 88 PHE B C 1
ATOM 2831 O O . PHE B 1 88 ? -8.633 -0.766 -18.734 1 97.75 88 PHE B O 1
ATOM 2838 N N . SER B 1 89 ? -10.164 0.602 -17.844 1 94.75 89 SER B N 1
ATOM 2839 C CA . SER B 1 89 ? -10.68 1.016 -19.141 1 94.75 89 SER B CA 1
ATOM 2840 C C . SER B 1 89 ? -9.633 1.8 -19.922 1 94.75 89 SER B C 1
ATOM 2842 O O . SER B 1 89 ? -9.719 1.906 -21.156 1 94.75 89 SER B O 1
ATOM 2844 N N . ALA B 1 90 ? -8.672 2.326 -19.25 1 92.69 90 ALA B N 1
ATOM 2845 C CA . ALA B 1 90 ? -7.609 3.104 -19.891 1 92.69 90 ALA B CA 1
ATOM 2846 C C . ALA B 1 90 ? -6.559 2.189 -20.516 1 92.69 90 ALA B C 1
ATOM 2848 O O . ALA B 1 90 ? -5.715 2.645 -21.281 1 92.69 90 ALA B O 1
ATOM 2849 N N . GLY B 1 91 ? -6.574 0.948 -20.203 1 93.81 91 GLY B N 1
ATOM 2850 C CA . GLY B 1 91 ? -5.582 0.005 -20.688 1 93.81 91 GLY B CA 1
ATOM 2851 C C . GLY B 1 91 ? -6.086 -0.848 -21.828 1 93.81 91 GLY B C 1
ATOM 2852 O O . GLY B 1 91 ? -7.125 -0.549 -22.422 1 93.81 91 GLY B O 1
ATOM 2853 N N . LYS B 1 92 ? -5.301 -1.83 -22.156 1 94.75 92 LYS B N 1
ATOM 2854 C CA . LYS B 1 92 ? -5.645 -2.637 -23.328 1 94.75 92 LYS B CA 1
ATOM 2855 C C . LYS B 1 92 ? -5.914 -4.086 -22.938 1 94.75 92 LYS B C 1
ATOM 2857 O O . LYS B 1 92 ? -6.203 -4.926 -23.781 1 94.75 92 LYS B O 1
ATOM 2862 N N . HIS B 1 93 ? -5.82 -4.414 -21.703 1 97.19 93 HIS B N 1
ATOM 2863 C CA . HIS B 1 93 ? -5.926 -5.809 -21.281 1 97.19 93 HIS B CA 1
ATOM 2864 C C . HIS B 1 93 ? -7.227 -6.059 -20.531 1 97.19 93 HIS B C 1
ATOM 2866 O O . HIS B 1 93 ? -7.871 -5.117 -20.062 1 97.19 93 HIS B O 1
ATOM 2872 N N . GLY B 1 94 ? -7.59 -7.344 -20.438 1 97.5 94 GLY B N 1
ATOM 2873 C CA . GLY B 1 94 ? -8.641 -7.75 -19.516 1 97.5 94 GLY B CA 1
ATOM 2874 C C . GLY B 1 94 ? -8.219 -7.676 -18.062 1 97.5 94 GLY B C 1
ATOM 2875 O O . GLY B 1 94 ? -7.043 -7.465 -17.75 1 97.5 94 GLY B O 1
ATOM 2876 N N . TRP B 1 95 ? -9.211 -7.789 -17.188 1 98.25 95 TRP B N 1
ATOM 2877 C CA . TRP B 1 95 ? -8.93 -7.676 -15.758 1 98.25 95 TRP B CA 1
ATOM 2878 C C . TRP B 1 95 ? -9.938 -8.484 -14.945 1 98.25 95 TRP B C 1
ATOM 2880 O O . TRP B 1 95 ? -10.891 -9.039 -15.5 1 98.25 95 TRP B O 1
ATOM 2890 N N . SER B 1 96 ? -9.625 -8.625 -13.672 1 98.38 96 SER B N 1
ATOM 2891 C CA . SER B 1 96 ? -10.508 -9.383 -12.781 1 98.38 96 SER B CA 1
ATOM 2892 C C . SER B 1 96 ? -10.867 -8.578 -11.539 1 98.38 96 SER B C 1
ATOM 2894 O O . SER B 1 96 ? -10.148 -7.645 -11.172 1 98.38 96 SER B O 1
ATOM 2896 N N . PHE B 1 97 ? -12 -8.805 -11.055 1 98.69 97 PHE B N 1
ATOM 2897 C CA . PHE B 1 97 ? -12.461 -8.328 -9.75 1 98.69 97 PHE B CA 1
ATOM 2898 C C . PHE B 1 97 ? -12.695 -9.484 -8.797 1 98.69 97 PHE B C 1
ATOM 2900 O O . PHE B 1 97 ? -13.562 -10.336 -9.047 1 98.69 97 PHE B O 1
ATOM 2907 N N . VAL B 1 98 ? -11.898 -9.531 -7.719 1 98.44 98 VAL B N 1
ATOM 2908 C CA . VAL B 1 98 ? -11.93 -10.648 -6.785 1 98.44 98 VAL B CA 1
ATOM 2909 C C . VAL B 1 98 ? -12.836 -10.312 -5.605 1 98.44 98 VAL B C 1
ATOM 2911 O O . VAL B 1 98 ? -12.656 -9.281 -4.945 1 98.44 98 VAL B O 1
ATOM 2914 N N . ILE B 1 99 ? -13.727 -11.172 -5.371 1 97.44 99 ILE B N 1
ATOM 2915 C CA . ILE B 1 99 ? -14.695 -10.953 -4.309 1 97.44 99 ILE B CA 1
ATOM 2916 C C . ILE B 1 99 ? -14.648 -12.102 -3.311 1 97.44 99 ILE B C 1
ATOM 2918 O O . ILE B 1 99 ? -14.672 -13.273 -3.701 1 97.44 99 ILE B O 1
ATOM 2922 N N . CYS B 1 100 ? -14.531 -11.742 -2.047 1 98.19 100 CYS B N 1
ATOM 2923 C CA . CYS B 1 100 ? -14.68 -12.711 -0.968 1 98.19 100 CYS B CA 1
ATOM 2924 C C . CYS B 1 100 ? -16.125 -12.797 -0.513 1 98.19 100 CYS B C 1
ATOM 2926 O O . CYS B 1 100 ? -16.703 -11.805 -0.049 1 98.19 100 CYS B O 1
ATOM 2928 N N . ASP B 1 101 ? -16.688 -13.938 -0.55 1 96.56 101 ASP B N 1
ATOM 2929 C CA . ASP B 1 101 ? -18.094 -14.117 -0.217 1 96.56 101 ASP B CA 1
ATOM 2930 C C . ASP B 1 101 ? -18.391 -13.625 1.197 1 96.56 101 ASP B C 1
ATOM 2932 O O . ASP B 1 101 ? -19.422 -12.984 1.436 1 96.56 101 ASP B O 1
ATOM 2936 N N . ASP B 1 102 ? -17.5 -13.828 2.094 1 97.62 102 ASP B N 1
ATOM 2937 C CA . ASP B 1 102 ? -17.734 -13.539 3.504 1 97.62 102 ASP B CA 1
ATOM 2938 C C . ASP B 1 102 ? -17.5 -12.062 3.807 1 97.62 102 ASP B C 1
ATOM 2940 O O . ASP B 1 102 ? -17.75 -11.602 4.926 1 97.62 102 ASP B O 1
ATOM 2944 N N . TRP B 1 103 ? -17.062 -11.328 2.865 1 98.12 103 TRP B N 1
ATOM 2945 C CA . TRP B 1 103 ? -16.906 -9.891 3.023 1 98.12 103 TRP B CA 1
ATOM 2946 C C . TRP B 1 103 ? -18.125 -9.141 2.492 1 98.12 103 TRP B C 1
ATOM 2948 O O . TRP B 1 103 ? -18.156 -7.91 2.494 1 98.12 103 TRP B O 1
ATOM 2958 N N . LEU B 1 104 ? -19.141 -9.852 2.029 1 97.94 104 LEU B N 1
ATOM 2959 C CA . LEU B 1 104 ? -20.359 -9.227 1.539 1 97.94 104 LEU B CA 1
ATOM 2960 C C . LEU B 1 104 ? -21.547 -9.555 2.445 1 97.94 104 LEU B C 1
ATOM 2962 O O . LEU B 1 104 ? -21.703 -10.695 2.883 1 97.94 104 LEU B O 1
ATOM 2966 N N . ALA B 1 105 ? -22.344 -8.547 2.666 1 97.75 105 ALA B N 1
ATOM 2967 C CA . ALA B 1 105 ? -23.641 -8.836 3.256 1 97.75 105 ALA B CA 1
ATOM 2968 C C . ALA B 1 105 ? -24.438 -9.797 2.377 1 97.75 105 ALA B C 1
ATOM 2970 O O . ALA B 1 105 ? -24.297 -9.797 1.151 1 97.75 105 ALA B O 1
ATOM 2971 N N . PRO B 1 106 ? -25.312 -10.57 2.98 1 96.56 106 PRO B N 1
ATOM 2972 C CA . PRO B 1 106 ? -26.016 -11.609 2.227 1 96.56 106 PRO B CA 1
ATOM 2973 C C . PRO B 1 106 ? -26.766 -11.062 1.01 1 96.56 106 PRO B C 1
ATOM 2975 O O . PRO B 1 106 ? -26.656 -11.617 -0.087 1 96.56 106 PRO B O 1
ATOM 2978 N N . SER B 1 107 ? -27.422 -9.977 1.185 1 96.38 107 SER B N 1
ATOM 2979 C CA . SER B 1 107 ? -28.172 -9.406 0.069 1 96.38 107 SER B CA 1
ATOM 2980 C C . SER B 1 107 ? -27.234 -8.914 -1.029 1 96.38 107 SER B C 1
ATOM 2982 O O . SER B 1 107 ? -27.531 -9.047 -2.217 1 96.38 107 SER B O 1
ATOM 2984 N N . VAL B 1 108 ? -26.094 -8.32 -0.617 1 97.88 108 VAL B N 1
ATOM 2985 C CA . VAL B 1 108 ? -25.109 -7.84 -1.577 1 97.88 108 VAL B CA 1
ATOM 2986 C C . VAL B 1 108 ? -24.5 -9.023 -2.322 1 97.88 108 VAL B C 1
ATOM 2988 O O . VAL B 1 108 ? -24.328 -8.977 -3.543 1 97.88 108 VAL B O 1
ATOM 2991 N N . ARG B 1 109 ? -24.219 -10.062 -1.602 1 97.19 109 ARG B N 1
ATOM 2992 C CA . ARG B 1 109 ? -23.641 -11.273 -2.184 1 97.19 109 ARG B CA 1
ATOM 2993 C C . ARG B 1 109 ? -24.547 -11.852 -3.254 1 97.19 109 ARG B C 1
ATOM 2995 O O . ARG B 1 109 ? -24.094 -12.219 -4.34 1 97.19 109 ARG B O 1
ATOM 3002 N N . ASP B 1 110 ? -25.812 -11.891 -2.99 1 96.88 110 ASP B N 1
ATOM 3003 C CA . ASP B 1 110 ? -26.781 -12.461 -3.91 1 96.88 110 ASP B CA 1
ATOM 3004 C C . ASP B 1 110 ? -26.891 -11.625 -5.188 1 96.88 110 ASP B C 1
ATOM 3006 O O . ASP B 1 110 ? -27.125 -12.164 -6.27 1 96.88 110 ASP B O 1
ATOM 3010 N N . ASN B 1 111 ? -26.656 -10.375 -5.09 1 97.31 111 ASN B N 1
ATOM 3011 C CA . ASN B 1 111 ? -26.859 -9.484 -6.227 1 97.31 111 ASN B CA 1
ATOM 3012 C C . ASN B 1 111 ? -25.531 -9.117 -6.891 1 97.31 111 ASN B C 1
ATOM 3014 O O . ASN B 1 111 ? -25.516 -8.398 -7.895 1 97.31 111 ASN B O 1
ATOM 3018 N N . ALA B 1 112 ? -24.438 -9.547 -6.344 1 97.81 112 ALA B N 1
ATOM 3019 C CA . ALA B 1 112 ? -23.109 -9.172 -6.82 1 97.81 112 ALA B CA 1
ATOM 3020 C C . ALA B 1 112 ? -22.953 -9.477 -8.312 1 97.81 112 ALA B C 1
ATOM 3022 O O . ALA B 1 112 ? -22.484 -8.633 -9.078 1 97.81 112 ALA B O 1
ATOM 3023 N N . PRO B 1 113 ? -23.453 -10.664 -8.789 1 97.5 113 PRO B N 1
ATOM 3024 C CA . PRO B 1 113 ? -23.297 -10.93 -10.219 1 97.5 113 PRO B CA 1
ATOM 3025 C C . PRO B 1 113 ? -23.984 -9.883 -11.094 1 97.5 113 PRO B C 1
ATOM 3027 O O . PRO B 1 113 ? -23.406 -9.453 -12.102 1 97.5 113 PRO B O 1
ATOM 3030 N N . SER B 1 114 ? -25.094 -9.445 -10.703 1 97.5 114 SER B N 1
ATOM 3031 C CA . SER B 1 114 ? -25.844 -8.453 -11.477 1 97.5 114 SER B CA 1
ATOM 3032 C C . SER B 1 114 ? -25.141 -7.094 -11.438 1 97.5 114 SER B C 1
ATOM 3034 O O . SER B 1 114 ? -25.062 -6.41 -12.461 1 97.5 114 SER B O 1
ATOM 3036 N N . ILE B 1 115 ? -24.672 -6.738 -10.312 1 97.81 115 ILE B N 1
ATOM 3037 C CA . ILE B 1 115 ? -23.984 -5.465 -10.141 1 97.81 115 ILE B CA 1
ATOM 3038 C C . ILE B 1 115 ? -22.703 -5.445 -11 1 97.81 115 ILE B C 1
ATOM 3040 O O . ILE B 1 115 ? -22.453 -4.48 -11.719 1 97.81 115 ILE B O 1
ATOM 3044 N N . LEU B 1 116 ? -21.969 -6.504 -10.969 1 98 116 LEU B N 1
ATOM 3045 C CA . LEU B 1 116 ? -20.688 -6.57 -11.641 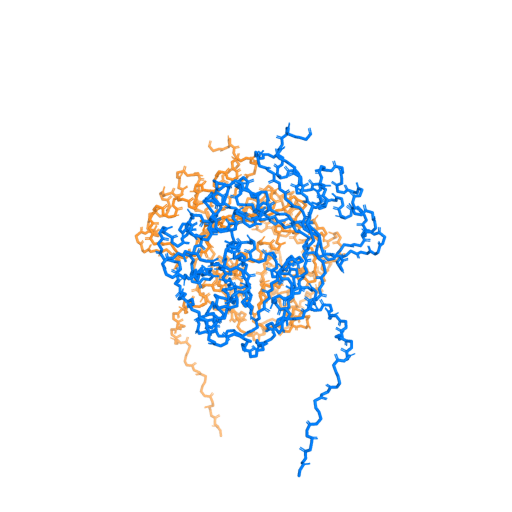1 98 116 LEU B CA 1
ATOM 3046 C C . LEU B 1 116 ? -20.859 -6.707 -13.148 1 98 116 LEU B C 1
ATOM 3048 O O . LEU B 1 116 ? -20 -6.262 -13.922 1 98 116 LEU B O 1
ATOM 3052 N N . ALA B 1 117 ? -21.984 -7.262 -13.547 1 97.19 117 ALA B N 1
ATOM 3053 C CA . ALA B 1 117 ? -22.25 -7.438 -14.969 1 97.19 117 ALA B CA 1
ATOM 3054 C C . ALA B 1 117 ? -22.328 -6.094 -15.68 1 97.19 117 ALA B C 1
ATOM 3056 O O . ALA B 1 117 ? -22.031 -5.996 -16.875 1 97.19 117 ALA B O 1
ATOM 3057 N N . TRP B 1 118 ? -22.656 -5.035 -14.953 1 94.88 118 TRP B N 1
ATOM 3058 C CA . TRP B 1 118 ? -22.734 -3.693 -15.523 1 94.88 118 TRP B CA 1
ATOM 3059 C C . TRP B 1 118 ? -21.359 -3.225 -16 1 94.88 118 TRP B C 1
ATOM 3061 O O . TRP B 1 118 ? -21.266 -2.336 -16.859 1 94.88 118 TRP B O 1
ATOM 3071 N N . TYR B 1 119 ? -20.375 -3.926 -15.523 1 94.56 119 TYR B N 1
ATOM 3072 C CA . TYR B 1 119 ? -19.031 -3.514 -15.867 1 94.56 119 TYR B CA 1
ATOM 3073 C C . TYR B 1 119 ? -18.328 -4.578 -16.703 1 94.56 119 TYR B C 1
ATOM 3075 O O . TYR B 1 119 ? -17.094 -4.613 -16.781 1 94.56 119 TYR B O 1
ATOM 3083 N N . GLY B 1 120 ? -19.156 -5.496 -17.266 1 94.88 120 GLY B N 1
ATOM 3084 C CA . GLY B 1 120 ? -18.625 -6.547 -18.125 1 94.88 120 GLY B CA 1
ATOM 3085 C C . GLY B 1 120 ? -17.953 -7.668 -17.344 1 94.88 120 GLY B C 1
ATOM 3086 O O . GLY B 1 120 ? -17.234 -8.484 -17.922 1 94.88 120 GLY B O 1
ATOM 3087 N N . LEU B 1 121 ? -18.156 -7.68 -16.062 1 97.06 121 LEU B N 1
ATOM 3088 C CA . LEU B 1 121 ? -17.531 -8.68 -15.203 1 97.06 121 LEU B CA 1
ATOM 3089 C C . LEU B 1 121 ? -18.438 -9.906 -15.055 1 97.06 121 LEU B C 1
ATOM 3091 O O . LEU B 1 121 ? -19.594 -9.773 -14.672 1 97.06 121 LEU B O 1
ATOM 3095 N N . LYS B 1 122 ? -17.875 -11.055 -15.328 1 96.19 122 LYS B N 1
ATOM 3096 C CA . LYS B 1 122 ? -18.562 -12.328 -15.18 1 96.19 122 LYS B CA 1
ATOM 3097 C C . LYS B 1 122 ? -17.75 -13.305 -14.328 1 96.19 122 LYS B C 1
ATOM 3099 O O . LYS B 1 122 ? -16.531 -13.383 -14.469 1 96.19 122 LYS B O 1
ATOM 3104 N N . SER B 1 123 ? -18.469 -13.984 -13.5 1 92.88 123 SER B N 1
ATOM 3105 C CA . SER B 1 123 ? -17.781 -14.961 -12.664 1 92.88 123 SER B CA 1
ATOM 3106 C C . SER B 1 123 ? -17.203 -16.094 -13.508 1 92.88 123 SER B C 1
ATOM 3108 O O . SER B 1 123 ? -17.953 -16.797 -14.211 1 92.88 123 SER B O 1
ATOM 3110 N N . GLU B 1 124 ? -15.914 -16.281 -13.383 1 90.38 124 GLU B N 1
ATOM 3111 C CA . GLU B 1 124 ? -15.289 -17.297 -14.227 1 90.38 124 GLU B CA 1
ATOM 3112 C C . GLU B 1 124 ? -14.508 -18.312 -13.398 1 90.38 124 GLU B C 1
ATOM 3114 O O . GLU B 1 124 ? -14.18 -19.406 -13.883 1 90.38 124 GLU B O 1
ATOM 3119 N N . MET B 1 125 ? -14.227 -17.953 -12.195 1 92.56 125 MET B N 1
ATOM 3120 C CA . MET B 1 125 ? -13.383 -18.844 -11.398 1 92.56 125 MET B CA 1
ATOM 3121 C C . MET B 1 125 ? -13.695 -18.703 -9.914 1 92.56 125 MET B C 1
ATOM 3123 O O . MET B 1 125 ? -13.898 -17.594 -9.422 1 92.56 125 MET B O 1
ATOM 3127 N N . ASP B 1 126 ? -13.758 -19.828 -9.266 1 95.81 126 ASP B N 1
ATOM 3128 C CA . ASP B 1 126 ? -13.883 -19.859 -7.809 1 95.81 126 ASP B CA 1
ATOM 3129 C C . ASP B 1 126 ? -12.617 -20.438 -7.168 1 95.81 126 ASP B C 1
ATOM 3131 O O . ASP B 1 126 ? -12.055 -21.406 -7.66 1 95.81 126 ASP B O 1
ATOM 3135 N N . VAL B 1 127 ? -12.234 -19.734 -6.168 1 97.38 127 VAL B N 1
ATOM 3136 C CA . VAL B 1 127 ? -11.086 -20.266 -5.445 1 97.38 127 VAL B CA 1
ATOM 3137 C C . VAL B 1 127 ? -11.375 -20.281 -3.945 1 97.38 127 VAL B C 1
ATOM 3139 O O . VAL B 1 127 ? -12.203 -19.5 -3.461 1 97.38 127 VAL B O 1
ATOM 3142 N N . THR B 1 128 ? -10.758 -21.188 -3.24 1 98.38 128 THR B N 1
ATOM 3143 C CA . THR B 1 128 ? -10.906 -21.328 -1.795 1 98.38 128 THR B CA 1
ATOM 3144 C C . THR B 1 128 ? -9.633 -20.875 -1.08 1 98.38 128 THR B C 1
ATOM 3146 O O . THR B 1 128 ? -8.555 -21.422 -1.329 1 98.38 128 THR B O 1
ATOM 3149 N N . GLY B 1 129 ? -9.844 -19.859 -0.254 1 98.69 129 GLY B N 1
ATOM 3150 C CA . GLY B 1 129 ? -8.734 -19.547 0.63 1 98.69 129 GLY B CA 1
ATOM 3151 C C . GLY B 1 129 ? -8.453 -20.641 1.646 1 98.69 129 GLY B C 1
ATOM 3152 O O . GLY B 1 129 ? -9.367 -21.109 2.322 1 98.69 129 GLY B O 1
ATOM 3153 N N . MET B 1 130 ? -7.152 -21.047 1.732 1 98.62 130 MET B N 1
ATOM 3154 C CA . MET B 1 130 ? -6.777 -22.125 2.648 1 98.62 130 MET B CA 1
ATOM 3155 C C . MET B 1 130 ? -5.547 -21.734 3.463 1 98.62 130 MET B C 1
ATOM 3157 O O . MET B 1 130 ? -4.762 -20.875 3.045 1 98.62 130 MET B O 1
ATOM 3161 N N . VAL B 1 131 ? -5.465 -22.359 4.617 1 98.44 131 VAL B N 1
ATOM 3162 C CA . VAL B 1 131 ? -4.359 -22.031 5.516 1 98.44 131 VAL B CA 1
ATOM 3163 C C . VAL B 1 131 ? -3.854 -23.312 6.191 1 98.44 131 VAL B C 1
ATOM 3165 O O . VAL B 1 131 ? -4.613 -24.266 6.387 1 98.44 131 VAL B O 1
ATOM 3168 N N . ALA B 1 132 ? -2.584 -23.375 6.457 1 98.12 132 ALA B N 1
ATOM 3169 C CA . ALA B 1 132 ? -1.961 -24.391 7.305 1 98.12 132 ALA B CA 1
ATOM 3170 C C . ALA B 1 132 ? -0.945 -23.766 8.258 1 98.12 132 ALA B C 1
ATOM 3172 O O . ALA B 1 132 ? -0.046 -23.047 7.82 1 98.12 132 ALA B O 1
ATOM 3173 N N . ASP B 1 133 ? -1.095 -24.031 9.516 1 96.81 133 ASP B N 1
ATOM 3174 C CA . ASP B 1 133 ? -0.09 -23.578 10.477 1 96.81 133 ASP B CA 1
ATOM 3175 C C . ASP B 1 133 ? 1.181 -24.422 10.375 1 96.81 133 ASP B C 1
ATOM 3177 O O . ASP B 1 133 ? 2.285 -23.906 10.578 1 96.81 133 ASP B O 1
ATOM 3181 N N . ARG B 1 134 ? 0.961 -25.656 10.125 1 95.81 134 ARG B N 1
ATOM 3182 C CA . ARG B 1 134 ? 2.012 -26.641 9.852 1 95.81 134 ARG B CA 1
ATOM 3183 C C . ARG B 1 134 ? 1.545 -27.672 8.844 1 95.81 134 ARG B C 1
ATOM 3185 O O . ARG B 1 134 ? 0.375 -28.062 8.836 1 95.81 134 ARG B O 1
ATOM 3192 N N . LEU B 1 135 ? 2.502 -28.125 8.055 1 96.56 135 LEU B N 1
ATOM 3193 C CA . LEU B 1 135 ? 2.135 -29.125 7.066 1 96.56 135 LEU B CA 1
ATOM 3194 C C . LEU B 1 135 ? 1.982 -30.5 7.715 1 96.56 135 LEU B C 1
ATOM 3196 O O . LEU B 1 135 ? 2.713 -30.828 8.648 1 96.56 135 LEU B O 1
ATOM 3200 N N . ALA B 1 136 ? 1.08 -31.266 7.203 1 96.06 136 ALA B N 1
ATOM 3201 C CA . ALA B 1 136 ? 1.001 -32.688 7.535 1 96.06 136 ALA B CA 1
ATOM 3202 C C . ALA B 1 136 ? 2.193 -33.438 6.969 1 96.06 136 ALA B C 1
ATOM 3204 O O . ALA B 1 136 ? 2.871 -32.969 6.059 1 96.06 136 ALA B O 1
ATOM 3205 N N . PRO B 1 137 ? 2.477 -34.562 7.551 1 93.94 137 PRO B N 1
ATOM 3206 C CA . PRO B 1 137 ? 3.551 -35.406 6.98 1 93.94 137 PRO B CA 1
ATOM 3207 C C . PRO B 1 137 ? 3.324 -35.719 5.508 1 93.94 137 PRO B C 1
ATOM 3209 O O . PRO B 1 137 ? 2.178 -35.844 5.066 1 93.94 137 PRO B O 1
ATOM 3212 N N . SER B 1 138 ? 4.398 -35.938 4.809 1 92.38 138 SER B N 1
ATOM 3213 C CA . SER B 1 138 ? 4.324 -36.219 3.377 1 92.38 138 SER B CA 1
ATOM 3214 C C . SER B 1 138 ? 3.631 -37.562 3.107 1 92.38 138 SER B C 1
ATOM 3216 O O . SER B 1 138 ? 3.857 -38.531 3.818 1 92.38 138 SER B O 1
ATOM 3218 N N . ILE B 1 139 ? 2.859 -37.562 2.146 1 84.88 139 ILE B N 1
ATOM 3219 C CA . ILE B 1 139 ? 2.229 -38.812 1.728 1 84.88 139 ILE B CA 1
ATOM 3220 C C . ILE B 1 139 ? 3.072 -39.5 0.643 1 84.88 139 ILE B C 1
ATOM 3222 O O . ILE B 1 139 ? 2.844 -40.656 0.294 1 84.88 139 ILE B O 1
ATOM 3226 N N . HIS B 1 140 ? 3.99 -38.75 0.064 1 86.88 140 HIS B N 1
ATOM 3227 C CA . HIS B 1 140 ? 4.934 -39.25 -0.926 1 86.88 140 HIS B CA 1
ATOM 3228 C C . HIS B 1 140 ? 6.375 -39 -0.495 1 86.88 140 HIS B C 1
ATOM 3230 O O . HIS B 1 140 ? 7.113 -38.281 -1.177 1 86.88 140 HIS B O 1
ATOM 3236 N N . PRO B 1 141 ? 6.809 -39.594 0.464 1 84.25 141 PRO B N 1
ATOM 3237 C CA . PRO B 1 141 ? 8.156 -39.312 0.957 1 84.25 141 PRO B CA 1
ATOM 3238 C C . PRO B 1 141 ? 9.242 -39.656 -0.044 1 84.25 141 PRO B C 1
ATOM 3240 O O . PRO B 1 141 ? 10.32 -39.062 -0.04 1 84.25 141 PRO B O 1
ATOM 3243 N N . ARG B 1 142 ? 8.922 -40.656 -0.841 1 85.75 142 ARG B N 1
ATOM 3244 C CA . ARG B 1 142 ? 9.852 -41.031 -1.91 1 85.75 142 ARG B CA 1
ATOM 3245 C C . ARG B 1 142 ? 9.289 -40.625 -3.273 1 85.75 142 ARG B C 1
ATOM 3247 O O . ARG B 1 142 ? 8.203 -41.062 -3.658 1 85.75 142 ARG B O 1
ATOM 3254 N N . HIS B 1 143 ? 9.719 -39.531 -3.822 1 88.56 143 HIS B N 1
ATOM 3255 C CA . HIS B 1 143 ? 9.344 -39.094 -5.16 1 88.56 143 HIS B CA 1
ATOM 3256 C C . HIS B 1 143 ? 10.578 -38.906 -6.043 1 88.56 143 HIS B C 1
ATOM 3258 O O . HIS B 1 143 ? 11.688 -38.719 -5.539 1 88.56 143 HIS B O 1
ATOM 3264 N N . PRO B 1 144 ? 10.406 -39.062 -7.309 1 92.88 144 PRO B N 1
ATOM 3265 C CA . PRO B 1 144 ? 11.562 -39.031 -8.211 1 92.88 144 PRO B CA 1
ATOM 3266 C C . PRO B 1 144 ? 11.914 -37.625 -8.688 1 92.88 144 PRO B C 1
ATOM 3268 O O . PRO B 1 144 ? 12.641 -37.469 -9.672 1 92.88 144 PRO B O 1
ATOM 3271 N N . PHE B 1 145 ? 11.422 -36.594 -8.039 1 97.12 145 PHE B N 1
ATOM 3272 C CA . PHE B 1 145 ? 11.562 -35.25 -8.555 1 97.12 145 PHE B CA 1
ATOM 3273 C C . PHE B 1 145 ? 12.703 -34.5 -7.863 1 97.12 145 PHE B C 1
ATOM 3275 O O . PHE B 1 145 ? 12.867 -34.625 -6.648 1 97.12 145 PHE B O 1
ATOM 3282 N N . ALA B 1 146 ? 13.523 -33.906 -8.68 1 97.38 146 ALA B N 1
ATOM 3283 C CA . ALA B 1 146 ? 14.508 -32.938 -8.188 1 97.38 146 ALA B CA 1
ATOM 3284 C C . ALA B 1 146 ? 13.969 -31.516 -8.25 1 97.38 146 ALA B C 1
ATOM 3286 O O . ALA B 1 146 ? 13.391 -31.109 -9.266 1 97.38 146 ALA B O 1
ATOM 3287 N N . VAL B 1 147 ? 14.086 -30.75 -7.223 1 98.31 147 VAL B N 1
ATOM 3288 C CA . VAL B 1 147 ? 13.531 -29.391 -7.203 1 98.31 147 VAL B CA 1
ATOM 3289 C C . VAL B 1 147 ? 14.648 -28.375 -7.395 1 98.31 147 VAL B C 1
ATOM 3291 O O . VAL B 1 147 ? 15.68 -28.438 -6.715 1 98.31 147 VAL B O 1
ATOM 3294 N N . ARG B 1 148 ? 14.422 -27.5 -8.32 1 98 148 ARG B N 1
ATOM 3295 C CA . ARG B 1 148 ? 15.383 -26.438 -8.648 1 98 148 ARG B CA 1
ATOM 3296 C C . ARG B 1 148 ? 14.805 -25.062 -8.375 1 98 148 ARG B C 1
ATOM 3298 O O . ARG B 1 148 ? 13.656 -24.781 -8.742 1 98 148 ARG B O 1
ATOM 3305 N N . PRO B 1 149 ? 15.633 -24.203 -7.727 1 98.5 149 PRO B N 1
ATOM 3306 C CA . PRO B 1 149 ? 15.18 -22.812 -7.613 1 98.5 149 PRO B CA 1
ATOM 3307 C C . PRO B 1 149 ? 15.188 -22.078 -8.953 1 98.5 149 PRO B C 1
ATOM 3309 O O . PRO B 1 149 ? 15.961 -22.422 -9.852 1 98.5 149 PRO B O 1
ATOM 3312 N N . VAL B 1 150 ? 14.344 -21.156 -9.102 1 98.69 150 VAL B N 1
ATOM 3313 C CA . VAL B 1 150 ? 14.305 -20.312 -10.297 1 98.69 150 VAL B CA 1
ATOM 3314 C C . VAL B 1 150 ? 15.352 -19.203 -10.18 1 98.69 150 VAL B C 1
ATOM 3316 O O . VAL B 1 150 ? 15.148 -18.234 -9.438 1 98.69 150 VAL B O 1
ATOM 3319 N N . THR B 1 151 ? 16.422 -19.328 -10.93 1 97.69 151 THR B N 1
ATOM 3320 C CA . THR B 1 151 ? 17.484 -18.344 -10.867 1 97.69 151 THR B CA 1
ATOM 3321 C C . THR B 1 151 ? 17.938 -17.953 -12.273 1 97.69 151 THR B C 1
ATOM 3323 O O . THR B 1 151 ? 18.891 -17.188 -12.43 1 97.69 151 THR B O 1
ATOM 3326 N N . ASP B 1 152 ? 17.312 -18.562 -13.266 1 97.88 152 ASP B N 1
ATOM 3327 C CA . ASP B 1 152 ? 17.703 -18.297 -14.641 1 97.88 152 ASP B CA 1
ATOM 3328 C C . ASP B 1 152 ? 16.5 -18.328 -15.578 1 97.88 152 ASP B C 1
ATOM 3330 O O . ASP B 1 152 ? 15.367 -18.531 -15.133 1 97.88 152 ASP B O 1
ATOM 3334 N N . THR B 1 153 ? 16.781 -18.125 -16.812 1 98.12 153 THR B N 1
ATOM 3335 C CA . THR B 1 153 ? 15.727 -18.016 -17.812 1 98.12 153 THR B CA 1
ATOM 3336 C C . THR B 1 153 ? 14.945 -19.328 -17.922 1 98.12 153 THR B C 1
ATOM 3338 O O . THR B 1 153 ? 13.719 -19.312 -18.031 1 98.12 153 THR B O 1
ATOM 3341 N N . TRP B 1 154 ? 15.664 -20.391 -17.844 1 98 154 TRP B N 1
ATOM 3342 C CA . TRP B 1 154 ? 14.984 -21.672 -17.938 1 98 154 TRP B CA 1
ATOM 3343 C C . TRP B 1 154 ? 13.93 -21.828 -16.844 1 98 154 TRP B C 1
ATOM 3345 O O . TRP B 1 154 ? 12.797 -22.219 -17.125 1 98 154 TRP B O 1
ATOM 3355 N N . GLY B 1 155 ? 14.32 -21.562 -15.648 1 98.44 155 GLY B N 1
ATOM 3356 C CA . GLY B 1 155 ? 13.398 -21.672 -14.523 1 98.44 155 GLY B CA 1
ATOM 3357 C C . GLY B 1 155 ? 12.18 -20.781 -14.656 1 98.44 155 GLY B C 1
ATOM 3358 O O . GLY B 1 155 ? 11.055 -21.203 -14.414 1 98.44 155 GLY B O 1
ATOM 3359 N N . ARG B 1 156 ? 12.445 -19.516 -15.055 1 98.75 156 ARG B N 1
ATOM 3360 C CA . ARG B 1 156 ? 11.352 -18.578 -15.219 1 98.75 156 ARG B CA 1
ATOM 3361 C C . ARG B 1 156 ? 10.375 -19.031 -16.297 1 98.75 156 ARG B C 1
ATOM 3363 O O . ARG B 1 156 ? 9.156 -19 -16.109 1 98.75 156 ARG B O 1
ATOM 3370 N N . GLN B 1 157 ? 10.906 -19.531 -17.328 1 98.69 157 GLN B N 1
ATOM 3371 C CA . GLN B 1 157 ? 10.086 -20 -18.438 1 98.69 157 GLN B CA 1
ATOM 3372 C C . GLN B 1 157 ? 9.336 -21.281 -18.062 1 98.69 157 GLN B C 1
ATOM 3374 O O . GLN B 1 157 ? 8.203 -21.484 -18.516 1 98.69 157 GLN B O 1
ATOM 3379 N N . ALA B 1 158 ? 9.992 -22.109 -17.266 1 98.75 158 ALA B N 1
ATOM 3380 C CA . ALA B 1 158 ? 9.305 -23.312 -16.812 1 98.75 158 ALA B CA 1
ATOM 3381 C C . ALA B 1 158 ? 8.062 -22.953 -15.992 1 98.75 158 ALA B C 1
ATOM 3383 O O . ALA B 1 158 ? 6.977 -23.5 -16.234 1 98.75 158 ALA B O 1
ATOM 3384 N N . VAL B 1 159 ? 8.195 -22.031 -15.07 1 98.81 159 VAL B N 1
ATOM 3385 C CA . VAL B 1 159 ? 7.055 -21.578 -14.281 1 98.81 159 VAL B CA 1
ATOM 3386 C C . VAL B 1 159 ? 5.969 -21.031 -15.203 1 98.81 159 VAL B C 1
ATOM 3388 O O . VAL B 1 159 ? 4.801 -21.391 -15.086 1 98.81 159 VAL B O 1
ATOM 3391 N N . ALA B 1 160 ? 6.395 -20.219 -16.172 1 98.81 160 ALA B N 1
ATOM 3392 C CA . ALA B 1 160 ? 5.469 -19.562 -17.094 1 98.81 160 ALA B CA 1
ATOM 3393 C C . ALA B 1 160 ? 4.719 -20.578 -17.938 1 98.81 160 ALA B C 1
ATOM 3395 O O . ALA B 1 160 ? 3.486 -20.562 -18 1 98.81 160 ALA B O 1
ATOM 3396 N N . ASP B 1 161 ? 5.438 -21.484 -18.5 1 98.69 161 ASP B N 1
ATOM 3397 C CA . ASP B 1 161 ? 4.883 -22.422 -19.453 1 98.69 161 ASP B CA 1
ATOM 3398 C C . ASP B 1 161 ? 3.98 -23.438 -18.766 1 98.69 161 ASP B C 1
ATOM 3400 O O . ASP B 1 161 ? 2.906 -23.781 -19.266 1 98.69 161 ASP B O 1
ATOM 3404 N N . ILE B 1 162 ? 4.402 -23.953 -17.625 1 98.69 162 ILE B N 1
ATOM 3405 C CA . ILE B 1 162 ? 3.602 -24.938 -16.891 1 98.69 162 ILE B CA 1
ATOM 3406 C C . ILE B 1 162 ? 2.26 -24.312 -16.516 1 98.69 162 ILE B C 1
ATOM 3408 O O . ILE B 1 162 ? 1.207 -24.922 -16.734 1 98.69 162 ILE B O 1
ATOM 3412 N N . ASN B 1 163 ? 2.277 -23.109 -16.016 1 98.31 163 ASN B N 1
ATOM 3413 C CA . ASN B 1 163 ? 1.042 -22.469 -15.578 1 98.31 163 ASN B CA 1
ATOM 3414 C C . ASN B 1 163 ? 0.156 -22.094 -16.766 1 98.31 163 ASN B C 1
ATOM 3416 O O . ASN B 1 163 ? -1.062 -22.266 -16.719 1 98.31 163 ASN B O 1
ATOM 3420 N N . ALA B 1 164 ? 0.791 -21.562 -17.828 1 98.19 164 ALA B N 1
ATOM 3421 C CA . ALA B 1 164 ? -0.001 -21.266 -19.016 1 98.19 164 ALA B CA 1
ATOM 3422 C C . ALA B 1 164 ? -0.742 -22.5 -19.516 1 98.19 164 ALA B C 1
ATOM 3424 O O . ALA B 1 164 ? -1.931 -22.422 -19.844 1 98.19 164 ALA B O 1
ATOM 3425 N N . ASN B 1 165 ? -0.051 -23.594 -19.516 1 97.75 165 ASN B N 1
ATOM 3426 C CA . ASN B 1 165 ? -0.636 -24.859 -19.969 1 97.75 165 ASN B CA 1
ATOM 3427 C C . ASN B 1 165 ? -1.78 -25.297 -19.062 1 97.75 165 ASN B C 1
ATOM 3429 O O . ASN B 1 165 ? -2.865 -25.625 -19.547 1 97.75 165 ASN B O 1
ATOM 3433 N N . VAL B 1 166 ? -1.555 -25.25 -17.812 1 95.75 166 VAL B N 1
ATOM 3434 C CA . VAL B 1 166 ? -2.508 -25.797 -16.844 1 95.75 166 VAL B CA 1
ATOM 3435 C C . VAL B 1 166 ? -3.734 -24.891 -16.766 1 95.75 166 VAL B C 1
ATOM 3437 O O . VAL B 1 166 ? -4.859 -25.359 -16.594 1 95.75 166 VAL B O 1
ATOM 3440 N N . TYR B 1 167 ? -3.561 -23.594 -16.922 1 94.69 167 TYR B N 1
ATOM 3441 C CA . TYR B 1 167 ? -4.672 -22.641 -16.875 1 94.69 167 TYR B CA 1
ATOM 3442 C C . TYR B 1 167 ? -5.289 -22.453 -18.25 1 94.69 167 TYR B C 1
ATOM 3444 O O . TYR B 1 167 ? -6.234 -21.672 -18.406 1 94.69 167 TYR B O 1
ATOM 3452 N N . ASP B 1 168 ? -4.75 -23.172 -19.234 1 95.19 168 ASP B N 1
ATOM 3453 C CA . ASP B 1 168 ? -5.273 -23.188 -20.594 1 95.19 168 ASP B CA 1
ATOM 3454 C C . ASP B 1 168 ? -5.281 -21.797 -21.203 1 95.19 168 ASP B C 1
ATOM 3456 O O . ASP B 1 168 ? -6.312 -21.328 -21.703 1 95.19 168 ASP B O 1
ATOM 3460 N N . VAL B 1 169 ? -4.117 -21.078 -21.078 1 96.06 169 VAL B N 1
ATOM 3461 C CA . VAL B 1 169 ? -3.906 -19.797 -21.75 1 96.06 169 VAL B CA 1
ATOM 3462 C C . VAL B 1 169 ? -2.701 -19.891 -22.688 1 96.06 169 VAL B C 1
ATOM 3464 O O . VAL B 1 169 ? -1.873 -20.797 -22.547 1 96.06 169 VAL B O 1
ATOM 3467 N N . PRO B 1 170 ? -2.648 -18.969 -23.688 1 97.62 170 PRO B N 1
ATOM 3468 C CA . PRO B 1 170 ? -1.499 -19.016 -24.594 1 97.62 170 PRO B CA 1
ATOM 3469 C C . PRO B 1 170 ? -0.165 -18.906 -23.859 1 97.62 170 PRO B C 1
ATOM 3471 O O . PRO B 1 170 ? -0.053 -18.156 -22.875 1 97.62 170 PRO B O 1
ATOM 3474 N N . ARG B 1 171 ? 0.772 -19.656 -24.344 1 97.94 171 ARG B N 1
ATOM 3475 C CA . ARG B 1 171 ? 2.098 -19.719 -23.734 1 97.94 171 ARG B CA 1
ATOM 3476 C C . ARG B 1 171 ? 2.686 -18.312 -23.578 1 97.94 171 ARG B C 1
ATOM 3478 O O . ARG B 1 171 ? 3.312 -18.016 -22.547 1 97.94 171 ARG B O 1
ATOM 3485 N N . HIS B 1 172 ? 2.461 -17.484 -24.562 1 97.75 172 HIS B N 1
ATOM 3486 C CA . HIS B 1 172 ? 3.07 -16.172 -24.531 1 97.75 172 HIS B CA 1
ATOM 3487 C C . HIS B 1 172 ? 2.451 -15.305 -23.438 1 97.75 172 HIS B C 1
ATOM 3489 O O . HIS B 1 172 ? 3.088 -14.375 -22.922 1 97.75 172 HIS B O 1
ATOM 3495 N N . PHE B 1 173 ? 1.189 -15.562 -22.969 1 97.81 173 PHE B N 1
ATOM 3496 C CA . PHE B 1 173 ? 0.602 -14.867 -21.828 1 97.81 173 PHE B CA 1
ATOM 3497 C C . PHE B 1 173 ? 1.375 -15.18 -20.547 1 97.81 173 PHE B C 1
ATOM 3499 O O . PHE B 1 173 ? 1.702 -14.273 -19.781 1 97.81 173 PHE B O 1
ATOM 3506 N N . GLY B 1 174 ? 1.678 -16.484 -20.438 1 98.31 174 GLY B N 1
ATOM 3507 C CA . GLY B 1 174 ? 2.463 -16.891 -19.281 1 98.31 174 GLY B CA 1
ATOM 3508 C C . GLY B 1 174 ? 3.85 -16.281 -19.25 1 98.31 174 GLY B C 1
ATOM 3509 O O . GLY B 1 174 ? 4.309 -15.812 -18.219 1 98.31 174 GLY B O 1
ATOM 3510 N N . ARG B 1 175 ? 4.477 -16.297 -20.344 1 98.56 175 ARG B N 1
ATOM 3511 C CA . ARG B 1 175 ? 5.832 -15.766 -20.422 1 98.56 175 ARG B CA 1
ATOM 3512 C C . ARG B 1 175 ? 5.84 -14.258 -20.172 1 98.56 175 ARG B C 1
ATOM 3514 O O . ARG B 1 175 ? 6.742 -13.742 -19.516 1 98.56 175 ARG B O 1
ATOM 3521 N N . GLU B 1 176 ? 4.836 -13.578 -20.672 1 98.12 176 GLU B N 1
ATOM 3522 C CA . GLU B 1 176 ? 4.719 -12.148 -20.422 1 98.12 176 GLU B CA 1
ATOM 3523 C C . GLU B 1 176 ? 4.586 -11.867 -18.922 1 98.12 176 GLU B C 1
ATOM 3525 O O . GLU B 1 176 ? 5.145 -10.891 -18.422 1 98.12 176 GLU B O 1
ATOM 3530 N N . ALA B 1 177 ? 3.967 -12.727 -18.219 1 98.12 177 ALA B N 1
ATOM 3531 C CA . ALA B 1 177 ? 3.641 -12.516 -16.812 1 98.12 177 ALA B CA 1
ATOM 3532 C C . ALA B 1 177 ? 4.781 -12.969 -15.906 1 98.12 177 ALA B C 1
ATOM 3534 O O . ALA B 1 177 ? 5.074 -12.328 -14.891 1 98.12 177 ALA B O 1
ATOM 3535 N N . PHE B 1 178 ? 5.496 -14.07 -16.328 1 98.5 178 PHE B N 1
ATOM 3536 C CA . PHE B 1 178 ? 6.293 -14.711 -15.297 1 98.5 178 PHE B CA 1
ATOM 3537 C C . PHE B 1 178 ? 7.742 -14.859 -15.75 1 98.5 178 PHE B C 1
ATOM 3539 O O . PHE B 1 178 ? 8.609 -15.227 -14.953 1 98.5 178 PHE B O 1
ATOM 3546 N N . ASP B 1 179 ? 7.984 -14.625 -17.047 1 98.38 179 ASP B N 1
ATOM 3547 C CA . ASP B 1 179 ? 9.375 -14.641 -17.5 1 98.38 179 ASP B CA 1
ATOM 3548 C C . ASP B 1 179 ? 10.023 -13.266 -17.312 1 98.38 179 ASP B C 1
ATOM 3550 O O . ASP B 1 179 ? 10.523 -12.68 -18.281 1 98.38 179 ASP B O 1
ATOM 3554 N N . GLU B 1 180 ? 9.961 -12.75 -16.094 1 96.94 180 GLU B N 1
ATOM 3555 C CA . GLU B 1 180 ? 10.531 -11.469 -15.68 1 96.94 180 GLU B CA 1
ATOM 3556 C C . GLU B 1 180 ? 11.484 -11.641 -14.5 1 96.94 180 GLU B C 1
ATOM 3558 O O . GLU B 1 180 ? 11.078 -12.102 -13.43 1 96.94 180 GLU B O 1
ATOM 3563 N N . ASP B 1 181 ? 12.664 -11.25 -14.688 1 96.44 181 ASP B N 1
ATOM 3564 C CA . ASP B 1 181 ? 13.68 -11.484 -13.664 1 96.44 181 ASP B CA 1
ATOM 3565 C C . ASP B 1 181 ? 13.367 -10.695 -12.398 1 96.44 181 ASP B C 1
ATOM 3567 O O . ASP B 1 181 ? 13.641 -11.156 -11.289 1 96.44 181 ASP B O 1
ATOM 3571 N N . THR B 1 182 ? 12.75 -9.531 -12.555 1 96.25 182 THR B N 1
ATOM 3572 C CA . THR B 1 182 ? 12.492 -8.656 -11.422 1 96.25 182 THR B CA 1
ATOM 3573 C C . THR B 1 182 ? 11.383 -9.227 -10.539 1 96.25 182 THR B C 1
ATOM 3575 O O . THR B 1 182 ? 11.18 -8.773 -9.414 1 96.25 182 THR B O 1
ATOM 3578 N N . LEU B 1 183 ? 10.742 -10.234 -11.039 1 97.62 183 LEU B N 1
ATOM 3579 C CA . LEU B 1 183 ? 9.68 -10.875 -10.266 1 97.62 183 LEU B CA 1
ATOM 3580 C C . LEU B 1 183 ? 10.266 -11.719 -9.141 1 97.62 183 LEU B C 1
ATOM 3582 O O . LEU B 1 183 ? 9.664 -11.828 -8.062 1 97.62 183 LEU B O 1
ATOM 3586 N N . TYR B 1 184 ? 11.391 -12.266 -9.414 1 98.12 184 TYR B N 1
ATOM 3587 C CA . TYR B 1 184 ? 11.984 -13.211 -8.484 1 98.12 184 TYR B CA 1
ATOM 3588 C C . TYR B 1 184 ? 12.984 -12.523 -7.566 1 98.12 184 TYR B C 1
ATOM 3590 O O . TYR B 1 184 ? 14.07 -12.125 -8.008 1 98.12 184 TYR B O 1
ATOM 3598 N N . THR B 1 185 ? 12.578 -12.328 -6.383 1 96.56 185 THR B N 1
ATOM 3599 C CA . THR B 1 185 ? 13.312 -11.633 -5.324 1 96.56 185 THR B CA 1
ATOM 3600 C C . THR B 1 185 ? 13.438 -12.516 -4.086 1 96.56 185 THR B C 1
ATOM 3602 O O . THR B 1 185 ? 12.906 -13.633 -4.055 1 96.56 185 THR B O 1
ATOM 3605 N N . PRO B 1 186 ? 14.094 -12.078 -3.047 1 96 186 PRO B N 1
ATOM 3606 C CA . PRO B 1 186 ? 14.133 -12.844 -1.799 1 96 186 PRO B CA 1
ATOM 3607 C C . PRO B 1 186 ? 12.758 -13.039 -1.177 1 96 186 PRO B C 1
ATOM 3609 O O . PRO B 1 186 ? 12.539 -13.992 -0.426 1 96 186 PRO B O 1
ATOM 3612 N N . ASP B 1 187 ? 11.789 -12.227 -1.567 1 97.25 187 ASP B N 1
ATOM 3613 C CA . ASP B 1 187 ? 10.445 -12.312 -1.001 1 97.25 187 ASP B CA 1
ATOM 3614 C C . ASP B 1 187 ? 9.477 -12.977 -1.978 1 97.25 187 ASP B C 1
ATOM 3616 O O . ASP B 1 187 ? 8.281 -13.102 -1.69 1 97.25 187 ASP B O 1
ATOM 3620 N N . CYS B 1 188 ? 9.953 -13.312 -3.152 1 98.44 188 CYS B N 1
ATOM 3621 C CA . CYS B 1 188 ? 9.219 -14.031 -4.188 1 98.44 188 CYS B CA 1
ATOM 3622 C C . CYS B 1 188 ? 10.102 -15.078 -4.855 1 98.44 188 CYS B C 1
ATOM 3624 O O . CYS B 1 188 ? 10.805 -14.781 -5.824 1 98.44 188 CYS B O 1
ATOM 3626 N N . GLN B 1 189 ? 9.992 -16.312 -4.363 1 98.75 189 GLN B N 1
ATOM 3627 C CA . GLN B 1 189 ? 10.922 -17.359 -4.773 1 98.75 189 GLN B CA 1
ATOM 3628 C C . GLN B 1 189 ? 10.219 -18.438 -5.582 1 98.75 189 GLN B C 1
ATOM 3630 O O . GLN B 1 189 ? 9.195 -18.969 -5.152 1 98.75 189 GLN B O 1
ATOM 3635 N N . GLY B 1 190 ? 10.781 -18.75 -6.727 1 98.81 190 GLY B N 1
ATOM 3636 C CA . GLY B 1 190 ? 10.234 -19.797 -7.574 1 98.81 190 GLY B CA 1
ATOM 3637 C C . GLY B 1 190 ? 11.008 -21.094 -7.492 1 98.81 190 GLY B C 1
ATOM 3638 O O . GLY B 1 190 ? 12.219 -21.094 -7.262 1 98.81 190 GLY B O 1
ATOM 3639 N N . PHE B 1 191 ? 10.289 -22.156 -7.762 1 98.88 191 PHE B N 1
ATOM 3640 C CA . PHE B 1 191 ? 10.891 -23.484 -7.789 1 98.88 191 PHE B CA 1
ATOM 3641 C C . PHE B 1 191 ? 10.25 -24.344 -8.867 1 98.88 191 PHE B C 1
ATOM 3643 O O . PHE B 1 191 ? 9.062 -24.203 -9.164 1 98.88 191 PHE B O 1
ATOM 3650 N N . VAL B 1 192 ? 11.039 -25.234 -9.406 1 98.88 192 VAL B N 1
ATOM 3651 C CA . VAL B 1 192 ? 10.586 -26.172 -10.422 1 98.88 192 VAL B CA 1
ATOM 3652 C C . VAL B 1 192 ? 10.984 -27.594 -10.023 1 98.88 192 VAL B C 1
ATOM 3654 O O . VAL B 1 192 ? 12.148 -27.859 -9.719 1 98.88 192 VAL B O 1
ATOM 3657 N N . ALA B 1 193 ? 10 -28.453 -9.938 1 98.75 193 ALA B N 1
ATOM 3658 C CA . ALA B 1 193 ? 10.266 -29.891 -9.812 1 98.75 193 ALA B CA 1
ATOM 3659 C C . ALA B 1 193 ? 10.547 -30.516 -11.18 1 98.75 193 ALA B C 1
ATOM 3661 O O . ALA B 1 193 ? 9.758 -30.359 -12.109 1 98.75 193 ALA B O 1
ATOM 3662 N N . CYS B 1 194 ? 11.625 -31.266 -11.234 1 98.44 194 CYS B N 1
ATOM 3663 C CA . CYS B 1 194 ? 12.039 -31.844 -12.5 1 98.44 194 CYS B CA 1
ATOM 3664 C C . CYS B 1 194 ? 12.086 -33.375 -12.406 1 98.44 194 CYS B C 1
ATOM 3666 O O . CYS B 1 194 ? 12.492 -33.938 -11.383 1 98.44 194 CYS B O 1
ATOM 3668 N N . ARG B 1 195 ? 11.586 -33.969 -13.453 1 96.75 195 ARG B N 1
ATOM 3669 C CA . ARG B 1 195 ? 11.805 -35.375 -13.68 1 96.75 195 ARG B CA 1
ATOM 3670 C C . ARG B 1 195 ? 12.711 -35.625 -14.875 1 96.75 195 ARG B C 1
ATOM 3672 O O . ARG B 1 195 ? 12.375 -35.25 -16 1 96.75 195 ARG B O 1
ATOM 3679 N N . ASP B 1 196 ? 13.812 -36.312 -14.734 1 92.81 196 ASP B N 1
ATOM 3680 C CA . ASP B 1 196 ? 14.766 -36.562 -15.82 1 92.81 196 ASP B CA 1
ATOM 3681 C C . ASP B 1 196 ? 15.031 -35.281 -16.609 1 92.81 196 ASP B C 1
ATOM 3683 O O . ASP B 1 196 ? 14.906 -35.281 -17.828 1 92.81 196 ASP B O 1
ATOM 3687 N N . GLU B 1 197 ? 15.156 -34.062 -16 1 91.31 197 GLU B N 1
ATOM 3688 C CA . GLU B 1 197 ? 15.547 -32.781 -16.516 1 91.31 197 GLU B CA 1
ATOM 3689 C C . GLU B 1 197 ? 14.359 -32.062 -17.141 1 91.31 197 GLU B C 1
ATOM 3691 O O . GLU B 1 197 ? 14.484 -30.906 -17.594 1 91.31 197 GLU B O 1
ATOM 3696 N N . GLU B 1 198 ? 13.25 -32.781 -17.141 1 96 198 GLU B N 1
ATOM 3697 C CA . GLU B 1 198 ? 12.031 -32.156 -17.656 1 96 198 GLU B CA 1
ATOM 3698 C C . GLU B 1 198 ? 11.242 -31.469 -16.547 1 96 198 GLU B C 1
ATOM 3700 O O . GLU B 1 198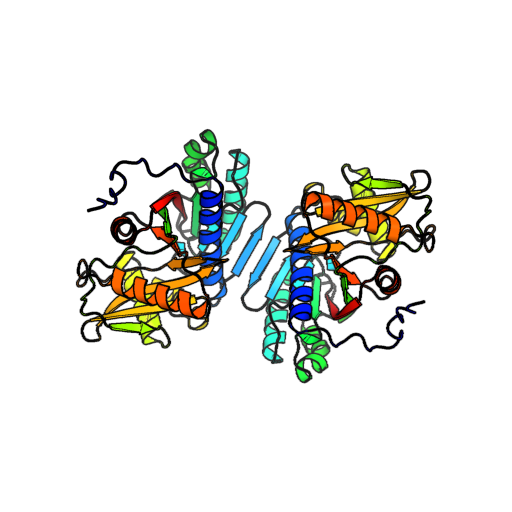 ? 11.055 -32.031 -15.469 1 96 198 GLU B O 1
ATOM 3705 N N . ALA B 1 199 ? 10.836 -30.25 -16.828 1 98.31 199 ALA B N 1
ATOM 3706 C CA . ALA B 1 199 ? 10.016 -29.531 -15.859 1 98.31 199 ALA B CA 1
ATOM 3707 C C . ALA B 1 199 ? 8.664 -30.203 -15.68 1 98.31 199 ALA B C 1
ATOM 3709 O O . ALA B 1 199 ? 7.902 -30.344 -16.641 1 98.31 199 ALA B O 1
ATOM 3710 N N . ALA B 1 200 ? 8.375 -30.609 -14.461 1 98.5 200 ALA B N 1
ATOM 3711 C CA . ALA B 1 200 ? 7.16 -31.375 -14.172 1 98.5 200 ALA B CA 1
ATOM 3712 C C . ALA B 1 200 ? 6.125 -30.516 -13.461 1 98.5 200 ALA B C 1
ATOM 3714 O O . ALA B 1 200 ? 4.934 -30.562 -13.789 1 98.5 200 ALA B O 1
ATOM 3715 N N . ALA B 1 201 ? 6.578 -29.703 -12.508 1 98.75 201 ALA B N 1
ATOM 3716 C CA . ALA B 1 201 ? 5.691 -28.875 -11.703 1 98.75 201 ALA B CA 1
ATOM 3717 C C . ALA B 1 201 ? 6.41 -27.609 -11.227 1 98.75 201 ALA B C 1
ATOM 3719 O O . ALA B 1 201 ? 7.641 -27.547 -11.227 1 98.75 201 ALA B O 1
ATOM 3720 N N . SER B 1 202 ? 5.668 -26.609 -10.898 1 98.81 202 SER B N 1
ATOM 3721 C CA . SER B 1 202 ? 6.262 -25.375 -10.422 1 98.81 202 SER B CA 1
ATOM 3722 C C . SER B 1 202 ? 5.461 -24.781 -9.266 1 98.81 202 SER B C 1
ATOM 3724 O O . SER B 1 202 ? 4.32 -25.188 -9.023 1 98.81 202 SER B O 1
ATOM 3726 N N . THR B 1 203 ? 6.102 -23.953 -8.5 1 98.88 203 THR B N 1
ATOM 3727 C CA . THR B 1 203 ? 5.43 -23.109 -7.527 1 98.88 203 THR B CA 1
ATOM 3728 C C . THR B 1 203 ? 6.234 -21.828 -7.266 1 98.88 203 THR B C 1
ATOM 3730 O O . THR B 1 203 ? 7.422 -21.766 -7.602 1 98.88 203 THR B O 1
ATOM 3733 N N . VAL B 1 204 ? 5.547 -20.859 -6.773 1 98.88 204 VAL B N 1
ATOM 3734 C CA . VAL B 1 204 ? 6.16 -19.625 -6.273 1 98.88 204 VAL B CA 1
ATOM 3735 C C . VAL B 1 204 ? 5.695 -19.375 -4.84 1 98.88 204 VAL B C 1
ATOM 3737 O O . VAL B 1 204 ? 4.504 -19.469 -4.543 1 98.88 204 VAL B O 1
ATOM 3740 N N . VAL B 1 205 ? 6.637 -19.125 -3.982 1 98.88 205 VAL B N 1
ATOM 3741 C CA . VAL B 1 205 ? 6.316 -18.797 -2.6 1 98.88 205 VAL B CA 1
ATOM 3742 C C . VAL B 1 205 ? 6.664 -17.328 -2.332 1 98.88 205 VAL B C 1
ATOM 3744 O O . VAL B 1 205 ? 7.727 -16.859 -2.738 1 98.88 205 VAL B O 1
ATOM 3747 N N . LEU B 1 206 ? 5.715 -16.625 -1.758 1 98.81 206 LEU B N 1
ATOM 3748 C CA . LEU B 1 206 ? 5.855 -15.188 -1.519 1 98.81 206 LEU B CA 1
ATOM 3749 C C . LEU B 1 206 ? 5.781 -14.875 -0.028 1 98.81 206 LEU B C 1
ATOM 3751 O O . LEU B 1 206 ? 4.961 -15.453 0.69 1 98.81 206 LEU B O 1
ATOM 3755 N N . ARG B 1 207 ? 6.641 -13.992 0.426 1 98.5 207 ARG B N 1
ATOM 3756 C CA . ARG B 1 207 ? 6.566 -13.5 1.799 1 98.5 207 ARG B CA 1
ATOM 3757 C C . ARG B 1 207 ? 5.523 -12.398 1.93 1 98.5 207 ARG B C 1
ATOM 3759 O O . ARG B 1 207 ? 5.754 -11.266 1.495 1 98.5 207 ARG B O 1
ATOM 3766 N N . VAL B 1 208 ? 4.426 -12.75 2.465 1 98.25 208 VAL B N 1
ATOM 3767 C CA . VAL B 1 208 ? 3.367 -11.773 2.705 1 98.25 208 VAL B CA 1
ATOM 3768 C C . VAL B 1 208 ? 3.043 -11.719 4.195 1 98.25 208 VAL B C 1
ATOM 3770 O O . VAL B 1 208 ? 2.523 -12.68 4.762 1 98.25 208 VAL B O 1
ATOM 3773 N N . ASP B 1 209 ? 3.307 -10.555 4.801 1 94.12 209 ASP B N 1
ATOM 3774 C CA . ASP B 1 209 ? 3.141 -10.391 6.242 1 94.12 209 ASP B CA 1
ATOM 3775 C C . ASP B 1 209 ? 3.867 -11.492 7.008 1 94.12 209 ASP B C 1
ATOM 3777 O O . ASP B 1 209 ? 5.059 -11.719 6.801 1 94.12 209 ASP B O 1
ATOM 3781 N N . ALA B 1 210 ? 3.236 -12.18 7.797 1 93.25 210 ALA B N 1
ATOM 3782 C CA . ALA B 1 210 ? 3.889 -13.156 8.656 1 93.25 210 ALA B CA 1
ATOM 3783 C C . ALA B 1 210 ? 3.678 -14.578 8.133 1 93.25 210 ALA B C 1
ATOM 3785 O O . ALA B 1 210 ? 3.889 -15.555 8.859 1 93.25 210 ALA B O 1
ATOM 3786 N N . ALA B 1 211 ? 3.301 -14.75 6.871 1 97.69 211 ALA B N 1
ATOM 3787 C CA . ALA B 1 211 ? 3.031 -16.078 6.316 1 97.69 211 ALA B CA 1
ATOM 3788 C C . ALA B 1 211 ? 3.711 -16.25 4.961 1 97.69 211 ALA B C 1
ATOM 3790 O O . ALA B 1 211 ? 4.07 -15.266 4.309 1 97.69 211 ALA B O 1
ATOM 3791 N N . ALA B 1 212 ? 3.967 -17.484 4.664 1 98.69 212 ALA B N 1
ATOM 3792 C CA . ALA B 1 212 ? 4.352 -17.844 3.299 1 98.69 212 ALA B CA 1
ATOM 3793 C C . ALA B 1 212 ? 3.123 -18.047 2.42 1 98.69 212 ALA B C 1
ATOM 3795 O O . ALA B 1 212 ? 2.264 -18.875 2.734 1 98.69 212 ALA B O 1
ATOM 3796 N N . TYR B 1 213 ? 3.023 -17.281 1.42 1 98.88 213 TYR B N 1
ATOM 3797 C CA . TYR B 1 213 ? 1.949 -17.453 0.447 1 98.88 213 TYR B CA 1
ATOM 3798 C C . TYR B 1 213 ? 2.402 -18.328 -0.72 1 98.88 213 TYR B C 1
ATOM 3800 O O . TYR B 1 213 ? 3.459 -18.078 -1.308 1 98.88 213 TYR B O 1
ATOM 3808 N N . VAL B 1 214 ? 1.587 -19.312 -1.055 1 98.81 214 VAL B N 1
ATOM 3809 C CA . VAL B 1 214 ? 1.954 -20.203 -2.146 1 98.81 214 VAL B CA 1
ATOM 3810 C C . VAL B 1 214 ? 1.075 -19.922 -3.363 1 98.81 214 VAL B C 1
ATOM 3812 O O . VAL B 1 214 ? -0.151 -19.875 -3.25 1 98.81 214 VAL B O 1
ATOM 3815 N N . ALA B 1 215 ? 1.722 -19.75 -4.469 1 98.62 215 ALA B N 1
ATOM 3816 C CA . ALA B 1 215 ? 1.026 -19.5 -5.727 1 98.62 215 ALA B CA 1
ATOM 3817 C C . ALA B 1 215 ? 1.618 -20.328 -6.859 1 98.62 215 ALA B C 1
ATOM 3819 O O . ALA B 1 215 ? 2.691 -20.906 -6.711 1 98.62 215 ALA B O 1
ATOM 3820 N N . LEU B 1 216 ? 0.868 -20.422 -7.93 1 98.31 216 LEU B N 1
ATOM 3821 C CA . LEU B 1 216 ? 1.33 -20.984 -9.195 1 98.31 216 LEU B CA 1
ATOM 3822 C C . LEU B 1 216 ? 1.791 -22.422 -9.023 1 98.31 216 LEU B C 1
ATOM 3824 O O . LEU B 1 216 ? 2.875 -22.797 -9.484 1 98.31 216 LEU B O 1
ATOM 3828 N N . VAL B 1 217 ? 1.011 -23.094 -8.273 1 98.5 217 VAL B N 1
ATOM 3829 C CA . VAL B 1 217 ? 1.229 -24.531 -8.219 1 98.5 217 VAL B CA 1
ATOM 3830 C C . VAL B 1 217 ? 0.562 -25.203 -9.414 1 98.5 217 VAL B C 1
ATOM 3832 O O . VAL B 1 217 ? -0.662 -25.156 -9.562 1 98.5 217 VAL B O 1
ATOM 3835 N N . ALA B 1 218 ? 1.343 -25.75 -10.227 1 98.19 218 ALA B N 1
ATOM 3836 C CA . ALA B 1 218 ? 0.838 -26.422 -11.422 1 98.19 218 ALA B CA 1
ATOM 3837 C C . ALA B 1 218 ? 1.723 -27.609 -11.797 1 98.19 218 ALA B C 1
ATOM 3839 O O . ALA B 1 218 ? 2.943 -27.562 -11.625 1 98.19 218 ALA B O 1
ATOM 3840 N N . THR B 1 219 ? 1.109 -28.625 -12.242 1 98.06 219 THR B N 1
ATOM 3841 C CA . THR B 1 219 ? 1.797 -29.828 -12.672 1 98.06 219 THR B CA 1
ATOM 3842 C C . THR B 1 219 ? 1.427 -30.188 -14.109 1 98.06 219 THR B C 1
ATOM 3844 O O . THR B 1 219 ? 0.246 -30.234 -14.453 1 98.06 219 THR B O 1
ATOM 3847 N N . GLN B 1 220 ? 2.465 -30.484 -14.898 1 97.56 220 GLN B N 1
ATOM 3848 C CA . GLN B 1 220 ? 2.205 -30.953 -16.25 1 97.56 220 GLN B CA 1
ATOM 3849 C C . GLN B 1 220 ? 1.367 -32.219 -16.25 1 97.56 220 GLN B C 1
ATOM 3851 O O . GLN B 1 220 ? 1.566 -33.094 -15.398 1 97.56 220 GLN B O 1
ATOM 3856 N N . PRO B 1 221 ? 0.497 -32.344 -17.203 1 95.44 221 PRO B N 1
ATOM 3857 C CA . PRO B 1 221 ? -0.437 -33.469 -17.219 1 95.44 221 PRO B CA 1
ATOM 3858 C C . PRO B 1 221 ? 0.271 -34.812 -17.141 1 95.44 221 PRO B C 1
ATOM 3860 O O . PRO B 1 221 ? -0.171 -35.719 -16.422 1 95.44 221 PRO B O 1
ATOM 3863 N N . GLN B 1 222 ? 1.364 -35 -17.766 1 94.31 222 GLN B N 1
ATOM 3864 C CA . GLN B 1 222 ? 2.045 -36.281 -17.844 1 94.31 222 GLN B CA 1
ATOM 3865 C C . GLN B 1 222 ? 2.719 -36.625 -16.516 1 94.31 222 GLN B C 1
ATOM 3867 O O . GLN B 1 222 ? 3.17 -37.75 -16.328 1 94.31 222 GLN B O 1
ATOM 3872 N N . HIS B 1 223 ? 2.746 -35.688 -15.617 1 95.12 223 HIS B N 1
ATOM 3873 C CA . HIS B 1 223 ? 3.424 -35.938 -14.344 1 95.12 223 HIS B CA 1
ATOM 3874 C C . HIS B 1 223 ? 2.449 -35.844 -13.18 1 95.12 223 HIS B C 1
ATOM 3876 O O . HIS B 1 223 ? 2.865 -35.75 -12.023 1 95.12 223 HIS B O 1
ATOM 3882 N N . ARG B 1 224 ? 1.194 -35.812 -13.422 1 93.94 224 ARG B N 1
ATOM 3883 C CA . ARG B 1 224 ? 0.192 -35.719 -12.367 1 93.94 224 ARG B CA 1
ATOM 3884 C C . ARG B 1 224 ? 0.09 -37.031 -11.578 1 93.94 224 ARG B C 1
ATOM 3886 O O . ARG B 1 224 ? 0.485 -38.094 -12.07 1 93.94 224 ARG B O 1
ATOM 3893 N N . ARG B 1 225 ? -0.26 -36.906 -10.391 1 91.75 225 ARG B N 1
ATOM 3894 C CA . ARG B 1 225 ? -0.518 -38.031 -9.484 1 91.75 225 ARG B CA 1
ATOM 3895 C C . ARG B 1 225 ? 0.762 -38.812 -9.195 1 91.75 225 ARG B C 1
ATOM 3897 O O . ARG B 1 225 ? 0.732 -40.031 -9.047 1 91.75 225 ARG B O 1
ATOM 3904 N N . GLN B 1 226 ? 1.828 -38.062 -9.234 1 92.94 226 GLN B N 1
ATOM 3905 C CA . GLN B 1 226 ? 3.119 -38.688 -8.938 1 92.94 226 GLN B CA 1
ATOM 3906 C C . GLN B 1 226 ? 3.826 -37.938 -7.801 1 92.94 226 GLN B C 1
ATOM 3908 O O . GLN B 1 226 ? 4.988 -38.25 -7.5 1 92.94 226 GLN B O 1
ATOM 3913 N N . GLY B 1 227 ? 3.123 -36.938 -7.258 1 94.75 227 GLY B N 1
ATOM 3914 C CA . GLY B 1 227 ? 3.67 -36.25 -6.098 1 94.75 227 GLY B CA 1
ATOM 3915 C C . GLY B 1 227 ? 4.473 -35.031 -6.465 1 94.75 227 GLY B C 1
ATOM 3916 O O . GLY B 1 227 ? 5.148 -34.438 -5.609 1 94.75 227 GLY B O 1
ATOM 3917 N N . ALA B 1 228 ? 4.457 -34.625 -7.719 1 96.94 228 ALA B N 1
ATOM 3918 C CA . ALA B 1 228 ? 5.27 -33.5 -8.18 1 96.94 228 ALA B CA 1
ATOM 3919 C C . ALA B 1 228 ? 4.875 -32.188 -7.473 1 96.94 228 ALA B C 1
ATOM 3921 O O . ALA B 1 228 ? 5.742 -31.438 -7.02 1 96.94 228 ALA B O 1
ATOM 3922 N N . ALA B 1 229 ? 3.623 -31.922 -7.336 1 97.56 229 ALA B N 1
ATOM 3923 C CA . ALA B 1 229 ? 3.143 -30.703 -6.688 1 97.56 229 ALA B CA 1
ATOM 3924 C C . ALA B 1 229 ? 3.553 -30.672 -5.219 1 97.56 229 ALA B C 1
ATOM 3926 O O . ALA B 1 229 ? 4.055 -29.656 -4.734 1 97.56 229 ALA B O 1
ATOM 3927 N N . GLU B 1 230 ? 3.35 -31.781 -4.547 1 97 230 GLU B N 1
ATOM 3928 C CA . GLU B 1 230 ? 3.754 -31.844 -3.145 1 97 230 GLU B CA 1
ATOM 3929 C C . GLU B 1 230 ? 5.258 -31.625 -2.992 1 97 230 GLU B C 1
ATOM 3931 O O . GLU B 1 230 ? 5.695 -30.906 -2.096 1 97 230 GLU B O 1
ATOM 3936 N N . ALA B 1 231 ? 6.023 -32.281 -3.859 1 97.25 231 ALA B N 1
ATOM 3937 C CA . ALA B 1 231 ? 7.477 -32.188 -3.785 1 97.25 231 ALA B CA 1
ATOM 3938 C C . ALA B 1 231 ? 7.941 -30.734 -3.889 1 97.25 231 ALA B C 1
ATOM 3940 O O . ALA B 1 231 ? 8.742 -30.266 -3.07 1 97.25 231 ALA B O 1
ATOM 3941 N N . VAL B 1 232 ? 7.434 -30.047 -4.867 1 98.25 232 VAL B N 1
ATOM 3942 C CA . VAL B 1 232 ? 7.898 -28.688 -5.105 1 98.25 232 VAL B CA 1
ATOM 3943 C C . VAL B 1 232 ? 7.379 -27.766 -4.008 1 98.25 232 VAL B C 1
ATOM 3945 O O . VAL B 1 232 ? 8.086 -26.859 -3.568 1 98.25 232 VAL B O 1
ATOM 3948 N N . MET B 1 233 ? 6.188 -27.969 -3.475 1 98.25 233 MET B N 1
ATOM 3949 C CA . MET B 1 233 ? 5.625 -27.141 -2.41 1 98.25 233 MET B CA 1
ATOM 3950 C C . MET B 1 233 ? 6.395 -27.328 -1.108 1 98.25 233 MET B C 1
ATOM 3952 O O . MET B 1 233 ? 6.734 -26.359 -0.438 1 98.25 233 MET B O 1
ATOM 3956 N N . ARG B 1 234 ? 6.648 -28.547 -0.767 1 97.94 234 ARG B N 1
ATOM 3957 C CA . ARG B 1 234 ? 7.375 -28.812 0.47 1 97.94 234 ARG B CA 1
ATOM 3958 C C . ARG B 1 234 ? 8.766 -28.188 0.429 1 97.94 234 ARG B C 1
ATOM 3960 O O . ARG B 1 234 ? 9.234 -27.641 1.427 1 97.94 234 ARG B O 1
ATOM 3967 N N . HIS B 1 235 ? 9.391 -28.312 -0.695 1 97.94 235 HIS B N 1
ATOM 3968 C CA . HIS B 1 235 ? 10.703 -27.688 -0.837 1 97.94 235 HIS B CA 1
ATOM 3969 C C . HIS B 1 235 ? 10.609 -26.172 -0.68 1 97.94 235 HIS B C 1
ATOM 3971 O O . HIS B 1 235 ? 11.391 -25.562 0.065 1 97.94 235 HIS B O 1
ATOM 3977 N N . ALA B 1 236 ? 9.68 -25.562 -1.399 1 98.5 236 ALA B N 1
ATOM 3978 C CA . ALA B 1 236 ? 9.5 -24.109 -1.365 1 98.5 236 ALA B CA 1
ATOM 3979 C C . ALA B 1 236 ? 9.203 -23.625 0.053 1 98.5 236 ALA B C 1
ATOM 3981 O O . ALA B 1 236 ? 9.758 -22.625 0.497 1 98.5 236 ALA B O 1
ATOM 3982 N N . LEU B 1 237 ? 8.391 -24.344 0.771 1 98.44 237 LEU B N 1
ATOM 3983 C CA . LEU B 1 237 ? 7.98 -23.938 2.107 1 98.44 237 LEU B CA 1
ATOM 3984 C C . LEU B 1 237 ? 9.102 -24.172 3.115 1 98.44 237 LEU B C 1
ATOM 3986 O O . LEU B 1 237 ? 9.25 -23.391 4.07 1 98.44 237 LEU B O 1
ATOM 3990 N N . ALA B 1 238 ? 9.883 -25.234 2.9 1 97.81 238 ALA B N 1
ATOM 3991 C CA . ALA B 1 238 ? 11.078 -25.422 3.727 1 97.81 238 ALA B CA 1
ATOM 3992 C C . ALA B 1 238 ? 12.047 -24.25 3.557 1 97.81 238 ALA B C 1
ATOM 3994 O O . ALA B 1 238 ? 12.617 -23.766 4.535 1 97.81 238 ALA B O 1
ATOM 3995 N N . LYS B 1 239 ? 12.203 -23.859 2.344 1 97.81 239 LYS B N 1
ATOM 3996 C CA . LYS B 1 239 ? 13.078 -22.719 2.066 1 97.81 239 LYS B CA 1
ATOM 3997 C C . LYS B 1 239 ? 12.523 -21.438 2.699 1 97.81 239 LYS B C 1
ATOM 3999 O O . LYS B 1 239 ? 13.281 -20.641 3.24 1 97.81 239 LYS B O 1
ATOM 4004 N N . ALA B 1 240 ? 11.227 -21.25 2.578 1 97.31 240 ALA B N 1
ATOM 4005 C CA . ALA B 1 240 ? 10.594 -20.094 3.203 1 97.31 240 ALA B CA 1
ATOM 4006 C C . ALA B 1 240 ? 10.82 -20.078 4.711 1 97.31 240 ALA B C 1
ATOM 4008 O O . ALA B 1 240 ? 11.094 -19.031 5.305 1 97.31 240 ALA B O 1
ATOM 4009 N N . HIS B 1 241 ? 10.695 -21.25 5.293 1 97.5 241 HIS B N 1
ATOM 4010 C CA . HIS B 1 241 ? 10.938 -21.359 6.727 1 97.5 241 HIS B CA 1
ATOM 4011 C C . HIS B 1 241 ? 12.383 -21 7.07 1 97.5 241 HIS B C 1
ATOM 4013 O O . HIS B 1 241 ? 12.633 -20.297 8.055 1 97.5 241 HIS B O 1
ATOM 4019 N N . GLN B 1 242 ? 13.25 -21.453 6.324 1 97.69 242 GLN B N 1
ATOM 4020 C CA . GLN B 1 242 ? 14.664 -21.172 6.543 1 97.69 242 GLN B CA 1
ATOM 4021 C C . GLN B 1 242 ? 14.969 -19.688 6.391 1 97.69 242 GLN B C 1
ATOM 4023 O O . GLN B 1 242 ? 15.672 -19.109 7.219 1 97.69 242 GLN B O 1
ATOM 4028 N N . ASP B 1 243 ? 14.406 -19.125 5.344 1 97.56 243 ASP B N 1
ATOM 4029 C CA . ASP B 1 243 ? 14.773 -17.766 4.973 1 97.56 243 ASP B CA 1
ATOM 4030 C C . ASP B 1 243 ? 14 -16.75 5.809 1 97.56 243 ASP B C 1
ATOM 4032 O O . ASP B 1 243 ? 14.516 -15.68 6.137 1 97.56 243 ASP B O 1
ATOM 4036 N N . TRP B 1 244 ? 12.75 -17.078 6.094 1 97.12 244 TRP B N 1
ATOM 4037 C CA . TRP B 1 244 ? 11.867 -16.062 6.668 1 97.12 244 TRP B CA 1
ATOM 4038 C C . TRP B 1 244 ? 11.477 -16.422 8.094 1 97.12 244 TRP B C 1
ATOM 4040 O O . TRP B 1 244 ? 10.883 -15.617 8.812 1 97.12 244 TRP B O 1
ATOM 4050 N N . GLY B 1 245 ? 11.641 -17.609 8.5 1 96.56 245 GLY B N 1
ATOM 4051 C CA . GLY B 1 245 ? 11.289 -18.062 9.836 1 96.56 245 GLY B CA 1
ATOM 4052 C C . GLY B 1 245 ? 9.82 -18.391 9.992 1 96.56 245 GLY B C 1
ATOM 4053 O O . GLY B 1 245 ? 9.328 -18.562 11.109 1 96.56 245 GLY B O 1
ATOM 4054 N N . THR B 1 246 ? 9.125 -18.453 8.891 1 95.06 246 THR B N 1
ATOM 4055 C CA . THR B 1 246 ? 7.684 -18.656 8.977 1 95.06 246 THR B CA 1
ATOM 4056 C C . THR B 1 246 ? 7.324 -20.109 8.664 1 95.06 246 THR B C 1
ATOM 4058 O O . THR B 1 246 ? 7.938 -20.734 7.801 1 95.06 246 THR B O 1
ATOM 4061 N N . GLU B 1 247 ? 6.332 -20.672 9.375 1 95.38 247 GLU B N 1
ATOM 4062 C CA . GLU B 1 247 ? 5.793 -22 9.102 1 95.38 247 GLU B CA 1
ATOM 4063 C C . GLU B 1 247 ? 4.387 -21.906 8.516 1 95.38 247 GLU B C 1
ATOM 4065 O O . GLU B 1 247 ? 3.959 -22.797 7.777 1 95.38 247 GLU B O 1
ATOM 4070 N N . ARG B 1 248 ? 3.727 -20.828 8.977 1 97.19 248 ARG B N 1
ATOM 4071 C CA . ARG B 1 248 ? 2.354 -20.641 8.523 1 97.19 248 ARG B CA 1
ATOM 4072 C C . ARG B 1 248 ? 2.307 -20.359 7.023 1 97.19 248 ARG B C 1
ATOM 4074 O O . ARG B 1 248 ? 3.127 -19.594 6.504 1 97.19 248 ARG B O 1
ATOM 4081 N N . THR B 1 249 ? 1.405 -21.016 6.383 1 98.56 249 THR B N 1
ATOM 4082 C CA . THR B 1 249 ? 1.296 -20.859 4.938 1 98.56 249 THR B CA 1
AT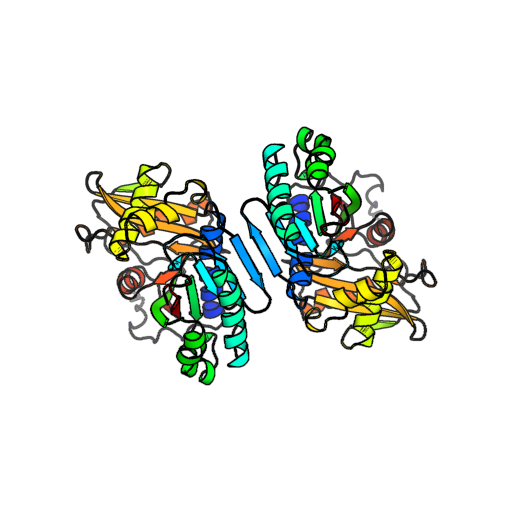OM 4083 C C . THR B 1 249 ? -0.164 -20.703 4.52 1 98.56 249 THR B C 1
ATOM 4085 O O . THR B 1 249 ? -1.058 -21.266 5.152 1 98.56 249 THR B O 1
ATOM 4088 N N . VAL B 1 250 ? -0.395 -19.828 3.521 1 98.75 250 VAL B N 1
ATOM 4089 C CA . VAL B 1 250 ? -1.709 -19.484 2.99 1 98.75 250 VAL B CA 1
ATOM 4090 C C . VAL B 1 250 ? -1.708 -19.641 1.47 1 98.75 250 VAL B C 1
ATOM 4092 O O . VAL B 1 250 ? -0.674 -19.453 0.822 1 98.75 250 VAL B O 1
ATOM 4095 N N . LEU B 1 251 ? -2.805 -20.016 0.926 1 98.81 251 LEU B N 1
ATOM 4096 C CA . LEU B 1 251 ? -2.961 -20.078 -0.523 1 98.81 251 LEU B CA 1
ATOM 4097 C C . LEU B 1 251 ? -4.43 -19.938 -0.917 1 98.81 251 LEU B C 1
ATOM 4099 O O . LEU B 1 251 ? -5.305 -19.891 -0.052 1 98.81 251 LEU B O 1
ATOM 4103 N N . HIS B 1 252 ? -4.699 -19.812 -2.178 1 98.69 252 HIS B N 1
ATOM 4104 C CA . HIS B 1 252 ? -6.031 -19.812 -2.773 1 98.69 252 HIS B CA 1
ATOM 4105 C C . HIS B 1 252 ? -6.148 -20.875 -3.859 1 98.69 252 HIS B C 1
ATOM 4107 O O . HIS B 1 252 ? -5.547 -20.75 -4.93 1 98.69 252 HIS B O 1
ATOM 4113 N N . ALA B 1 253 ? -6.957 -21.828 -3.543 1 98.31 253 ALA B N 1
ATOM 4114 C CA . ALA B 1 253 ? -6.977 -23.062 -4.32 1 98.31 253 ALA B CA 1
ATOM 4115 C C . ALA B 1 253 ? -8.148 -23.078 -5.301 1 98.31 253 ALA B C 1
ATOM 4117 O O . ALA B 1 253 ? -9.281 -22.766 -4.93 1 98.31 253 ALA B O 1
ATOM 4118 N N . THR B 1 254 ? -7.797 -23.453 -6.555 1 95.75 254 THR B N 1
ATOM 4119 C CA . THR B 1 254 ? -8.875 -23.891 -7.434 1 95.75 254 THR B CA 1
ATOM 4120 C C . THR B 1 254 ? -9.406 -25.266 -7 1 95.75 254 THR B C 1
ATOM 4122 O O . THR B 1 254 ? -8.812 -25.922 -6.141 1 95.75 254 THR B O 1
ATOM 4125 N N . SER B 1 255 ? -10.531 -25.641 -7.594 1 94.31 255 SER B N 1
ATOM 4126 C CA . SER B 1 255 ? -11.102 -26.953 -7.277 1 94.31 255 SER B CA 1
ATOM 4127 C C . SER B 1 255 ? -10.125 -28.078 -7.609 1 94.31 255 SER B C 1
ATOM 4129 O O . SER B 1 255 ? -10.102 -29.109 -6.93 1 94.31 255 SER B O 1
ATOM 4131 N N . ALA B 1 256 ? -9.312 -27.844 -8.609 1 90.94 256 ALA B N 1
ATOM 4132 C CA . ALA B 1 256 ? -8.367 -28.859 -9.055 1 90.94 256 ALA B CA 1
ATOM 4133 C C . ALA B 1 256 ? -7.25 -29.062 -8.039 1 90.94 256 ALA B C 1
ATOM 4135 O O . ALA B 1 256 ? -6.734 -30.172 -7.875 1 90.94 256 ALA B O 1
ATOM 4136 N N . GLY B 1 257 ? -6.879 -27.984 -7.387 1 94.19 257 GLY B N 1
ATOM 4137 C CA . GLY B 1 257 ? -5.75 -28.047 -6.477 1 94.19 257 GLY B CA 1
ATOM 4138 C C . GLY B 1 257 ? -6.148 -28.375 -5.051 1 94.19 257 GLY B C 1
ATOM 4139 O O . GLY B 1 257 ? -5.328 -28.859 -4.262 1 94.19 257 GLY B O 1
ATOM 4140 N N . GLU B 1 258 ? -7.391 -28.172 -4.68 1 96.12 258 GLU B N 1
ATOM 4141 C CA . GLU B 1 258 ? -7.848 -28.219 -3.293 1 96.12 258 GLU B CA 1
ATOM 4142 C C . GLU B 1 258 ? -7.531 -29.578 -2.654 1 96.12 258 GLU B C 1
ATOM 4144 O O . GLU B 1 258 ? -7.055 -29.641 -1.52 1 96.12 258 GLU B O 1
ATOM 4149 N N . PRO B 1 259 ? -7.715 -30.703 -3.328 1 94 259 PRO B N 1
ATOM 4150 C CA . PRO B 1 259 ? -7.426 -32 -2.705 1 94 259 PRO B CA 1
ATOM 4151 C C . PRO B 1 259 ? -5.957 -32.156 -2.326 1 94 259 PRO B C 1
ATOM 4153 O O . PRO B 1 259 ? -5.641 -32.75 -1.287 1 94 259 PRO B O 1
ATOM 4156 N N . VAL B 1 260 ? -5.094 -31.688 -3.154 1 94.75 260 VAL B N 1
ATOM 4157 C CA . VAL B 1 260 ? -3.662 -31.766 -2.875 1 94.75 260 VAL B CA 1
ATOM 4158 C C . VAL B 1 260 ? -3.352 -31.016 -1.581 1 94.75 260 VAL B C 1
ATOM 4160 O O . VAL B 1 260 ? -2.654 -31.531 -0.708 1 94.75 260 VAL B O 1
ATOM 4163 N N . TYR B 1 261 ? -3.916 -29.828 -1.408 1 98.06 261 TYR B N 1
ATOM 4164 C CA . TYR B 1 261 ? -3.635 -28.969 -0.254 1 98.06 261 TYR B CA 1
ATOM 4165 C C . TYR B 1 261 ? -4.25 -29.562 1.013 1 98.06 261 TYR B C 1
ATOM 4167 O O . TYR B 1 261 ? -3.648 -29.5 2.088 1 98.06 261 TYR B O 1
ATOM 4175 N N . THR B 1 262 ? -5.445 -30.094 0.804 1 97.5 262 THR B N 1
ATOM 4176 C CA . THR B 1 262 ? -6.094 -30.734 1.941 1 97.5 262 THR B CA 1
ATOM 4177 C C . THR B 1 262 ? -5.227 -31.859 2.49 1 97.5 262 THR B C 1
ATOM 4179 O O . THR B 1 262 ? -5.039 -31.969 3.703 1 97.5 262 THR B O 1
ATOM 4182 N N . ARG B 1 263 ? -4.664 -32.656 1.635 1 96 263 ARG B N 1
ATOM 4183 C CA . ARG B 1 263 ? -3.809 -33.781 2.043 1 96 263 ARG B CA 1
ATOM 4184 C C . ARG B 1 263 ? -2.539 -33.25 2.719 1 96 263 ARG B C 1
ATOM 4186 O O . ARG B 1 263 ? -1.97 -33.938 3.576 1 96 263 ARG B O 1
ATOM 4193 N N . MET B 1 264 ? -2.152 -32.062 2.346 1 97.12 264 MET B N 1
ATOM 4194 C CA . MET B 1 264 ? -0.936 -31.484 2.908 1 97.12 264 MET B CA 1
ATOM 4195 C C . MET B 1 264 ? -1.221 -30.812 4.242 1 97.12 264 MET B C 1
ATOM 4197 O O . MET B 1 264 ? -0.308 -30.297 4.887 1 97.12 264 MET B O 1
ATOM 4201 N N . GLY B 1 265 ? -2.488 -30.719 4.613 1 97.31 265 GLY B N 1
ATOM 4202 C CA . GLY B 1 265 ? -2.824 -30.219 5.934 1 97.31 265 GLY B CA 1
ATOM 4203 C C . GLY B 1 265 ? -3.488 -28.859 5.91 1 97.31 265 GLY B C 1
ATOM 4204 O O . GLY B 1 265 ? -3.732 -28.25 6.957 1 97.31 265 GLY B O 1
ATOM 4205 N N . TYR B 1 266 ? -3.822 -28.391 4.738 1 98.06 266 TYR B N 1
ATOM 4206 C CA . TYR B 1 266 ? -4.52 -27.109 4.648 1 98.06 266 TYR B CA 1
ATOM 4207 C C . TYR B 1 266 ? -5.996 -27.281 4.992 1 98.06 266 TYR B C 1
ATOM 4209 O O . TYR B 1 266 ? -6.613 -28.281 4.641 1 98.06 266 TYR B O 1
ATOM 4217 N N . ARG B 1 267 ? -6.543 -26.297 5.605 1 97.56 267 ARG B N 1
ATOM 4218 C CA . ARG B 1 267 ? -7.984 -26.25 5.824 1 97.56 267 ARG B CA 1
ATOM 4219 C C . ARG B 1 267 ? -8.602 -25.047 5.113 1 97.56 267 ARG B C 1
ATOM 4221 O O . ARG B 1 267 ? -7.98 -23.984 5.027 1 97.56 267 ARG B O 1
ATOM 4228 N N . PRO B 1 268 ? -9.781 -25.188 4.645 1 97.94 268 PRO B N 1
ATOM 4229 C CA . PRO B 1 268 ? -10.461 -24.062 3.992 1 97.94 268 PRO B CA 1
ATOM 4230 C C . PRO B 1 268 ? -10.867 -22.969 4.973 1 97.94 268 PRO B C 1
ATOM 4232 O O . PRO B 1 268 ? -11.188 -23.25 6.129 1 97.94 268 PRO B O 1
ATOM 4235 N N . VAL B 1 269 ? -10.875 -21.719 4.508 1 98.12 269 VAL B N 1
ATOM 4236 C CA . VAL B 1 269 ? -11.227 -20.578 5.34 1 98.12 269 VAL B CA 1
ATOM 4237 C C . VAL B 1 269 ? -12.438 -19.859 4.758 1 98.12 269 VAL B C 1
ATOM 4239 O O . VAL B 1 269 ? -13.422 -19.625 5.465 1 98.12 269 VAL B O 1
ATOM 4242 N N . THR B 1 270 ? -12.359 -19.516 3.533 1 97.94 270 THR B N 1
ATOM 4243 C CA . THR B 1 270 ? -13.391 -18.719 2.873 1 97.94 270 THR B CA 1
ATOM 4244 C C . THR B 1 270 ? -13.32 -18.891 1.359 1 97.94 270 THR B C 1
ATOM 4246 O O . THR B 1 270 ? -12.352 -19.438 0.833 1 97.94 270 THR B O 1
ATOM 4249 N N . ARG B 1 271 ? -14.398 -18.469 0.732 1 97.44 271 ARG B N 1
ATOM 4250 C CA . ARG B 1 271 ? -14.508 -18.609 -0.715 1 97.44 271 ARG B CA 1
ATOM 4251 C C . ARG B 1 271 ? -14.375 -17.266 -1.418 1 97.44 271 ARG B C 1
ATOM 4253 O O . ARG B 1 271 ? -14.93 -16.266 -0.96 1 97.44 271 ARG B O 1
ATOM 4260 N N . PHE B 1 272 ? -13.633 -17.328 -2.502 1 98.25 272 PHE B N 1
ATOM 4261 C CA . PHE B 1 272 ? -13.492 -16.156 -3.375 1 98.25 272 PHE B CA 1
ATOM 4262 C C . PHE B 1 272 ? -14.047 -16.453 -4.762 1 98.25 272 PHE B C 1
ATOM 4264 O O . PHE B 1 272 ? -13.984 -17.594 -5.234 1 98.25 272 PHE B O 1
ATOM 4271 N N . ARG B 1 273 ? -14.633 -15.469 -5.367 1 97.31 273 ARG B N 1
ATOM 4272 C CA . ARG B 1 273 ? -15.039 -15.5 -6.77 1 97.31 273 ARG B CA 1
ATOM 4273 C C . ARG B 1 273 ? -14.266 -14.477 -7.59 1 97.31 273 ARG B C 1
ATOM 4275 O O . ARG B 1 273 ? -14.117 -13.328 -7.172 1 97.31 273 ARG B O 1
ATOM 4282 N N . MET B 1 274 ? -13.75 -14.953 -8.656 1 97.62 274 MET B N 1
ATO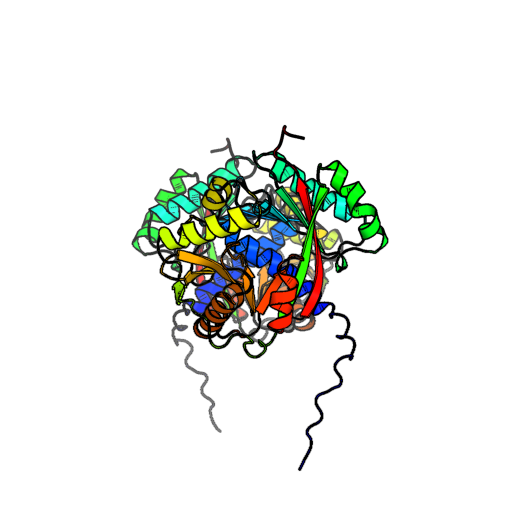M 4283 C CA . MET B 1 274 ? -13.062 -14.055 -9.578 1 97.62 274 MET B CA 1
ATOM 4284 C C . MET B 1 274 ? -13.945 -13.727 -10.781 1 97.62 274 MET B C 1
ATOM 4286 O O . MET B 1 274 ? -14.297 -14.617 -11.562 1 97.62 274 MET B O 1
ATOM 4290 N N . TYR B 1 275 ? -14.336 -12.453 -10.867 1 98.12 275 TYR B N 1
ATOM 4291 C CA . TYR B 1 275 ? -15.102 -11.945 -12 1 98.12 275 TYR B CA 1
ATOM 4292 C C . TYR B 1 275 ? -14.18 -11.352 -13.062 1 98.12 275 TYR B C 1
ATOM 4294 O O . TYR B 1 275 ? -13.352 -10.484 -12.758 1 98.12 275 TYR B O 1
ATOM 4302 N N . MET B 1 276 ? -14.312 -11.773 -14.266 1 97.44 276 MET B N 1
ATOM 4303 C CA . MET B 1 276 ? -13.398 -11.367 -15.328 1 97.44 276 MET B CA 1
ATOM 4304 C C . MET B 1 276 ? -14.094 -10.438 -16.328 1 97.44 276 MET B C 1
ATOM 4306 O O . MET B 1 276 ? -15.258 -10.648 -16.656 1 97.44 276 MET B O 1
ATOM 4310 N N . ALA B 1 277 ? -13.375 -9.477 -16.734 1 97.31 277 ALA B N 1
ATOM 4311 C CA . ALA B 1 277 ? -13.773 -8.602 -17.844 1 97.31 277 ALA B CA 1
ATOM 4312 C C . ALA B 1 277 ? -12.789 -8.688 -19 1 97.31 277 ALA B C 1
ATOM 4314 O O . ALA B 1 277 ? -11.578 -8.727 -18.781 1 97.31 277 ALA B O 1
ATOM 4315 N N . PRO B 1 278 ? -13.273 -8.75 -20.188 1 95.06 278 PRO B N 1
ATOM 4316 C CA . PRO B 1 278 ? -12.391 -8.781 -21.359 1 95.06 278 PRO B CA 1
ATOM 4317 C C . PRO B 1 278 ? -11.688 -7.449 -21.594 1 95.06 278 PRO B C 1
ATOM 4319 O O . PRO B 1 278 ? -12.016 -6.445 -20.953 1 95.06 278 PRO B O 1
ATOM 4322 N N . PRO B 1 279 ? -10.664 -7.531 -22.484 1 94.38 279 PRO B N 1
ATOM 4323 C CA . PRO B 1 279 ? -10.039 -6.262 -22.859 1 94.38 279 PRO B CA 1
ATOM 4324 C C . PRO B 1 279 ? -11.047 -5.246 -23.391 1 94.38 279 PRO B C 1
ATOM 4326 O O . PRO B 1 279 ? -12.07 -5.629 -23.969 1 94.38 279 PRO B O 1
ATOM 4329 N N . PRO B 1 280 ? -10.695 -3.953 -23.094 1 88.56 280 PRO B N 1
ATOM 4330 C CA . PRO B 1 280 ? -11.594 -2.932 -23.641 1 88.56 280 PRO B CA 1
ATOM 4331 C C . PRO B 1 280 ? -11.852 -3.105 -25.141 1 88.56 280 PRO B C 1
ATOM 4333 O O . PRO B 1 280 ? -10.945 -3.473 -25.891 1 88.56 280 PRO B O 1
ATOM 4336 N N . GLY B 1 281 ? -13.047 -2.844 -25.578 1 80.56 281 GLY B N 1
ATOM 4337 C CA . GLY B 1 281 ? -13.445 -2.939 -26.984 1 80.56 281 GLY B CA 1
ATOM 4338 C C . GLY B 1 281 ? -13.82 -4.348 -27.406 1 80.56 281 GLY B C 1
ATOM 4339 O O . GLY B 1 281 ? -14.305 -4.562 -28.516 1 80.56 281 GLY B O 1
ATOM 4340 N N . GLN B 1 282 ? -13.445 -5.379 -26.672 1 71.38 282 GLN B N 1
ATOM 4341 C CA . GLN B 1 282 ? -13.758 -6.762 -27.016 1 71.38 282 GLN B CA 1
ATOM 4342 C C . GLN B 1 282 ? -14.984 -7.262 -26.266 1 71.38 282 GLN B C 1
ATOM 4344 O O . GLN B 1 282 ? -15.367 -8.422 -26.391 1 71.38 282 GLN B O 1
ATOM 4349 N N . GLY B 1 283 ? -15.719 -6.328 -25.594 1 54.38 283 GLY B N 1
ATOM 4350 C CA . GLY B 1 283 ? -16.953 -6.773 -24.969 1 54.38 283 GLY B CA 1
ATOM 4351 C C . GLY B 1 283 ? -18.172 -6.629 -25.859 1 54.38 283 GLY B C 1
ATOM 4352 O O . GLY B 1 283 ? -18.141 -5.859 -26.828 1 54.38 283 GLY B O 1
#